Protein 2Z8U (pdb70)

InterPro domains:
  IPR000814 TATA-box binding protein [MF_00408] (4-183)
  IPR000814 TATA-box binding protein [PF00352] (7-88)
  IPR000814 TATA-box binding protein [PF00352] (98-179)
  IPR000814 TATA-box binding protein [PR00686] (10-25)
  IPR000814 TATA-box binding protein [PR00686] (34-53)
  IPR000814 TATA-box binding protein [PR00686] (53-71)
  IPR000814 TATA-box binding protein [PR00686] (101-117)
  IPR000814 TATA-box binding protein [PR00686] (124-139)
  IPR000814 TATA-box binding protein [PR00686] (143-159)
  IPR000814 TATA-box binding protein [PTHR10126] (9-181)
  IPR012295 TBP domain superfamily [G3DSA:3.30.310.10] (10-172)
  IPR012295 TBP domain superfamily [G3DSA:3.30.310.10] (15-101)
  IPR030491 TATA-box binding protein, conserved site [PS00351] (128-177)
  IPR033711 TATA-box binding protein, archaea [cd04518] (7-180)

Secondary structure (DSSP, 8-state):
---EEEEEEEEEE--SS--HHHHHHHSS----EEEEETTTTEEEEE-TTSEEEEEEESSHHHHHHHHHHHHHHHHHTT----SSPPPEEEEEEEEEE-SS---HHHHHHHSTTEEE-TTTSSSEEEEEETTEEEEEE-TTSEEEEES-S-HHHHHHHHHHHHHHHHHH-/---EEEEEEEEEE--SS--HHHHHHHSTTEE--TTT-SSEEEEETTTTEEEEE-TTSEEEEE--SSHHHHHHHHHHHHHHHHHHT----SSPPPEEEEEEEEEE-SS---HHHHHHHSTTEEE-TTT-SSEEEEEETTEEEEEE-TTSEEEEES-S-HHHHHHHHHHHHHHHHT-/--EEEEEEEEEE--SS--HHHHHHHSTTEE--TTT-SSEEEEETTTTEEEEE-TTSEEEEES-SSHHHHHHHHHHHHHHHHHHT----SSPPPEEEEEEEEEE-SS---HHHHHHHSTTEE--TTT-SSEEEEEETTEEEEEE-TTSEEEEES-SSHHHHHHHHHHHHHHHH-/---EEEEEEEEEE--SS--HHHHHHHSTTEEE-TTT-SSEEEEETTTTEEEEE-TTSEEEEE--SSHHHHHHHHHHHHHHHHHTT----SS---EEEEEEEEEE-SS---HHHHHHHSTTEE--TTTSSSEEEEEETTEEEEEE-TTSEEEEEEES-HHHHHHHHHHHHHHHHH-

Organism: Methanocaldococcus jannaschii (strain ATCC 43067 / DSM 2661 / JAL-1 / JCM 10045 / NBRC 100440) (NCBI:txid243232)

Nearest PDB structures (foldseek):
  2z8u-assembly1_B  TM=9.965E-01  e=2.199E-30  Methanocaldococcus jannaschii
  2z8u-assembly2_A  TM=9.814E-01  e=1.350E-28  Methanocaldococcus jannaschii
  1mp9-assembly1_B  TM=9.220E-01  e=1.179E-19  Sulfolobus acidocaldarius
  1ais-assembly1_A  TM=9.472E-01  e=4.482E-19  Pyrococcus woesei
  1vok-assembly5_A  TM=8.561E-01  e=5.253E-16  Arabidopsis thaliana

CATH classification: 3.30.310.10 (+1 more: 3.30.310.10)

Solvent-accessible surface area: 33660 Å² total; per-residue (Å²): 97,157,28,134,32,21,8,3,21,1,8,10,93,1,8,113,128,10,76,27,160,83,0,46,154,47,4,151,97,34,131,62,6,3,3,113,31,97,122,16,176,6,12,0,2,0,62,164,64,0,70,1,10,1,22,44,1,144,38,72,113,48,0,52,80,0,1,82,96,2,5,145,84,0,95,112,56,70,28,139,28,80,106,113,16,106,15,112,33,55,10,4,0,0,17,10,81,10,66,80,134,12,63,17,83,24,2,13,8,37,12,114,37,4,9,45,40,85,158,27,10,65,8,0,10,22,35,17,63,19,6,57,1,3,0,0,0,26,34,67,0,58,0,0,0,3,34,1,94,38,100,90,19,0,110,40,0,6,124,56,0,21,43,29,7,133,113,23,106,97,151,21,136,35,30,5,1,22,0,12,15,105,1,4,115,119,4,59,0,109,80,0,36,137,61,8,145,99,33,77,48,74,68,168,141,44,91,2,0,3,0,91,40,88,133,35,178,5,11,1,1,0,46,104,54,0,76,1,11,1,26,37,0,150,39,74,112,46,0,46,102,0,2,69,114,3,4,129,71,0,105,99,51,68,15,125,22,69,95,125,9,153,5,127,37,57,11,8,2,0,13,5,88,14,73,90,146,13,80,12,92,35,4,17,12,72,19,113,55,6,8,41,23,86,125,36,5,57,6,0,6,19,37,17,67,79,8,94,1,1,0,2,0,26,38,83,2,64,0,3,0,7,6,0,111,23,65,111,31,0,120,95,0,12,132,90,0,32,48,24,21,155,149,65,181,27,135,45,27,6,2,21,0,18,12,100,2,5,97,148,6,79,3,109,62,0,31,146,46,9,147,120,27,57,53,82,76,172,134,31,64,3,0,0,2,103,45,82,133,42,163,3,16,2,0,0,44,144,65,0,76,1,16,1,18,41,0,139,41,80,110,46,0,56,104,1,0,57,128,4,5,130,77,0,99,100,51,63,16,133,17,81,95,103,10,158,8,126,26,44,9,10,0,0,16,8,88,33,70,104,149,16,76,12,76,37,15,11,6,60,17,132,62,8,12,45,29,74,144,28,5,65,5,0,4,23,52,19,93,90,7,104,1,2,0,0,0,20,38,72,0,61,0,0,0,3,12,1,109,31,88,123,36,0,129,94,0,22,112,76,0,64,42,46,59,161,139,110,130,29,135,40,21,7,2,22,0,23,10,8,0,4,58,95,8,68,4,123,86,0,30,154,46,8,121,110,29,86,54,88,74,164,152,61,75,3,0,4,0,94,26,94,109,16,171,4,14,0,0,0,54,162,40,0,90,1,24,1,19,38,0,129,34,83,115,40,0,59,92,0,0,71,80,0,6,130,57,0,103,101,53,69,26,121,15,39,90,118,14,66,11,56,31,36,12,19,0,0,15,7,79,20,68,105,140,17,77,12,92,20,3,15,6,33,13,117,41,3,7,42,27,80,139,38,6,60,9,0,4,20,51,14,102,83,8,99,0,0,0,1,0,26,40,68,0,57,0,1,0,2,14,1,121,26,71,116,32,0,123,96,0,8,132,87,0,62,62,37,19,172,110,61

Structure (mmCIF, N/CA/C/O backbone):
data_2Z8U
#
_entry.id   2Z8U
#
_cell.length_a   53.242
_cell.length_b   55.532
_cell.length_c   123.434
_cell.angle_alpha   90.00
_cell.angle_beta   91.05
_cell.angle_gamma   90.00
#
_symmetry.space_group_name_H-M   'P 1 21 1'
#
loop_
_entity.id
_entity.type
_entity.pdbx_description
1 polymer 'TATA-box-binding protein'
2 water water
#
loop_
_atom_site.group_PDB
_atom_site.id
_atom_site.type_symbol
_atom_site.label_atom_id
_atom_site.label_alt_id
_atom_site.label_comp_id
_atom_site.label_asym_id
_atom_site.label_entity_id
_atom_site.label_seq_id
_atom_site.pdbx_PDB_ins_code
_atom_site.Cartn_x
_atom_site.Cartn_y
_atom_site.Cartn_z
_atom_site.occupancy
_atom_site.B_iso_or_equiv
_atom_site.auth_seq_id
_atom_site.auth_comp_id
_atom_site.auth_asym_id
_atom_site.auth_atom_id
_atom_site.pdbx_PDB_model_num
ATOM 1 N N . PRO A 1 11 ? 0.958 26.355 35.233 1.00 40.98 3 PRO A N 1
ATOM 2 C CA . PRO A 1 11 ? 1.696 27.513 34.758 1.00 40.66 3 PRO A CA 1
ATOM 3 C C . PRO A 1 11 ? 2.783 27.128 33.759 1.00 40.37 3 PRO A C 1
ATOM 4 O O . PRO A 1 11 ? 3.331 26.028 33.834 1.00 40.82 3 PRO A O 1
ATOM 8 N N . GLU A 1 12 ? 3.093 28.024 32.827 1.00 39.73 4 GLU A N 1
ATOM 9 C CA . GLU A 1 12 ? 4.131 27.739 31.845 1.00 39.31 4 GLU A CA 1
ATOM 10 C C . GLU A 1 12 ? 5.525 28.037 32.377 1.00 38.48 4 GLU A C 1
ATOM 11 O O . GLU A 1 12 ? 5.730 28.999 33.125 1.00 37.97 4 GLU A O 1
ATOM 17 N N . ILE A 1 13 ? 6.469 27.200 31.960 1.00 37.70 5 ILE A N 1
ATOM 18 C CA . ILE A 1 13 ? 7.867 27.338 32.315 1.00 37.10 5 ILE A CA 1
ATOM 19 C C . ILE A 1 13 ? 8.605 28.086 31.202 1.00 36.22 5 ILE A C 1
ATOM 20 O O . ILE A 1 13 ? 8.415 27.794 30.027 1.00 36.15 5 ILE A O 1
ATOM 25 N N . LYS A 1 14 ? 9.435 29.052 31.579 1.00 34.91 6 LYS A N 1
ATOM 26 C CA . LYS A 1 14 ? 10.347 29.698 30.633 1.00 34.47 6 LYS A CA 1
ATOM 27 C C . LYS A 1 14 ? 11.791 29.276 30.955 1.00 33.37 6 LYS A C 1
ATOM 28 O O . LYS A 1 14 ? 12.223 29.342 32.114 1.00 32.65 6 LYS A O 1
ATOM 34 N N . ILE A 1 15 ? 12.519 28.816 29.940 1.00 32.62 7 ILE A N 1
ATOM 35 C CA . ILE A 1 15 ? 13.948 28.517 30.116 1.00 32.55 7 ILE A CA 1
ATOM 36 C C . ILE A 1 15 ? 14.698 29.825 29.915 1.00 32.05 7 ILE A C 1
ATOM 37 O O . ILE A 1 15 ? 14.509 30.487 28.902 1.00 31.20 7 ILE A O 1
ATOM 42 N N . VAL A 1 16 ? 15.477 30.231 30.916 1.00 31.97 8 VAL A N 1
ATOM 43 C CA . VAL A 1 16 ? 16.162 31.540 30.874 1.00 32.01 8 VAL A CA 1
ATOM 44 C C . VAL A 1 16 ? 17.640 31.394 30.499 1.00 31.60 8 VAL A C 1
ATOM 45 O O . VAL A 1 16 ? 18.207 32.249 29.812 1.00 30.76 8 VAL A O 1
ATOM 49 N N . ASN A 1 17 ? 18.253 30.292 30.918 1.00 30.92 9 ASN A N 1
ATOM 50 C CA . ASN A 1 17 ? 19.590 29.974 30.469 1.00 31.36 9 ASN A CA 1
ATOM 51 C C . ASN A 1 17 ? 19.835 28.482 30.523 1.00 31.27 9 ASN A C 1
ATOM 52 O O . ASN A 1 17 ? 19.112 27.742 31.200 1.00 30.77 9 ASN A O 1
ATOM 57 N N . VAL A 1 18 ? 20.803 28.037 29.740 1.00 31.54 10 VAL A N 1
ATOM 58 C CA . VAL A 1 18 ? 21.255 26.679 29.814 1.00 32.71 10 VAL A CA 1
ATOM 59 C C . VAL A 1 18 ? 22.770 26.723 29.998 1.00 33.47 10 VAL A C 1
ATOM 60 O O . VAL A 1 18 ? 23.444 27.708 29.611 1.00 35.14 10 VAL A O 1
ATOM 64 N N . VAL A 1 19 ? 23.292 25.683 30.615 1.00 32.68 11 VAL A N 1
ATOM 65 C CA . VAL A 1 19 ? 24.723 25.403 30.589 1.00 33.37 11 VAL A CA 1
ATOM 66 C C . VAL A 1 19 ? 24.878 24.092 29.824 1.00 33.15 11 VAL A C 1
ATOM 67 O O . VAL A 1 19 ? 24.186 23.114 30.116 1.00 32.38 11 VAL A O 1
ATOM 71 N N . VAL A 1 20 ? 25.783 24.077 28.842 1.00 33.89 12 VAL A N 1
ATOM 72 C CA . VAL A 1 20 ? 26.015 22.898 28.028 1.00 34.53 12 VAL A CA 1
ATOM 73 C C . VAL A 1 20 ? 27.506 22.494 28.016 1.00 34.71 12 VAL A C 1
ATOM 74 O O . VAL A 1 20 ? 28.395 23.347 28.077 1.00 34.15 12 VAL A O 1
ATOM 78 N N . SER A 1 21 ? 27.771 21.196 27.948 1.00 34.62 13 SER A N 1
ATOM 79 C CA . SER A 1 21 ? 29.129 20.704 27.757 1.00 35.19 13 SER A CA 1
ATOM 80 C C . SER A 1 21 ? 29.275 19.901 26.472 1.00 35.41 13 SER A C 1
ATOM 81 O O . SER A 1 21 ? 28.323 19.290 25.984 1.00 36.04 13 SER A O 1
ATOM 84 N N . THR A 1 22 ? 30.486 19.886 25.931 1.00 35.62 14 THR A N 1
ATOM 85 C CA . THR A 1 22 ? 30.770 19.067 24.767 1.00 35.24 14 THR A CA 1
ATOM 86 C C . THR A 1 22 ? 32.247 18.662 24.706 1.00 35.49 14 THR A C 1
ATOM 87 O O . THR A 1 22 ? 33.020 18.942 25.628 1.00 35.24 14 THR A O 1
ATOM 91 N N . LYS A 1 23 ? 32.609 17.977 23.630 1.00 35.33 15 LYS A N 1
ATOM 92 C CA . LYS A 1 23 ? 33.987 17.612 23.365 1.00 35.80 15 LYS A CA 1
ATOM 93 C C . LYS A 1 23 ? 34.302 17.829 21.903 1.00 35.67 15 LYS A C 1
ATOM 94 O O . LYS A 1 23 ? 33.659 17.256 21.018 1.00 35.74 15 LYS A O 1
ATOM 100 N N . ILE A 1 24 ? 35.305 18.656 21.652 1.00 35.84 16 ILE A N 1
ATOM 101 C CA . ILE A 1 24 ? 35.609 19.063 20.296 1.00 35.91 16 ILE A CA 1
ATOM 102 C C . ILE A 1 24 ? 36.831 18.325 19.747 1.00 36.36 16 ILE A C 1
ATOM 103 O O . ILE A 1 24 ? 37.182 18.484 18.580 1.00 36.31 16 ILE A O 1
ATOM 108 N N . GLY A 1 25 ? 37.446 17.498 20.591 1.00 36.66 17 GLY A N 1
ATOM 109 C CA . GLY A 1 25 ? 38.596 16.679 20.198 1.00 37.05 17 GLY A CA 1
ATOM 110 C C . GLY A 1 25 ? 39.282 16.066 21.403 1.00 37.34 17 GLY A C 1
ATOM 111 O O . GLY A 1 25 ? 38.626 15.729 22.398 1.00 37.40 17 GLY A O 1
ATOM 112 N N . ASP A 1 26 ? 40.599 15.890 21.305 1.00 37.79 18 ASP A N 1
ATOM 113 C CA . ASP A 1 26 ? 41.414 15.538 22.474 1.00 38.07 18 ASP A CA 1
ATOM 114 C C . ASP A 1 26 ? 42.832 16.085 22.393 1.00 38.17 18 ASP A C 1
ATOM 115 O O . ASP A 1 26 ? 43.372 16.300 21.301 1.00 38.05 18 ASP A O 1
ATOM 120 N N . ASN A 1 27 ? 43.407 16.324 23.571 1.00 38.45 19 ASN A N 1
ATOM 121 C CA . ASN A 1 27 ? 44.728 16.935 23.734 1.00 38.62 19 ASN A CA 1
ATOM 122 C C . ASN A 1 27 ? 44.917 18.239 22.948 1.00 38.75 19 ASN A C 1
ATOM 123 O O . ASN A 1 27 ? 45.836 18.355 22.125 1.00 38.87 19 ASN A O 1
ATOM 128 N N . ILE A 1 28 ? 44.037 19.212 23.210 1.00 38.75 20 ILE A N 1
ATOM 129 C CA . ILE A 1 28 ? 44.122 20.530 22.585 1.00 38.90 20 ILE A CA 1
ATOM 130 C C . ILE A 1 28 ? 45.296 21.318 23.172 1.00 39.07 20 ILE A C 1
ATOM 131 O O . ILE A 1 28 ? 45.526 21.283 24.381 1.00 39.15 20 ILE A O 1
ATOM 136 N N . ASP A 1 29 ? 46.048 22.003 22.311 1.00 39.23 21 ASP A N 1
ATOM 137 C CA . ASP A 1 29 ? 47.053 22.963 22.769 1.00 39.79 21 ASP A CA 1
ATOM 138 C C . ASP A 1 29 ? 46.376 24.336 22.897 1.00 40.17 21 ASP A C 1
ATOM 139 O O . ASP A 1 29 ? 46.148 25.035 21.889 1.00 40.18 21 ASP A O 1
ATOM 144 N N . LEU A 1 30 ? 46.042 24.699 24.152 1.00 40.59 22 LEU A N 1
ATOM 145 C CA . LEU A 1 30 ? 45.275 25.927 24.422 1.00 41.02 22 LEU A CA 1
ATOM 146 C C . LEU A 1 30 ? 46.028 27.218 24.103 1.00 41.46 22 LEU A C 1
ATOM 147 O O . LEU A 1 30 ? 45.450 28.218 23.694 1.00 41.35 22 LEU A O 1
ATOM 152 N N . GLU A 1 31 ? 47.358 27.194 24.302 1.00 42.16 23 GLU A N 1
ATOM 153 C CA . GLU A 1 31 ? 48.189 28.381 24.046 1.00 42.76 23 GLU A CA 1
ATOM 154 C C . GLU A 1 31 ? 48.149 28.825 22.574 1.00 43.08 23 GLU A C 1
ATOM 155 O O . GLU A 1 31 ? 48.161 30.024 22.288 1.00 43.17 23 GLU A O 1
ATOM 161 N N . GLU A 1 32 ? 48.032 27.862 21.650 1.00 43.31 24 GLU A N 1
ATOM 162 C CA . GLU A 1 32 ? 47.886 28.178 20.222 1.00 43.53 24 GLU A CA 1
ATOM 163 C C . GLU A 1 32 ? 46.437 28.442 19.771 1.00 43.72 24 GLU A C 1
ATOM 164 O O . GLU A 1 32 ? 46.225 28.918 18.649 1.00 43.72 24 GLU A O 1
ATOM 170 N N . VAL A 1 33 ? 45.472 28.125 20.644 1.00 43.91 25 VAL A N 1
ATOM 171 C CA . VAL A 1 33 ? 44.047 28.392 20.383 1.00 44.14 25 VAL A CA 1
ATOM 172 C C . VAL A 1 33 ? 43.758 29.885 20.544 1.00 44.25 25 VAL A C 1
ATOM 173 O O . VAL A 1 33 ? 43.057 30.463 19.836 1.00 44.21 25 VAL A O 1
ATOM 177 N N . ALA A 1 34 ? 44.459 30.512 21.557 1.00 44.50 26 ALA A N 1
ATOM 178 C CA . ALA A 1 34 ? 44.294 31.947 21.828 1.00 44.58 26 ALA A CA 1
ATOM 179 C C . ALA A 1 34 ? 44.761 32.813 20.655 1.00 44.71 26 ALA A C 1
ATOM 180 O O . ALA A 1 34 ? 44.432 34.001 20.573 1.00 44.68 26 ALA A O 1
ATOM 182 N N . MET A 1 35 ? 45.526 32.197 19.755 1.00 44.82 27 MET A N 1
ATOM 183 C CA . MET A 1 35 ? 46.027 32.847 18.549 1.00 45.05 27 MET A CA 1
ATOM 184 C C . MET A 1 35 ? 44.933 32.914 17.481 1.00 45.17 27 MET A C 1
ATOM 185 O O . MET A 1 35 ? 44.848 33.900 16.734 1.00 45.23 27 MET A O 1
ATOM 190 N N . ILE A 1 36 ? 44.095 31.867 17.426 1.00 45.30 28 ILE A N 1
ATOM 191 C CA . ILE A 1 36 ? 43.083 31.729 16.377 1.00 45.61 28 ILE A CA 1
ATOM 192 C C . ILE A 1 36 ? 41.775 32.448 16.721 1.00 45.99 28 ILE A C 1
ATOM 193 O O . ILE A 1 36 ? 41.199 33.133 15.872 1.00 46.17 28 ILE A O 1
ATOM 198 N N . LEU A 1 37 ? 41.311 32.282 17.959 1.00 46.32 29 LEU A N 1
ATOM 199 C CA . LEU A 1 37 ? 40.059 32.893 18.408 1.00 46.65 29 LEU A CA 1
ATOM 200 C C . LEU A 1 37 ? 40.292 34.266 19.034 1.00 47.08 29 LEU A C 1
ATOM 201 O O . LEU A 1 37 ? 41.010 34.386 20.033 1.00 47.28 29 LEU A O 1
ATOM 206 N N . GLU A 1 38 ? 39.692 35.297 18.432 1.00 47.45 30 GLU A N 1
ATOM 207 C CA . GLU A 1 38 ? 39.692 36.645 19.007 1.00 47.70 30 GLU A CA 1
ATOM 208 C C . GLU A 1 38 ? 38.868 36.602 20.296 1.00 47.82 30 GLU A C 1
ATOM 209 O O . GLU A 1 38 ? 37.747 36.087 20.304 1.00 47.60 30 GLU A O 1
ATOM 215 N N . ASN A 1 39 ? 39.436 37.146 21.374 1.00 48.04 31 ASN A N 1
ATOM 216 C CA . ASN A 1 39 ? 38.969 36.905 22.749 1.00 48.12 31 ASN A CA 1
ATOM 217 C C . ASN A 1 39 ? 39.419 35.528 23.226 1.00 48.03 31 ASN A C 1
ATOM 218 O O . ASN A 1 39 ? 39.019 34.507 22.646 1.00 48.08 31 ASN A O 1
ATOM 223 N N . ALA A 1 40 ? 40.260 35.509 24.271 1.00 48.04 32 ALA A N 1
ATOM 224 C CA . ALA A 1 40 ? 40.739 34.264 24.879 1.00 48.03 32 ALA A CA 1
ATOM 225 C C . ALA A 1 40 ? 41.611 34.512 26.113 1.00 48.14 32 ALA A C 1
ATOM 226 O O . ALA A 1 40 ? 42.842 34.553 26.016 1.00 47.89 32 ALA A O 1
ATOM 228 N N . GLU A 1 41 ? 40.968 34.674 27.270 1.00 48.21 33 GLU A N 1
ATOM 229 C CA . GLU A 1 41 ? 41.689 34.848 28.535 1.00 48.44 33 GLU A CA 1
ATOM 230 C C . GLU A 1 41 ? 42.002 33.493 29.173 1.00 48.52 33 GLU A C 1
ATOM 231 O O . GLU A 1 41 ? 42.422 32.563 28.429 1.00 48.57 33 GLU A O 1
ATOM 237 N N . GLY A 1 49 ? 40.897 26.778 31.773 1.00 39.14 41 GLY A N 1
ATOM 238 C CA . GLY A 1 49 ? 41.522 26.820 30.430 1.00 38.96 41 GLY A CA 1
ATOM 239 C C . GLY A 1 49 ? 41.379 28.180 29.710 1.00 38.80 41 GLY A C 1
ATOM 240 O O . GLY A 1 49 ? 41.795 29.368 30.296 1.00 39.13 41 GLY A O 1
ATOM 241 N N . LEU A 1 50 ? 40.892 27.991 28.371 1.00 38.65 42 LEU A N 1
ATOM 242 C CA . LEU A 1 50 ? 40.768 29.164 27.504 1.00 38.47 42 LEU A CA 1
ATOM 243 C C . LEU A 1 50 ? 39.335 29.700 27.427 1.00 38.33 42 LEU A C 1
ATOM 244 O O . LEU A 1 50 ? 38.424 29.016 26.943 1.00 38.27 42 LEU A O 1
ATOM 249 N N . VAL A 1 51 ? 39.160 30.935 27.897 1.00 38.31 43 VAL A N 1
ATOM 250 C CA . VAL A 1 51 ? 37.845 31.581 27.938 1.00 38.20 43 VAL A CA 1
ATOM 251 C C . VAL A 1 51 ? 37.611 32.369 26.648 1.00 38.43 43 VAL A C 1
ATOM 252 O O . VAL A 1 51 ? 38.395 33.254 26.302 1.00 38.45 43 VAL A O 1
ATOM 256 N N . CYS A 1 52 ? 36.540 32.041 25.934 1.00 38.84 44 CYS A N 1
ATOM 257 C CA . CYS A 1 52 ? 36.173 32.760 24.714 1.00 39.09 44 CYS A CA 1
ATOM 258 C C . CYS A 1 52 ? 34.756 33.320 24.801 1.00 39.15 44 CYS A C 1
ATOM 259 O O . CYS A 1 52 ? 33.854 32.632 25.255 1.00 38.84 44 CYS A O 1
ATOM 262 N N . ARG A 1 53 ? 34.563 34.557 24.344 1.00 39.41 45 ARG A N 1
ATOM 263 C CA . ARG A 1 53 ? 33.248 35.205 24.430 1.00 39.74 45 ARG A CA 1
ATOM 264 C C . ARG A 1 53 ? 32.731 35.628 23.063 1.00 39.77 45 ARG A C 1
ATOM 265 O O . ARG A 1 53 ? 33.374 36.418 22.367 1.00 39.69 45 ARG A O 1
ATOM 273 N N . LEU A 1 54 ? 31.573 35.099 22.679 1.00 39.74 46 LEU A N 1
ATOM 274 C CA . LEU A 1 54 ? 30.972 35.447 21.397 1.00 40.00 46 LEU A CA 1
ATOM 275 C C . LEU A 1 54 ? 29.926 36.524 21.580 1.00 40.20 46 LEU A C 1
ATOM 276 O O . LEU A 1 54 ? 29.284 36.611 22.630 1.00 40.34 46 LEU A O 1
ATOM 281 N N . SER A 1 55 ? 29.754 37.336 20.544 1.00 40.44 47 SER A N 1
ATOM 282 C CA . SER A 1 55 ? 28.762 38.395 20.552 1.00 40.78 47 SER A CA 1
ATOM 283 C C . SER A 1 55 ? 27.418 37.889 20.024 1.00 40.71 47 SER A C 1
ATOM 284 O O . SER A 1 55 ? 26.362 38.257 20.548 1.00 40.71 47 SER A O 1
ATOM 287 N N . VAL A 1 56 ? 27.466 37.052 18.986 1.00 40.74 48 VAL A N 1
ATOM 288 C CA . VAL A 1 56 ? 26.253 36.555 18.323 1.00 40.83 48 VAL A CA 1
ATOM 289 C C . VAL A 1 56 ? 26.326 35.041 18.122 1.00 40.91 48 VAL A C 1
ATOM 290 O O . VAL A 1 56 ? 26.989 34.565 17.195 1.00 41.02 48 VAL A O 1
ATOM 294 N N . PRO A 1 57 ? 25.666 34.270 19.004 1.00 40.77 49 PRO A N 1
ATOM 295 C CA . PRO A 1 57 ? 24.960 34.675 20.234 1.00 40.58 49 PRO A CA 1
ATOM 296 C C . PRO A 1 57 ? 25.888 35.127 21.379 1.00 40.28 49 PRO A C 1
ATOM 297 O O . PRO A 1 57 ? 27.097 34.876 21.327 1.00 40.48 49 PRO A O 1
ATOM 301 N N . LYS A 1 58 ? 25.324 35.794 22.390 1.00 39.48 50 LYS A N 1
ATOM 302 C CA . LYS A 1 58 ? 26.104 36.240 23.548 1.00 38.89 50 LYS A CA 1
ATOM 303 C C . LYS A 1 58 ? 26.337 35.118 24.563 1.00 38.43 50 LYS A C 1
ATOM 304 O O . LYS A 1 58 ? 25.549 34.926 25.499 1.00 38.07 50 LYS A O 1
ATOM 310 N N . VAL A 1 59 ? 27.431 34.383 24.364 1.00 37.34 51 VAL A N 1
ATOM 311 C CA . VAL A 1 59 ? 27.766 33.222 25.195 1.00 36.41 51 VAL A CA 1
ATOM 312 C C . VAL A 1 59 ? 29.258 33.194 25.520 1.00 35.73 51 VAL A C 1
ATOM 313 O O . VAL A 1 59 ? 30.070 33.821 24.817 1.00 35.29 51 VAL A O 1
ATOM 317 N N . ALA A 1 60 ? 29.612 32.466 26.579 1.00 34.59 52 ALA A N 1
ATOM 318 C CA . ALA A 1 60 ? 31.009 32.251 26.948 1.00 33.96 52 ALA A CA 1
ATOM 319 C C . ALA A 1 60 ? 31.363 30.764 26.949 1.00 33.98 52 ALA A C 1
ATOM 320 O O . ALA A 1 60 ? 30.538 29.908 27.294 1.00 33.65 52 ALA A O 1
ATOM 322 N N . LEU A 1 61 ? 32.591 30.469 26.534 1.00 33.47 53 LEU A N 1
ATOM 323 C CA . LEU A 1 61 ? 33.079 29.099 26.439 1.00 33.54 53 LEU A CA 1
ATOM 324 C C . LEU A 1 61 ? 34.403 28.915 27.176 1.00 33.45 53 LEU A C 1
ATOM 325 O O . LEU A 1 61 ? 35.323 29.736 27.040 1.00 33.57 53 LEU A O 1
ATOM 330 N N . LEU A 1 62 ? 34.483 27.841 27.962 1.00 33.03 54 LEU A N 1
ATOM 331 C CA . LEU A 1 62 ? 35.695 27.477 28.696 1.00 32.80 54 LEU A CA 1
ATOM 332 C C . LEU A 1 62 ? 36.236 26.152 28.160 1.00 33.08 54 LEU A C 1
ATOM 333 O O . LEU A 1 62 ? 35.641 25.090 28.380 1.00 32.85 54 LEU A O 1
ATOM 338 N N . ILE A 1 63 ? 37.361 26.231 27.447 1.00 32.99 55 ILE A N 1
ATOM 339 C CA . ILE A 1 63 ? 37.975 25.070 26.800 1.00 33.49 55 ILE A CA 1
ATOM 340 C C . ILE A 1 63 ? 39.199 24.591 27.578 1.00 34.13 55 ILE A C 1
ATOM 341 O O . ILE A 1 63 ? 40.105 25.380 27.857 1.00 34.34 55 ILE A O 1
ATOM 346 N N . PHE A 1 64 ? 39.216 23.298 27.920 1.00 34.80 56 PHE A N 1
ATOM 347 C CA . PHE A 1 64 ? 40.375 22.669 28.545 1.00 35.35 56 PHE A CA 1
ATOM 348 C C . PHE A 1 64 ? 41.250 21.985 27.496 1.00 35.71 56 PHE A C 1
ATOM 349 O O . PHE A 1 64 ? 40.795 21.708 26.380 1.00 35.92 56 PHE A O 1
ATOM 357 N N . ARG A 1 65 ? 42.504 21.709 27.861 1.00 36.16 57 ARG A N 1
ATOM 358 C CA . ARG A 1 65 ? 43.399 20.931 27.008 1.00 36.40 57 ARG A CA 1
ATOM 359 C C . ARG A 1 65 ? 42.799 19.553 26.727 1.00 36.50 57 ARG A C 1
ATOM 360 O O . ARG A 1 65 ? 43.008 18.984 25.648 1.00 36.83 57 ARG A O 1
ATOM 368 N N . SER A 1 66 ? 42.034 19.041 27.694 1.00 36.43 58 SER A N 1
ATOM 369 C CA . SER A 1 66 ? 41.393 17.728 27.590 1.00 36.21 58 SER A CA 1
ATOM 370 C C . SER A 1 66 ? 40.458 17.596 26.382 1.00 36.25 58 SER A C 1
ATOM 371 O O . SER A 1 66 ? 40.203 16.489 25.906 1.00 36.33 58 SER A O 1
ATOM 374 N N . GLY A 1 67 ? 39.960 18.721 25.881 1.00 36.03 59 GLY A N 1
ATOM 375 C CA . GLY A 1 67 ? 39.030 18.704 24.760 1.00 35.99 59 GLY A CA 1
ATOM 376 C C . GLY A 1 67 ? 37.635 19.105 25.198 1.00 35.82 59 GLY A C 1
ATOM 377 O O . GLY A 1 67 ? 36.770 19.395 24.364 1.00 35.59 59 GLY A O 1
ATOM 378 N N . LYS A 1 68 ? 37.426 19.104 26.516 1.00 35.99 60 LYS A N 1
ATOM 379 C CA . LYS A 1 68 ? 36.158 19.506 27.119 1.00 36.17 60 LYS A CA 1
ATOM 380 C C . LYS A 1 68 ? 35.906 20.986 26.878 1.00 36.02 60 LYS A C 1
ATOM 381 O O . LYS A 1 68 ? 36.826 21.814 26.929 1.00 35.54 60 LYS A O 1
ATOM 387 N N . VAL A 1 69 ? 34.641 21.294 26.596 1.00 36.11 61 VAL A N 1
ATOM 388 C CA . VAL A 1 69 ? 34.151 22.654 26.493 1.00 36.21 61 VAL A CA 1
ATOM 389 C C . VAL A 1 69 ? 32.969 22.802 27.444 1.00 36.28 61 VAL A C 1
ATOM 390 O O . VAL A 1 69 ? 32.107 21.915 27.524 1.00 36.07 61 VAL A O 1
ATOM 394 N N . ASN A 1 70 ? 32.956 23.902 28.188 1.00 36.23 62 ASN A N 1
ATOM 395 C CA . ASN A 1 70 ? 31.774 24.302 28.944 1.00 36.06 62 ASN A CA 1
ATOM 396 C C . ASN A 1 70 ? 31.297 25.637 28.411 1.00 35.98 62 ASN A C 1
ATOM 397 O O . ASN A 1 70 ? 32.105 26.489 28.015 1.00 34.79 62 ASN A O 1
ATOM 402 N N . CYS A 1 71 ? 29.980 25.805 28.378 1.00 36.05 63 CYS A N 1
ATOM 403 C CA . CYS A 1 71 ? 29.389 26.995 27.798 1.00 35.86 63 CYS A CA 1
ATOM 404 C C . CYS A 1 71 ? 28.261 27.518 28.675 1.00 35.12 63 CYS A C 1
ATOM 405 O O . CYS A 1 71 ? 27.354 26.764 29.032 1.00 35.21 63 CYS A O 1
ATOM 408 N N . THR A 1 72 ? 28.333 28.799 29.030 1.00 34.02 64 THR A N 1
ATOM 409 C CA . THR A 1 72 ? 27.288 29.469 29.800 1.00 33.42 64 THR A CA 1
ATOM 410 C C . THR A 1 72 ? 26.709 30.618 28.957 1.00 32.91 64 THR A C 1
ATOM 411 O O . THR A 1 72 ? 27.340 31.082 27.993 1.00 32.17 64 THR A O 1
ATOM 415 N N . GLY A 1 73 ? 25.515 31.077 29.317 1.00 31.83 65 GLY A N 1
ATOM 416 C CA . GLY A 1 73 ? 24.953 32.284 28.711 1.00 31.38 65 GLY A CA 1
ATOM 417 C C . GLY A 1 73 ? 23.904 32.074 27.632 1.00 31.44 65 GLY A C 1
ATOM 418 O O . GLY A 1 73 ? 23.123 32.990 27.339 1.00 31.42 65 GLY A O 1
ATOM 419 N N . ALA A 1 74 ? 23.861 30.878 27.046 1.00 31.49 66 ALA A N 1
ATOM 420 C CA . ALA A 1 74 ? 22.860 30.569 26.011 1.00 32.13 66 ALA A CA 1
ATOM 421 C C . ALA A 1 74 ? 21.429 30.443 26.559 1.00 32.44 66 ALA A C 1
ATOM 422 O O . ALA A 1 74 ? 21.207 29.892 27.652 1.00 32.80 66 ALA A O 1
ATOM 424 N N . LYS A 1 75 ? 20.472 30.918 25.767 1.00 33.32 67 LYS A N 1
ATOM 425 C CA . LYS A 1 75 ? 19.049 30.847 26.106 1.00 33.57 67 LYS A CA 1
ATOM 426 C C . LYS A 1 75 ? 18.527 29.437 25.902 1.00 33.47 67 LYS A C 1
ATOM 427 O O . LYS A 1 75 ? 17.521 29.046 26.508 1.00 34.48 67 LYS A O 1
ATOM 433 N N . SER A 1 76 ? 19.215 28.669 25.056 1.00 32.06 68 SER A N 1
ATOM 434 C CA . SER A 1 76 ? 18.753 27.336 24.673 1.00 31.05 68 SER A CA 1
ATOM 435 C C . SER A 1 76 ? 19.901 26.447 24.231 1.00 30.66 68 SER A C 1
ATOM 436 O O . SER A 1 76 ? 20.980 26.939 23.910 1.00 29.87 68 SER A O 1
ATOM 439 N N . LYS A 1 77 ? 19.659 25.135 24.217 1.00 30.04 69 LYS A N 1
ATOM 440 C CA . LYS A 1 77 ? 20.629 24.178 23.673 1.00 30.20 69 LYS A CA 1
ATOM 441 C C . LYS A 1 77 ? 21.019 24.560 22.228 1.00 29.04 69 LYS A C 1
ATOM 442 O O . LYS A 1 77 ? 22.187 24.466 21.847 1.00 28.85 69 LYS A O 1
ATOM 448 N N . GLU A 1 78 ? 20.048 25.003 21.436 1.00 27.59 70 GLU A N 1
ATOM 449 C CA . GLU A 1 78 ? 20.303 25.317 20.025 1.00 27.74 70 GLU A CA 1
ATOM 450 C C . GLU A 1 78 ? 21.152 26.571 19.849 1.00 27.30 70 GLU A C 1
ATOM 451 O O . GLU A 1 78 ? 21.986 26.632 18.937 1.00 26.75 70 GLU A O 1
ATOM 457 N N . GLU A 1 79 ? 20.950 27.565 20.719 1.00 27.04 71 GLU A N 1
ATOM 458 C CA . GLU A 1 79 ? 21.797 28.765 20.711 1.00 27.93 71 GLU A CA 1
ATOM 459 C C . GLU A 1 79 ? 23.255 28.416 21.067 1.00 28.51 71 GLU A C 1
ATOM 460 O O . GLU A 1 79 ? 24.191 28.899 20.420 1.00 28.44 71 GLU A O 1
ATOM 466 N N . ALA A 1 80 ? 23.432 27.579 22.092 1.00 29.53 72 ALA A N 1
ATOM 467 C CA . ALA A 1 80 ? 24.763 27.034 22.455 1.00 30.63 72 ALA A CA 1
ATOM 468 C C . ALA A 1 80 ? 25.413 26.263 21.315 1.00 31.23 72 ALA A C 1
ATOM 469 O O . ALA A 1 80 ? 26.608 26.406 21.057 1.00 31.75 72 ALA A O 1
ATOM 471 N N . GLU A 1 81 ? 24.623 25.416 20.668 1.00 31.60 73 GLU A N 1
ATOM 472 C CA . GLU A 1 81 ? 25.057 24.628 19.514 1.00 32.13 73 GLU A CA 1
ATOM 473 C C . GLU A 1 81 ? 25.621 25.512 18.398 1.00 31.68 73 GLU A C 1
ATOM 474 O O . GLU A 1 81 ? 26.633 25.180 17.777 1.00 30.82 73 GLU A O 1
ATOM 480 N N . ILE A 1 82 ? 24.955 26.636 18.149 1.00 31.42 74 ILE A N 1
ATOM 481 C CA . ILE A 1 82 ? 25.406 27.615 17.169 1.00 31.19 74 ILE A CA 1
ATOM 482 C C . ILE A 1 82 ? 26.789 28.167 17.526 1.00 31.86 74 ILE A C 1
ATOM 483 O O . ILE A 1 82 ? 27.688 28.211 16.671 1.00 31.30 74 ILE A O 1
ATOM 488 N N . ALA A 1 83 ? 26.963 28.554 18.789 1.00 32.51 75 ALA A N 1
ATOM 489 C CA . ALA A 1 83 ? 28.198 29.184 19.264 1.00 33.49 75 ALA A CA 1
ATOM 490 C C . ALA A 1 83 ? 29.381 28.219 19.236 1.00 34.10 75 ALA A C 1
ATOM 491 O O . ALA A 1 83 ? 30.503 28.593 18.848 1.00 34.11 75 ALA A O 1
ATOM 493 N N . ILE A 1 84 ? 29.118 26.981 19.645 1.00 35.02 76 ILE A N 1
ATOM 494 C CA . ILE A 1 84 ? 30.126 25.923 19.652 1.00 35.42 76 ILE A CA 1
ATOM 495 C C . ILE A 1 84 ? 30.537 25.571 18.216 1.00 35.75 76 ILE A C 1
ATOM 496 O O . ILE A 1 84 ? 31.732 25.484 17.906 1.00 35.38 76 ILE A O 1
ATOM 501 N N . LYS A 1 85 ? 29.546 25.393 17.345 1.00 36.26 77 LYS A N 1
ATOM 502 C CA . LYS A 1 85 ? 29.778 25.048 15.946 1.00 37.25 77 LYS A CA 1
ATOM 503 C C . LYS A 1 85 ? 30.601 26.112 15.224 1.00 37.59 77 LYS A C 1
ATOM 504 O O . LYS A 1 85 ? 31.454 25.794 14.395 1.00 37.46 77 LYS A O 1
ATOM 510 N N . LYS A 1 86 ? 30.336 27.371 15.558 1.00 37.95 78 LYS A N 1
ATOM 511 C CA . LYS A 1 86 ? 31.017 28.496 14.950 1.00 38.46 78 LYS A CA 1
ATOM 512 C C . LYS A 1 86 ? 32.479 28.569 15.377 1.00 38.25 78 LYS A C 1
ATOM 513 O O . LYS A 1 86 ? 33.342 28.857 14.551 1.00 38.07 78 LYS A O 1
ATOM 519 N N . ILE A 1 87 ? 32.769 28.282 16.646 1.00 38.16 79 ILE A N 1
ATOM 520 C CA . ILE A 1 87 ? 34.168 28.264 17.090 1.00 38.04 79 ILE A CA 1
ATOM 521 C C . ILE A 1 87 ? 34.920 26.994 16.648 1.00 37.88 79 ILE A C 1
ATOM 522 O O . ILE A 1 87 ? 36.138 27.042 16.414 1.00 37.30 79 ILE A O 1
ATOM 527 N N . ILE A 1 88 ? 34.192 25.882 16.509 1.00 37.38 80 ILE A N 1
ATOM 528 C CA . ILE A 1 88 ? 34.728 24.663 15.879 1.00 37.43 80 ILE A CA 1
ATOM 529 C C . ILE A 1 88 ? 35.174 24.917 14.433 1.00 37.43 80 ILE A C 1
ATOM 530 O O . ILE A 1 88 ? 36.269 24.496 14.023 1.00 37.07 80 ILE A O 1
ATOM 535 N N . LYS A 1 89 ? 34.329 25.604 13.668 1.00 37.53 81 LYS A N 1
ATOM 536 C CA . LYS A 1 89 ? 34.620 25.896 12.264 1.00 37.96 81 LYS A CA 1
ATOM 537 C C . LYS A 1 89 ? 35.846 26.804 12.099 1.00 37.86 81 LYS A C 1
ATOM 538 O O . LYS A 1 89 ? 36.499 26.793 11.052 1.00 37.80 81 LYS A O 1
ATOM 544 N N . GLU A 1 90 ? 36.152 27.580 13.136 1.00 37.79 82 GLU A N 1
ATOM 545 C CA . GLU A 1 90 ? 37.330 28.444 13.147 1.00 37.96 82 GLU A CA 1
ATOM 546 C C . GLU A 1 90 ? 38.581 27.640 13.470 1.00 37.71 82 GLU A C 1
ATOM 547 O O . GLU A 1 90 ? 39.599 27.749 12.779 1.00 37.51 82 GLU A O 1
ATOM 553 N N . LEU A 1 91 ? 38.491 26.824 14.518 1.00 37.45 83 LEU A N 1
ATOM 554 C CA . LEU A 1 91 ? 39.571 25.918 14.910 1.00 37.16 83 LEU A CA 1
ATOM 555 C C . LEU A 1 91 ? 39.954 24.948 13.793 1.00 36.98 83 LEU A C 1
ATOM 556 O O . LEU A 1 91 ? 41.165 24.701 13.560 1.00 36.42 83 LEU A O 1
ATOM 561 N N . LYS A 1 92 ? 38.917 24.410 13.111 1.00 36.80 84 LYS A N 1
ATOM 562 C CA . LYS A 1 92 ? 39.117 23.475 12.001 1.00 36.90 84 LYS A CA 1
ATOM 563 C C . LYS A 1 92 ? 40.017 24.041 10.912 1.00 36.79 84 LYS A C 1
ATOM 564 O O . LYS A 1 92 ? 40.934 23.362 10.433 1.00 36.53 84 LYS A O 1
ATOM 570 N N . ASP A 1 93 ? 39.744 25.283 10.520 1.00 36.85 85 ASP A N 1
ATOM 571 C CA . ASP A 1 93 ? 40.442 25.896 9.384 1.00 36.88 85 ASP A CA 1
ATOM 572 C C . ASP A 1 93 ? 41.895 26.250 9.708 1.00 36.84 85 ASP A C 1
ATOM 573 O O . ASP A 1 93 ? 42.744 26.270 8.814 1.00 36.60 85 ASP A O 1
ATOM 578 N N . ALA A 1 94 ? 42.180 26.492 10.989 1.00 36.70 86 ALA A N 1
ATOM 579 C CA . ALA A 1 94 ? 43.544 26.844 11.440 1.00 36.89 86 ALA A CA 1
ATOM 580 C C . ALA A 1 94 ? 44.563 25.597 11.626 1.00 36.87 86 ALA A C 1
ATOM 581 O O . ALA A 1 94 ? 45.594 25.696 12.435 1.00 36.84 86 ALA A O 1
ATOM 583 N N . GLY A 1 95 ? 43.819 24.334 11.277 1.00 36.93 87 GLY A N 1
ATOM 584 C CA . GLY A 1 95 ? 44.646 23.108 11.266 1.00 36.90 87 GLY A CA 1
ATOM 585 C C . GLY A 1 95 ? 44.498 22.233 12.503 1.00 37.05 87 GLY A C 1
ATOM 586 O O . GLY A 1 95 ? 45.162 21.198 12.627 1.00 36.92 87 GLY A O 1
ATOM 587 N N . ILE A 1 96 ? 43.632 22.648 13.426 1.00 37.32 88 ILE A N 1
ATOM 588 C CA . ILE A 1 96 ? 43.342 21.855 14.617 1.00 37.57 88 ILE A CA 1
ATOM 589 C C . ILE A 1 96 ? 42.349 20.753 14.254 1.00 37.86 88 ILE A C 1
ATOM 590 O O . ILE A 1 96 ? 41.356 21.027 13.497 1.00 37.76 88 ILE A O 1
ATOM 595 N N . ASP A 1 97 ? 42.645 19.511 14.783 1.00 38.29 89 ASP A N 1
ATOM 596 C CA . ASP A 1 97 ? 41.794 18.357 14.528 1.00 38.76 89 ASP A CA 1
ATOM 597 C C . ASP A 1 97 ? 40.544 18.415 15.417 1.00 39.00 89 ASP A C 1
ATOM 598 O O . ASP A 1 97 ? 40.642 18.237 16.643 1.00 38.98 89 ASP A O 1
ATOM 603 N N . VAL A 1 98 ? 39.378 18.672 14.801 1.00 39.37 90 VAL A N 1
ATOM 604 C CA . VAL A 1 98 ? 38.122 18.816 15.567 1.00 39.77 90 VAL A CA 1
ATOM 605 C C . VAL A 1 98 ? 36.980 17.874 15.143 1.00 40.25 90 VAL A C 1
ATOM 606 O O . VAL A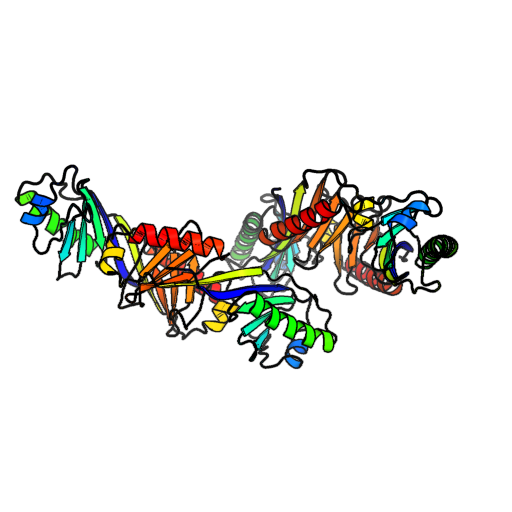 1 98 ? 36.955 17.378 14.012 1.00 40.13 90 VAL A O 1
ATOM 610 N N . ILE A 1 99 ? 36.036 17.646 16.078 1.00 40.91 91 ILE A N 1
ATOM 611 C CA . ILE A 1 99 ? 34.803 16.901 15.815 1.00 41.58 91 ILE A CA 1
ATOM 612 C C . ILE A 1 99 ? 33.749 17.896 15.321 1.00 42.06 91 ILE A C 1
ATOM 613 O O . ILE A 1 99 ? 33.502 18.914 15.971 1.00 42.15 91 ILE A O 1
ATOM 618 N N . GLU A 1 100 ? 33.133 17.601 14.175 1.00 42.69 92 GLU A N 1
ATOM 619 C CA . GLU A 1 100 ? 32.274 18.573 13.477 1.00 43.30 92 GLU A CA 1
ATOM 620 C C . GLU A 1 100 ? 30.861 18.722 14.044 1.00 43.60 92 GLU A C 1
ATOM 621 O O . GLU A 1 100 ? 30.420 19.841 14.311 1.00 44.07 92 GLU A O 1
ATOM 627 N N . ASN A 1 101 ? 30.152 17.613 14.231 1.00 43.67 93 ASN A N 1
ATOM 628 C CA . ASN A 1 101 ? 28.874 17.653 14.947 1.00 43.76 93 ASN A CA 1
ATOM 629 C C . ASN A 1 101 ? 28.982 16.941 16.305 1.00 43.37 93 ASN A C 1
ATOM 630 O O . ASN A 1 101 ? 28.568 15.789 16.442 1.00 43.03 93 ASN A O 1
ATOM 635 N N . PRO A 1 102 ? 29.564 17.625 17.313 1.00 43.02 94 PRO A N 1
ATOM 636 C CA . PRO A 1 102 ? 29.806 16.952 18.579 1.00 42.74 94 PRO A CA 1
ATOM 637 C C . PRO A 1 102 ? 28.532 16.898 19.391 1.00 42.14 94 PRO A C 1
ATOM 638 O O . PRO A 1 102 ? 27.694 17.797 19.293 1.00 41.96 94 PRO A O 1
ATOM 642 N N . GLU A 1 103 ? 28.391 15.839 20.175 1.00 41.69 95 GLU A N 1
ATOM 643 C CA . GLU A 1 103 ? 27.242 15.686 21.048 1.00 41.27 95 GLU A CA 1
ATOM 644 C C . GLU A 1 103 ? 27.285 16.768 22.126 1.00 40.55 95 GLU A C 1
ATOM 645 O O . GLU A 1 103 ? 28.235 16.851 22.906 1.00 40.22 95 GLU A O 1
ATOM 651 N N . ILE A 1 104 ? 26.272 17.621 22.146 1.00 39.77 96 ILE A N 1
ATOM 652 C CA . ILE A 1 104 ? 26.191 18.624 23.190 1.00 39.53 96 ILE A CA 1
ATOM 653 C C . ILE A 1 104 ? 25.198 18.174 24.273 1.00 39.00 96 ILE A C 1
ATOM 654 O O . ILE A 1 104 ? 24.133 17.618 23.977 1.00 38.76 96 ILE A O 1
ATOM 659 N N . LYS A 1 105 ? 25.584 18.377 25.527 1.00 38.03 97 LYS A N 1
ATOM 660 C CA . LYS A 1 105 ? 24.846 17.816 26.650 1.00 36.72 97 LYS A CA 1
ATOM 661 C C . LYS A 1 105 ? 24.443 18.933 27.592 1.00 35.95 97 LYS A C 1
ATOM 662 O O . LYS A 1 105 ? 25.271 19.782 27.948 1.00 35.12 97 LYS A O 1
ATOM 668 N N . ILE A 1 106 ? 23.168 18.962 27.978 1.00 34.42 98 ILE A N 1
ATOM 669 C CA . ILE A 1 106 ? 22.728 19.950 28.947 1.00 34.12 98 ILE A CA 1
ATOM 670 C C . ILE A 1 106 ? 23.253 19.565 30.342 1.00 33.35 98 ILE A C 1
ATOM 671 O O . ILE A 1 106 ? 23.012 18.453 30.816 1.00 33.08 98 ILE A O 1
ATOM 676 N N . GLN A 1 107 ? 23.962 20.491 30.981 1.00 32.49 99 GLN A N 1
ATOM 677 C CA . GLN A 1 107 ? 24.493 20.289 32.331 1.00 32.11 99 GLN A CA 1
ATOM 678 C C . GLN A 1 107 ? 23.676 21.010 33.394 1.00 31.85 99 GLN A C 1
ATOM 679 O O . GLN A 1 107 ? 23.690 20.644 34.564 1.00 31.31 99 GLN A O 1
ATOM 685 N N . ASN A 1 108 ? 22.981 22.068 32.984 1.00 31.68 100 ASN A N 1
ATOM 686 C CA . ASN A 1 108 ? 22.167 22.850 33.888 1.00 31.92 100 ASN A CA 1
ATOM 687 C C . ASN A 1 108 ? 21.248 23.809 33.139 1.00 32.04 100 ASN A C 1
ATOM 688 O O . ASN A 1 108 ? 21.476 24.123 31.957 1.00 30.34 100 ASN A O 1
ATOM 693 N N . MET A 1 109 ? 20.220 24.264 33.856 1.00 32.87 101 MET A N 1
ATOM 694 C CA . MET A 1 109 ? 19.320 25.323 33.396 1.00 34.27 101 MET A CA 1
ATOM 695 C C . MET A 1 109 ? 18.829 26.180 34.536 1.00 33.64 101 MET A C 1
ATOM 696 O O . MET A 1 109 ? 18.834 25.766 35.728 1.00 33.22 101 MET A O 1
ATOM 701 N N . VAL A 1 110 ? 18.379 27.373 34.168 1.00 31.13 102 VAL A N 1
ATOM 702 C CA . VAL A 1 110 ? 17.522 28.148 35.020 1.00 30.39 102 VAL A CA 1
ATOM 703 C C . VAL A 1 110 ? 16.184 28.204 34.276 1.00 29.51 102 VAL A C 1
ATOM 704 O O . VAL A 1 110 ? 16.154 28.564 33.090 1.00 28.84 102 VAL A O 1
ATOM 708 N N . ALA A 1 111 ? 15.116 27.785 34.959 1.00 27.61 103 ALA A N 1
ATOM 709 C CA . ALA A 1 111 ? 13.753 27.928 34.459 1.00 27.31 103 ALA A CA 1
ATOM 710 C C . ALA A 1 111 ? 12.990 28.841 35.418 1.00 27.10 103 ALA A C 1
ATOM 711 O O . ALA A 1 111 ? 13.266 28.847 36.614 1.00 26.32 103 ALA A O 1
ATOM 713 N N . THR A 1 112 ? 12.067 29.648 34.887 1.00 27.56 104 THR A N 1
ATOM 714 C CA . THR A 1 112 ? 11.247 30.517 35.725 1.00 28.51 104 THR A CA 1
ATOM 715 C C . THR A 1 112 ? 9.772 30.260 35.460 1.00 29.34 104 THR A C 1
ATOM 716 O O . THR A 1 112 ? 9.382 29.880 34.368 1.00 28.45 104 THR A O 1
ATOM 720 N N . ALA A 1 113 ? 8.966 30.457 36.490 1.00 30.66 105 ALA A N 1
ATOM 721 C CA . ALA A 1 113 ? 7.522 30.284 36.402 1.00 32.43 105 ALA A CA 1
ATOM 722 C C . ALA A 1 113 ? 6.869 31.258 37.358 1.00 34.09 105 ALA A C 1
ATOM 723 O O . ALA A 1 113 ? 7.543 31.938 38.143 1.00 33.40 105 ALA A O 1
ATOM 725 N N . ASP A 1 114 ? 5.548 31.343 37.265 1.00 36.82 106 ASP A N 1
ATOM 726 C CA . ASP A 1 114 ? 4.776 32.097 38.232 1.00 39.33 106 ASP A CA 1
ATOM 727 C C . ASP A 1 114 ? 3.735 31.160 38.820 1.00 40.46 106 ASP A C 1
ATOM 728 O O . ASP A 1 114 ? 2.955 30.545 38.084 1.00 40.84 106 ASP A O 1
ATOM 733 N N . LEU A 1 115 ? 3.753 31.028 40.144 1.00 42.06 107 LEU A N 1
ATOM 734 C CA . LEU A 1 115 ? 2.824 30.153 40.857 1.00 43.68 107 LEU A CA 1
ATOM 735 C C . LEU A 1 115 ? 1.379 30.557 40.556 1.00 44.55 107 LEU A C 1
ATOM 736 O O . LEU A 1 115 ? 0.496 29.709 40.479 1.00 45.41 107 LEU A O 1
ATOM 741 N N . GLY A 1 116 ? 1.160 31.857 40.384 1.00 45.34 108 GLY A N 1
ATOM 742 C CA . GLY A 1 116 ? -0.174 32.388 40.159 1.00 46.57 108 GLY A CA 1
ATOM 743 C C . GLY A 1 116 ? -0.760 32.899 41.458 1.00 46.88 108 GLY A C 1
ATOM 744 O O . GLY A 1 116 ? -1.873 33.419 41.477 1.00 47.01 108 GLY A O 1
ATOM 745 N N . ILE A 1 117 ? -0.007 32.725 42.547 1.00 47.21 109 ILE A N 1
ATOM 746 C CA . ILE A 1 117 ? -0.356 33.279 43.855 1.00 47.08 109 ILE A CA 1
ATOM 747 C C . ILE A 1 117 ? 0.887 33.832 44.526 1.00 46.64 109 ILE A C 1
ATOM 748 O O . ILE A 1 117 ? 2.003 33.336 44.311 1.00 46.76 109 ILE A O 1
ATOM 753 N N . GLU A 1 118 ? 0.687 34.856 45.343 1.00 45.27 110 GLU A N 1
ATOM 754 C CA . GLU A 1 118 ? 1.734 35.315 46.246 1.00 44.23 110 GLU A CA 1
ATOM 755 C C . GLU A 1 118 ? 1.722 34.482 47.537 1.00 43.19 110 GLU A C 1
ATOM 756 O O . GLU A 1 118 ? 0.765 34.548 48.328 1.00 42.81 110 GLU A O 1
ATOM 762 N N . PRO A 1 119 ? 2.778 33.679 47.743 1.00 41.56 111 PRO A N 1
ATOM 763 C CA . PRO A 1 119 ? 2.842 32.762 48.881 1.00 40.48 111 PRO A CA 1
ATOM 764 C C . PRO A 1 119 ? 3.276 33.415 50.210 1.00 38.69 111 PRO A C 1
ATOM 765 O O . PRO A 1 119 ? 3.890 34.490 50.224 1.00 38.23 111 PRO A O 1
ATOM 769 N N . ASN A 1 120 ? 2.935 32.760 51.317 1.00 36.95 112 ASN A N 1
ATOM 770 C CA . ASN A 1 120 ? 3.410 33.153 52.637 1.00 35.18 112 ASN A CA 1
ATOM 771 C C . ASN A 1 120 ? 4.649 32.328 52.918 1.00 34.62 112 ASN A C 1
ATOM 772 O O . ASN A 1 120 ? 4.575 31.129 53.205 1.00 32.85 112 ASN A O 1
ATOM 777 N N . LEU A 1 121 ? 5.801 32.979 52.802 1.00 34.31 113 LEU A N 1
ATOM 778 C CA . LEU A 1 121 ? 7.067 32.265 52.863 1.00 33.47 113 LEU A CA 1
ATOM 779 C C . LEU A 1 121 ? 7.338 31.733 54.275 1.00 33.55 113 LEU A C 1
ATOM 780 O O . LEU A 1 121 ? 7.909 30.664 54.427 1.00 33.91 113 LEU A O 1
ATOM 785 N N . ASP A 1 122 ? 6.881 32.448 55.303 1.00 33.70 114 ASP A N 1
ATOM 786 C CA . ASP A 1 122 ? 7.001 31.942 56.679 1.00 33.96 114 ASP A CA 1
ATOM 787 C C . ASP A 1 122 ? 6.183 30.670 56.878 1.00 33.24 114 ASP A C 1
ATOM 788 O O . ASP A 1 122 ? 6.654 29.721 57.510 1.00 32.72 114 ASP A O 1
ATOM 793 N N . ASP A 1 123 ? 4.967 30.664 56.332 1.00 32.52 115 ASP A N 1
ATOM 794 C CA . ASP A 1 123 ? 4.108 29.482 56.362 1.00 32.23 115 ASP A CA 1
ATOM 795 C C . ASP A 1 123 ? 4.771 28.278 55.688 1.00 32.23 115 ASP A C 1
ATOM 796 O O . ASP A 1 123 ? 4.815 27.195 56.275 1.00 32.16 115 ASP A O 1
ATOM 801 N N . ILE A 1 124 ? 5.281 28.464 54.465 1.00 31.70 116 ILE A N 1
ATOM 802 C CA . ILE A 1 124 ? 6.000 27.384 53.768 1.00 32.22 116 ILE A CA 1
ATOM 803 C C . ILE A 1 124 ? 7.218 26.879 54.551 1.00 31.84 116 ILE A C 1
ATOM 804 O O . ILE A 1 124 ? 7.422 25.670 54.681 1.00 31.35 116 ILE A O 1
ATOM 809 N N . ALA A 1 125 ? 8.022 27.802 55.068 1.00 31.51 117 ALA A N 1
ATOM 810 C CA . ALA A 1 125 ? 9.262 27.424 55.738 1.00 31.52 117 ALA A CA 1
ATOM 811 C C . ALA A 1 125 ? 9.008 26.561 56.981 1.00 31.93 117 ALA A C 1
ATOM 812 O O . ALA A 1 125 ? 9.837 25.723 57.343 1.00 31.21 117 ALA A O 1
ATOM 814 N N . LEU A 1 126 ? 7.870 26.785 57.641 1.00 31.55 118 LEU A N 1
ATOM 815 C CA . LEU A 1 126 ? 7.468 25.950 58.774 1.00 31.64 118 LEU A CA 1
ATOM 816 C C . LEU A 1 126 ? 6.792 24.637 58.367 1.00 32.81 118 LEU A C 1
ATOM 817 O O . LEU A 1 126 ? 6.985 23.591 59.019 1.00 31.99 118 LEU A O 1
ATOM 822 N N . MET A 1 127 ? 5.980 24.700 57.309 1.00 33.82 119 MET A N 1
ATOM 823 C CA . MET A 1 127 ? 5.033 23.619 57.010 1.00 35.89 119 MET A CA 1
ATOM 824 C C . MET A 1 127 ? 5.535 22.657 55.937 1.00 35.72 119 MET A C 1
ATOM 825 O O . MET A 1 127 ? 4.963 21.580 55.760 1.00 35.38 119 MET A O 1
ATOM 830 N N . VAL A 1 128 ? 6.601 23.052 55.239 1.00 36.07 120 VAL A N 1
ATOM 831 C CA . VAL A 1 128 ? 7.247 22.217 54.226 1.00 37.24 120 VAL A CA 1
ATOM 832 C C . VAL A 1 128 ? 8.700 21.896 54.579 1.00 38.17 120 VAL A C 1
ATOM 833 O O . VAL A 1 128 ? 9.516 22.793 54.850 1.00 37.73 120 VAL A O 1
ATOM 837 N N . GLU A 1 129 ? 9.020 20.606 54.553 1.00 39.35 121 GLU A N 1
ATOM 838 C CA . GLU A 1 129 ? 10.360 20.145 54.885 1.00 40.47 121 GLU A CA 1
ATOM 839 C C . GLU A 1 129 ? 11.349 20.374 53.732 1.00 40.37 121 GLU A C 1
ATOM 840 O O . GLU A 1 129 ? 10.959 20.442 52.566 1.00 41.13 121 GLU A O 1
ATOM 846 N N . GLY A 1 130 ? 12.627 20.556 54.063 1.00 39.76 122 GLY A N 1
ATOM 847 C CA . GLY A 1 130 ? 13.648 20.875 53.044 1.00 39.78 122 GLY A CA 1
ATOM 848 C C . GLY A 1 130 ? 13.553 22.273 52.469 1.00 38.73 122 GLY A C 1
ATOM 849 O O . GLY A 1 130 ? 13.973 22.529 51.321 1.00 39.46 122 GLY A O 1
ATOM 850 N N . THR A 1 131 ? 12.963 23.175 53.251 1.00 37.66 123 THR A N 1
ATOM 851 C CA . THR A 1 131 ? 12.938 24.590 52.904 1.00 36.52 123 THR A CA 1
ATOM 852 C C . THR A 1 131 ? 13.721 25.356 53.946 1.00 36.42 123 THR A C 1
ATOM 853 O O . THR A 1 131 ? 13.837 24.911 55.087 1.00 35.49 123 THR A O 1
ATOM 857 N N . GLU A 1 132 ? 14.284 26.486 53.530 1.00 35.92 124 GLU A N 1
ATOM 858 C CA . GLU A 1 132 ? 14.867 27.457 54.429 1.00 36.58 124 GLU A CA 1
ATOM 859 C C . GLU A 1 132 ? 14.460 28.849 53.973 1.00 37.25 124 GLU A C 1
ATOM 860 O O . GLU A 1 132 ? 14.188 29.095 52.788 1.00 36.20 124 GLU A O 1
ATOM 866 N N . TYR A 1 133 ? 14.415 29.758 54.937 1.00 38.26 125 TYR A N 1
ATOM 867 C CA . TYR A 1 133 ? 13.995 31.113 54.693 1.00 38.78 125 TYR A CA 1
ATOM 868 C C . TYR A 1 133 ? 14.678 31.969 55.752 1.00 39.61 125 TYR A C 1
ATOM 869 O O . TYR A 1 133 ? 14.697 31.620 56.936 1.00 39.57 125 TYR A O 1
ATOM 878 N N . GLU A 1 134 ? 15.292 33.055 55.307 1.00 39.98 126 GLU A N 1
ATOM 879 C CA . GLU A 1 134 ? 15.976 33.990 56.193 1.00 41.04 126 GLU A CA 1
ATOM 880 C C . GLU A 1 134 ? 16.093 35.306 55.452 1.00 40.47 126 GLU A C 1
ATOM 881 O O . GLU A 1 134 ? 17.129 35.567 54.854 1.00 40.22 126 GLU A O 1
ATOM 887 N N . PRO A 1 135 ? 15.024 36.130 55.465 1.00 40.75 127 PRO A N 1
ATOM 888 C CA . PRO A 1 135 ? 14.991 37.328 54.601 1.00 41.48 127 PRO A CA 1
ATOM 889 C C . PRO A 1 135 ? 16.159 38.292 54.812 1.00 42.00 127 PRO A C 1
ATOM 890 O O . PRO A 1 135 ? 16.533 39.019 53.885 1.00 42.65 127 PRO A O 1
ATOM 894 N N . GLU A 1 136 ? 16.736 38.299 56.008 1.00 42.56 128 GLU A N 1
ATOM 895 C CA . GLU A 1 136 ? 17.881 39.162 56.281 1.00 43.51 128 GLU A CA 1
ATOM 896 C C . GLU A 1 136 ? 19.172 38.713 55.592 1.00 43.61 128 GLU A C 1
ATOM 897 O O . GLU A 1 136 ? 20.103 39.511 55.441 1.00 43.57 128 GLU A O 1
ATOM 903 N N . GLN A 1 137 ? 19.226 37.453 55.161 1.00 43.84 129 GLN A N 1
ATOM 904 C CA . GLN A 1 137 ? 20.436 36.919 54.512 1.00 44.23 129 GLN A CA 1
ATOM 905 C C . GLN A 1 137 ? 20.318 36.792 52.993 1.00 44.15 129 GLN A C 1
ATOM 906 O O . GLN A 1 137 ? 21.303 36.986 52.273 1.00 44.23 129 GLN A O 1
ATOM 912 N N . PHE A 1 138 ? 19.122 36.444 52.524 1.00 43.62 130 PHE A N 1
ATOM 913 C CA . PHE A 1 138 ? 18.839 36.260 51.103 1.00 43.90 130 PHE A CA 1
ATOM 914 C C . PHE A 1 138 ? 17.357 36.534 50.894 1.00 43.17 130 PHE A C 1
ATOM 915 O O . PHE A 1 138 ? 16.554 36.269 51.780 1.00 43.19 130 PHE A O 1
ATOM 923 N N . PRO A 1 139 ? 16.979 37.111 49.742 1.00 42.86 131 PRO A N 1
ATOM 924 C CA . PRO A 1 139 ? 15.538 37.217 49.568 1.00 42.28 131 PRO A CA 1
ATOM 925 C C . PRO A 1 139 ? 15.016 35.895 49.027 1.00 41.66 131 PRO A C 1
ATOM 926 O O . PRO A 1 139 ? 15.743 35.171 48.340 1.00 42.00 131 PRO A O 1
ATOM 930 N N . GLY A 1 140 ? 13.794 35.543 49.364 1.00 40.03 132 GLY A N 1
ATOM 931 C CA . GLY A 1 140 ? 13.256 34.322 48.808 1.00 38.64 132 GLY A CA 1
ATOM 932 C C . GLY A 1 140 ? 13.470 33.107 49.686 1.00 37.02 132 GLY A C 1
ATOM 933 O O . GLY A 1 140 ? 14.341 33.074 50.557 1.00 36.63 132 GLY A O 1
ATOM 934 N N . LEU A 1 141 ? 12.650 32.102 49.438 1.00 35.09 133 LEU A N 1
ATOM 935 C CA . LEU A 1 141 ? 12.709 30.858 50.149 1.00 34.23 133 LEU A CA 1
ATOM 936 C C . LEU A 1 141 ? 13.449 29.849 49.278 1.00 33.97 133 LEU A C 1
ATOM 937 O O . LEU A 1 141 ? 13.207 29.783 48.070 1.00 33.88 133 LEU A O 1
ATOM 942 N N . VAL A 1 142 ? 14.313 29.047 49.896 1.00 34.14 134 VAL A N 1
ATOM 943 C CA . VAL A 1 142 ? 15.083 28.036 49.168 1.00 35.11 134 VAL A CA 1
ATOM 944 C C . VAL A 1 142 ? 14.415 26.692 49.406 1.00 35.81 134 VAL A C 1
ATOM 945 O O . VAL A 1 142 ? 14.173 26.312 50.551 1.00 35.07 134 VAL A O 1
ATOM 949 N N . TYR A 1 143 ? 14.108 26.000 48.315 1.00 36.72 135 TYR A N 1
ATOM 950 C CA . TYR A 1 143 ? 13.488 24.682 48.364 1.00 38.81 135 TYR A CA 1
ATOM 951 C C . TYR A 1 143 ? 14.272 23.658 47.526 1.00 39.47 135 TYR A C 1
ATOM 952 O O . TYR A 1 143 ? 14.373 23.771 46.299 1.00 40.21 135 TYR A O 1
ATOM 961 N N . ARG A 1 144 ? 14.797 22.655 48.204 1.00 38.94 136 ARG A N 1
ATOM 962 C CA . ARG A 1 144 ? 15.547 21.571 47.576 1.00 40.16 136 ARG A CA 1
ATOM 963 C C . ARG A 1 144 ? 14.618 20.396 47.284 1.00 39.62 136 ARG A C 1
ATOM 964 O O . ARG A 1 144 ? 13.882 19.949 48.176 1.00 39.96 136 ARG A O 1
ATOM 972 N N . LEU A 1 145 ? 14.618 19.929 46.038 1.00 38.02 137 LEU A N 1
ATOM 973 C CA . LEU A 1 145 ? 13.919 18.702 45.665 1.00 37.95 137 LEU A CA 1
ATOM 974 C C . LEU A 1 145 ? 14.920 17.601 45.362 1.00 37.83 137 LEU A C 1
ATOM 975 O O . LEU A 1 145 ? 16.024 17.873 44.877 1.00 37.34 137 LEU A O 1
ATOM 980 N N . ASP A 1 146 ? 14.540 16.364 45.648 1.00 37.19 138 ASP A N 1
ATOM 981 C CA . ASP A 1 146 ? 15.422 15.235 45.377 1.00 37.88 138 ASP A CA 1
ATOM 982 C C . ASP A 1 146 ? 15.180 14.568 44.027 1.00 36.17 138 ASP A C 1
ATOM 983 O O . ASP A 1 146 ? 16.109 14.008 43.469 1.00 35.78 138 ASP A O 1
ATOM 988 N N . ASP A 1 147 ? 13.948 14.643 43.511 1.00 35.32 139 ASP A N 1
ATOM 989 C CA . ASP A 1 147 ? 13.571 14.006 42.228 1.00 34.23 139 ASP A CA 1
ATOM 990 C C . ASP A 1 147 ? 12.489 14.833 41.551 1.00 34.83 139 ASP A C 1
ATOM 991 O O . ASP A 1 147 ? 11.346 14.769 41.981 1.00 34.52 139 ASP A O 1
ATOM 996 N N . PRO A 1 148 ? 12.841 15.624 40.500 1.00 34.52 140 PRO A N 1
ATOM 997 C CA . PRO A 1 148 ? 14.196 15.823 39.966 1.00 33.89 140 PRO A CA 1
ATOM 998 C C . PRO A 1 148 ? 15.055 16.609 40.949 1.00 34.38 140 PRO A C 1
ATOM 999 O O . PRO A 1 148 ? 14.527 17.357 41.779 1.00 33.55 140 PRO A O 1
ATOM 1003 N N . LYS A 1 149 ? 16.366 16.397 40.878 1.00 34.01 141 LYS A N 1
ATOM 1004 C CA . LYS A 1 149 ? 17.281 16.964 41.853 1.00 34.84 141 LYS A CA 1
ATOM 1005 C C . LYS A 1 149 ? 17.509 18.428 41.430 1.00 34.70 141 LYS A C 1
ATOM 1006 O O . LYS A 1 149 ? 18.323 18.726 40.542 1.00 34.34 141 LYS A O 1
ATOM 1012 N N . VAL A 1 150 ? 16.733 19.315 42.041 1.00 33.69 142 VAL A N 1
ATOM 1013 C CA . VAL A 1 150 ? 16.774 20.730 41.707 1.00 33.69 142 VAL A CA 1
ATOM 1014 C C . VAL A 1 150 ? 16.806 21.577 42.970 1.00 34.06 142 VAL A C 1
ATOM 1015 O O . VAL A 1 150 ? 16.547 21.076 44.085 1.00 33.01 142 VAL A O 1
ATOM 1019 N N . VAL A 1 151 ? 17.147 22.849 42.770 1.00 33.69 143 VAL A N 1
ATOM 1020 C CA . VAL A 1 151 ? 17.103 23.845 43.835 1.00 34.46 143 VAL A CA 1
ATOM 1021 C C . VAL A 1 151 ? 16.095 24.855 43.350 1.00 34.64 143 VAL A C 1
ATOM 1022 O O . VAL A 1 151 ? 16.181 25.334 42.219 1.00 33.67 143 VAL A O 1
ATOM 1026 N N . VAL A 1 152 ? 15.112 25.146 44.183 1.00 35.14 144 VAL A N 1
ATOM 1027 C CA . VAL A 1 152 ? 14.055 26.077 43.793 1.00 36.44 144 VAL A CA 1
ATOM 1028 C C . VAL A 1 152 ? 14.144 27.302 44.684 1.00 36.06 144 VAL A C 1
ATOM 1029 O O . VAL A 1 152 ? 14.306 27.166 45.896 1.00 36.54 144 VAL A O 1
ATOM 1033 N N . LEU A 1 153 ? 14.058 28.485 44.083 1.00 35.90 145 LEU A N 1
ATOM 1034 C CA . LEU A 1 153 ? 13.908 29.726 44.839 1.00 34.68 145 LEU A CA 1
ATOM 1035 C C . LEU A 1 153 ? 12.476 30.197 44.624 1.00 34.78 145 LEU A C 1
ATOM 1036 O O . LEU A 1 153 ? 12.037 30.336 43.484 1.00 34.25 145 LEU A O 1
ATOM 1041 N N . ILE A 1 154 ? 11.751 30.407 45.716 1.00 33.68 146 ILE A N 1
ATOM 1042 C CA . ILE A 1 154 ? 10.381 30.935 45.664 1.00 34.10 146 ILE A CA 1
ATOM 1043 C C . ILE A 1 154 ? 10.333 32.322 46.273 1.00 33.75 146 ILE A C 1
ATOM 1044 O O . ILE A 1 154 ? 10.736 32.525 47.427 1.00 32.66 146 ILE A O 1
ATOM 1049 N N . PHE A 1 155 ? 9.843 33.273 45.483 1.00 33.70 147 PHE A N 1
ATOM 1050 C CA . PHE A 1 155 ? 9.771 34.667 45.909 1.00 34.02 147 PHE A CA 1
ATOM 1051 C C . PHE A 1 155 ? 8.367 35.044 46.309 1.00 33.98 147 PHE A C 1
ATOM 1052 O O . PHE A 1 155 ? 7.395 34.408 45.877 1.00 34.57 147 PHE A O 1
ATOM 1060 N N . GLY A 1 156 ? 8.256 36.067 47.154 1.00 33.82 148 GLY A N 1
ATOM 1061 C CA . GLY A 1 156 ? 6.957 36.541 47.623 1.00 34.04 148 GLY A CA 1
ATOM 1062 C C . GLY A 1 156 ? 6.009 36.941 46.509 1.00 34.20 148 GLY A C 1
ATOM 1063 O O . GLY A 1 156 ? 4.791 36.900 46.689 1.00 34.50 148 GLY A O 1
ATOM 1064 N N . SER A 1 157 ? 6.562 37.332 45.355 1.00 34.49 149 SER A N 1
ATOM 1065 C CA . SER A 1 157 ? 5.766 37.745 44.196 1.00 34.05 149 SER A CA 1
ATOM 1066 C C . SER A 1 157 ? 5.035 36.563 43.574 1.00 34.41 149 SER A C 1
ATOM 1067 O O . SER A 1 157 ? 4.117 36.744 42.761 1.00 33.47 149 SER A O 1
ATOM 1070 N N . GLY A 1 158 ? 5.464 35.359 43.951 1.00 34.03 150 GLY A N 1
ATOM 1071 C CA . GLY A 1 158 ? 4.951 34.137 43.365 1.00 34.73 150 GLY A CA 1
ATOM 1072 C C . GLY A 1 158 ? 5.865 33.609 42.283 1.00 34.70 150 GLY A C 1
ATOM 1073 O O . GLY A 1 158 ? 5.707 32.483 41.838 1.00 34.90 150 GLY A O 1
ATOM 1074 N N . LYS A 1 159 ? 6.804 34.440 41.845 1.00 35.78 151 LYS A N 1
ATOM 1075 C CA . LYS A 1 159 ? 7.856 34.024 40.928 1.00 37.40 151 LYS A CA 1
ATOM 1076 C C . LYS A 1 159 ? 8.695 32.903 41.524 1.00 36.46 151 LYS A C 1
ATOM 1077 O O . LYS A 1 159 ? 9.064 32.940 42.698 1.00 35.90 151 LYS A O 1
ATOM 1083 N N . VAL A 1 160 ? 8.990 31.898 40.705 1.00 36.65 152 VAL A N 1
ATOM 1084 C CA . VAL A 1 160 ? 9.883 30.827 41.117 1.00 36.83 152 VAL A CA 1
ATOM 1085 C C . VAL A 1 160 ? 11.044 30.735 40.143 1.00 36.55 152 VAL A C 1
ATOM 1086 O O . VAL A 1 160 ? 10.901 31.061 38.953 1.00 36.23 152 VAL A O 1
ATOM 1090 N N . VAL A 1 161 ? 12.198 30.330 40.659 1.00 35.80 153 VAL A N 1
ATOM 1091 C CA . VAL A 1 161 ? 13.376 30.079 39.834 1.00 35.84 153 VAL A CA 1
ATOM 1092 C C . VAL A 1 161 ? 13.820 28.660 40.134 1.00 35.81 153 VAL A C 1
ATOM 1093 O O . VAL A 1 161 ? 14.033 28.297 41.298 1.00 35.77 153 VAL A O 1
ATOM 1097 N N . ILE A 1 162 ? 13.941 27.856 39.081 1.00 35.65 154 ILE A N 1
ATOM 1098 C CA . ILE A 1 162 ? 14.352 26.463 39.229 1.00 36.31 154 ILE A CA 1
ATOM 1099 C C . ILE A 1 162 ? 15.735 26.296 38.605 1.00 36.11 154 ILE A C 1
ATOM 1100 O O . ILE A 1 162 ? 15.958 26.674 37.458 1.00 35.80 154 ILE A O 1
ATOM 1105 N N . THR A 1 163 ? 16.678 25.771 39.390 1.00 37.05 155 THR A N 1
ATOM 1106 C CA . THR A 1 163 ? 18.043 25.580 38.950 1.00 36.37 155 THR A CA 1
ATOM 1107 C C . THR A 1 163 ? 18.468 24.124 39.202 1.00 36.25 155 THR A C 1
ATOM 1108 O O . THR A 1 163 ? 17.829 23.408 39.968 1.00 34.97 155 THR A O 1
ATOM 1112 N N . GLY A 1 164 ? 19.538 23.702 38.546 1.00 35.76 156 GLY A N 1
ATOM 1113 C CA . GLY A 1 164 ? 20.029 22.321 38.628 1.00 36.72 156 GLY A CA 1
ATOM 1114 C C . GLY A 1 164 ? 19.393 21.379 37.622 1.00 36.72 156 GLY A C 1
ATOM 1115 O O . GLY A 1 164 ? 19.655 20.185 37.653 1.00 38.28 156 GLY A O 1
ATOM 1116 N N . LEU A 1 165 ? 18.562 21.912 36.726 1.00 36.70 157 LEU A N 1
ATOM 1117 C CA . LEU A 1 165 ? 17.803 21.123 35.750 1.00 36.59 157 LEU A CA 1
ATOM 1118 C C . LEU A 1 165 ? 18.651 20.579 34.609 1.00 36.96 157 LEU A C 1
ATOM 1119 O O . LEU A 1 165 ? 19.608 21.214 34.189 1.00 36.12 157 LEU A O 1
ATOM 1124 N N . LYS A 1 166 ? 18.257 19.418 34.096 1.00 36.91 158 LYS A N 1
ATOM 1125 C CA . LYS A 1 166 ? 18.889 18.808 32.935 1.00 38.25 158 LYS A CA 1
ATOM 1126 C C . LYS A 1 166 ? 17.938 18.707 31.737 1.00 38.26 158 LYS A C 1
ATOM 1127 O O . LYS A 1 166 ? 18.366 18.347 30.637 1.00 38.61 158 LYS A O 1
ATOM 1133 N N . SER A 1 167 ? 16.658 19.022 31.937 1.00 37.93 159 SER A N 1
ATOM 1134 C CA . SER A 1 167 ? 15.677 18.991 30.843 1.00 38.01 159 SER A CA 1
ATOM 1135 C C . SER A 1 167 ? 14.457 19.870 31.126 1.00 38.26 159 SER A C 1
ATOM 1136 O O . SER A 1 167 ? 14.165 20.194 32.280 1.00 37.80 159 SER A O 1
ATOM 1139 N N . GLU A 1 168 ? 13.746 20.256 30.072 1.00 38.05 160 GLU A N 1
ATOM 1140 C CA . GLU A 1 168 ? 12.475 20.941 30.251 1.00 38.75 160 GLU A CA 1
ATOM 1141 C C . GLU A 1 168 ? 11.413 20.040 30.882 1.00 38.90 160 GLU A C 1
ATOM 1142 O O . GLU A 1 168 ? 10.602 20.512 31.674 1.00 39.24 160 GLU A O 1
ATOM 1148 N N . GLU A 1 169 ? 11.409 18.755 30.533 1.00 39.27 161 GLU A N 1
ATOM 1149 C CA . GLU A 1 169 ? 10.491 17.813 31.175 1.00 39.39 161 GLU A CA 1
ATOM 1150 C C . GLU A 1 169 ? 10.654 17.851 32.702 1.00 38.54 161 GLU A C 1
ATOM 1151 O O . GLU A 1 169 ? 9.670 17.948 33.439 1.00 38.10 161 GLU A O 1
ATOM 1157 N N . ASP A 1 170 ? 11.902 17.818 33.167 1.00 37.54 162 ASP A N 1
ATOM 1158 C CA . ASP A 1 170 ? 12.200 17.946 34.596 1.00 37.36 162 ASP A CA 1
ATOM 1159 C C . ASP A 1 170 ? 11.747 19.257 35.222 1.00 36.97 162 ASP A C 1
ATOM 1160 O O . ASP A 1 170 ? 11.325 19.270 36.365 1.00 37.46 162 ASP A O 1
ATOM 1165 N N . ALA A 1 171 ? 11.811 20.354 34.467 1.00 37.37 163 ALA A N 1
ATOM 1166 C CA . ALA A 1 171 ? 11.307 21.642 34.956 1.00 37.20 163 ALA A CA 1
ATOM 1167 C C . ALA A 1 171 ? 9.792 21.582 35.191 1.00 37.41 163 ALA A C 1
ATOM 1168 O O . ALA A 1 171 ? 9.287 22.109 36.192 1.00 36.53 163 ALA A O 1
ATOM 1170 N N . LYS A 1 172 ? 9.093 20.932 34.259 1.00 36.80 164 LYS A N 1
ATOM 1171 C CA . LYS A 1 172 ? 7.664 20.682 34.371 1.00 37.59 164 LYS A CA 1
ATOM 1172 C C . LYS A 1 172 ? 7.326 19.814 35.570 1.00 37.30 164 LYS A C 1
ATOM 1173 O O . LYS A 1 172 ? 6.400 20.135 36.316 1.00 36.96 164 LYS A O 1
ATOM 1179 N N . ARG A 1 173 ? 8.090 18.731 35.756 1.00 36.69 165 ARG A N 1
ATOM 1180 C CA . ARG A 1 173 ? 7.907 17.842 36.891 1.00 37.18 165 ARG A CA 1
ATOM 1181 C C . ARG A 1 173 ? 8.157 18.571 38.209 1.00 36.71 165 ARG A C 1
ATOM 1182 O O . ARG A 1 173 ? 7.377 18.425 39.156 1.00 35.61 165 ARG A O 1
ATOM 1190 N N . ALA A 1 174 ? 9.254 19.333 38.267 1.00 36.22 166 ALA A N 1
ATOM 1191 C CA . ALA A 1 174 ? 9.570 20.159 39.424 1.00 36.77 166 ALA A CA 1
ATOM 1192 C C . ALA A 1 174 ? 8.441 21.109 39.797 1.00 36.63 166 ALA A C 1
ATOM 1193 O O . ALA A 1 174 ? 8.047 21.154 40.952 1.00 36.48 166 ALA A O 1
ATOM 1195 N N . LEU A 1 175 ? 7.942 21.880 38.829 1.00 36.96 167 LEU A N 1
ATOM 1196 C CA . LEU A 1 175 ? 6.875 22.851 39.103 1.00 37.83 167 LEU A CA 1
ATOM 1197 C C . LEU A 1 175 ? 5.590 22.196 39.627 1.00 38.17 167 LEU A C 1
ATOM 1198 O O . LEU A 1 175 ? 4.967 22.705 40.569 1.00 38.09 167 LEU A O 1
ATOM 1203 N N . LYS A 1 176 ? 5.199 21.078 39.017 1.00 38.88 168 LYS A N 1
ATOM 1204 C CA . LYS A 1 176 ? 4.023 20.342 39.465 1.00 39.67 168 LYS A CA 1
ATOM 1205 C C . LYS A 1 176 ? 4.129 19.992 40.946 1.00 40.35 168 LYS A C 1
ATOM 1206 O O . LYS A 1 176 ? 3.176 20.194 41.709 1.00 40.00 168 LYS A O 1
ATOM 1212 N N . LYS A 1 177 ? 5.284 19.472 41.343 1.00 40.98 169 LYS A N 1
ATOM 1213 C CA . LYS A 1 177 ? 5.531 19.097 42.739 1.00 42.63 169 LYS A CA 1
ATOM 1214 C C . LYS A 1 177 ? 5.534 20.315 43.664 1.00 42.81 169 LYS A C 1
ATOM 1215 O O . LYS A 1 177 ? 4.966 20.269 44.750 1.00 43.22 169 LYS A O 1
ATOM 1221 N N . ILE A 1 178 ? 6.149 21.406 43.220 1.00 43.48 170 ILE A N 1
ATOM 1222 C CA . ILE A 1 178 ? 6.153 22.653 43.986 1.00 44.27 170 ILE A CA 1
ATOM 1223 C C . ILE A 1 178 ? 4.741 23.208 44.197 1.00 44.71 170 ILE A C 1
ATOM 1224 O O . ILE A 1 178 ? 4.334 23.477 45.329 1.00 45.10 170 ILE A O 1
ATOM 1229 N N . LEU A 1 179 ? 3.994 23.365 43.107 1.00 44.92 171 LEU A N 1
ATOM 1230 C CA . LEU A 1 179 ? 2.626 23.865 43.182 1.00 45.52 171 LEU A CA 1
ATOM 1231 C C . LEU A 1 179 ? 1.757 23.020 44.103 1.00 45.96 171 LEU A C 1
ATOM 1232 O O . LEU A 1 179 ? 0.978 23.558 44.896 1.00 45.95 171 LEU A O 1
ATOM 1237 N N . ASP A 1 180 ? 1.895 21.701 43.983 1.00 46.48 172 ASP A N 1
ATOM 1238 C CA . ASP A 1 180 ? 1.147 20.760 44.802 1.00 47.68 172 ASP A CA 1
ATOM 1239 C C . ASP A 1 180 ? 1.462 20.922 46.287 1.00 48.63 172 ASP A C 1
ATOM 1240 O O . ASP A 1 180 ? 0.549 20.906 47.113 1.00 48.42 172 ASP A O 1
ATOM 1245 N N . THR A 1 181 ? 2.740 21.103 46.619 1.00 49.57 173 THR A N 1
ATOM 1246 C CA . THR A 1 181 ? 3.145 21.293 48.020 1.00 50.76 173 THR A CA 1
ATOM 1247 C C . THR A 1 181 ? 2.644 22.631 48.564 1.00 51.29 173 THR A C 1
ATOM 1248 O O . THR A 1 181 ? 2.166 22.705 49.690 1.00 51.46 173 THR A O 1
ATOM 1252 N N . ILE A 1 182 ? 2.729 23.675 47.749 1.00 52.47 174 ILE A N 1
ATOM 1253 C CA . ILE A 1 182 ? 2.257 25.006 48.136 1.00 53.96 174 ILE A CA 1
ATOM 1254 C C . ILE A 1 182 ? 0.715 25.119 48.198 1.00 54.67 174 ILE A C 1
ATOM 1255 O O . ILE A 1 182 ? 0.181 25.911 48.982 1.00 54.84 174 ILE A O 1
ATOM 1260 N N . LYS A 1 183 ? 0.009 24.325 47.390 1.00 55.56 175 LYS A N 1
ATOM 1261 C CA . LYS A 1 183 ? -1.457 24.237 47.484 1.00 56.45 175 LYS A CA 1
ATOM 1262 C C . LYS A 1 183 ? -1.851 23.683 48.849 1.00 56.77 175 LYS A C 1
ATOM 1263 O O . LYS A 1 183 ? -2.846 24.104 49.438 1.00 56.71 175 LYS A O 1
ATOM 1269 N N . GLU A 1 184 ? -1.053 22.736 49.340 1.00 57.45 176 GLU A N 1
ATOM 1270 C CA . GLU A 1 184 ? -1.245 22.130 50.659 1.00 58.17 176 GLU A CA 1
ATOM 1271 C C . GLU A 1 184 ? -0.981 23.115 51.807 1.00 58.27 176 GLU A C 1
ATOM 1272 O O . GLU A 1 184 ? -1.489 22.937 52.914 1.00 58.24 176 GLU A O 1
ATOM 1278 N N . VAL A 1 185 ? -0.180 24.143 51.536 1.00 58.43 177 VAL A N 1
ATOM 1279 C CA . VAL A 1 185 ? 0.142 25.163 52.535 1.00 58.48 177 VAL A CA 1
ATOM 1280 C C . VAL A 1 185 ? -0.916 26.270 52.576 1.00 58.59 177 VAL A C 1
ATOM 1281 O O . VAL A 1 185 ? -1.321 26.699 53.656 1.00 58.57 177 VAL A O 1
ATOM 1285 N N . GLN A 1 186 ? -1.368 26.719 51.406 1.00 58.88 178 GLN A N 1
ATOM 1286 C CA . GLN A 1 186 ? -2.392 27.765 51.335 1.00 59.34 178 GLN A CA 1
ATOM 1287 C C . GLN A 1 186 ? -3.681 27.285 50.688 1.00 59.39 178 GLN A C 1
ATOM 1288 O O . GLN A 1 186 ? -4.693 27.106 51.369 1.00 59.68 178 GLN A O 1
ATOM 1294 N N . PRO B 1 11 ? 37.676 33.325 57.318 1.00 35.70 3 PRO B N 1
ATOM 1295 C CA . PRO B 1 11 ? 36.264 33.001 57.197 1.00 35.72 3 PRO B CA 1
ATOM 1296 C C . PRO B 1 11 ? 35.834 32.037 58.301 1.00 35.73 3 PRO B C 1
ATOM 1297 O O . PRO B 1 11 ? 36.478 31.005 58.522 1.00 35.87 3 PRO B O 1
ATOM 1301 N N . GLU B 1 12 ? 34.752 32.391 58.989 1.00 35.98 4 GLU B N 1
ATOM 1302 C CA . GLU B 1 12 ? 34.232 31.569 60.069 1.00 36.47 4 GLU B CA 1
ATOM 1303 C C . GLU B 1 12 ? 32.726 31.400 59.932 1.00 36.24 4 GLU B C 1
ATOM 1304 O O . GLU B 1 12 ? 32.052 32.311 59.464 1.00 36.42 4 GLU B O 1
ATOM 1310 N N . ILE B 1 13 ? 32.214 30.239 60.353 1.00 35.77 5 ILE B N 1
ATOM 1311 C CA . ILE B 1 13 ? 30.795 29.908 60.307 1.00 36.26 5 ILE B CA 1
ATOM 1312 C C . ILE B 1 13 ? 30.028 30.523 61.480 1.00 35.46 5 ILE B C 1
ATOM 1313 O O . ILE B 1 13 ? 30.442 30.397 62.635 1.00 35.70 5 ILE B O 1
ATOM 1318 N N . LYS B 1 14 ? 28.924 31.195 61.170 1.00 34.26 6 LYS B N 1
ATOM 1319 C CA . LYS B 1 14 ? 27.948 31.623 62.178 1.00 33.63 6 LYS B CA 1
ATOM 1320 C C . LYS B 1 14 ? 26.622 30.966 61.862 1.00 33.22 6 LYS B C 1
ATOM 1321 O O . LYS B 1 14 ? 26.146 31.070 60.731 1.00 31.09 6 LYS B O 1
ATOM 1327 N N . ILE B 1 15 ? 26.023 30.284 62.849 1.00 32.74 7 ILE B N 1
ATOM 1328 C CA . ILE B 1 15 ? 24.712 29.673 62.666 1.00 33.37 7 ILE B CA 1
ATOM 1329 C C . ILE B 1 15 ? 23.690 30.772 62.932 1.00 33.49 7 ILE B C 1
ATOM 1330 O O . ILE B 1 15 ? 23.769 31.491 63.947 1.00 32.63 7 ILE B O 1
ATOM 1335 N N . VAL B 1 16 ? 22.787 30.959 61.987 1.00 32.23 8 VAL B N 1
ATOM 1336 C CA . VAL B 1 16 ? 21.842 32.061 62.076 1.00 32.72 8 VAL B CA 1
ATOM 1337 C C . VAL B 1 16 ? 20.481 31.529 62.471 1.00 32.50 8 VAL B C 1
ATOM 1338 O O . VAL B 1 16 ? 19.763 32.156 63.247 1.00 33.34 8 VAL B O 1
ATOM 1342 N N . ASN B 1 17 ? 20.135 30.354 61.974 1.00 32.55 9 ASN B N 1
ATOM 1343 C CA . ASN B 1 17 ? 18.923 29.711 62.414 1.00 32.90 9 ASN B CA 1
ATOM 1344 C C . ASN B 1 17 ? 19.008 28.197 62.367 1.00 32.53 9 ASN B C 1
ATOM 1345 O O . ASN B 1 17 ? 19.876 27.634 61.720 1.00 30.89 9 ASN B O 1
ATOM 1350 N N . VAL B 1 18 ? 18.104 27.533 63.075 1.00 32.61 10 VAL B N 1
ATOM 1351 C CA . VAL B 1 18 ? 18.012 26.078 62.974 1.00 33.35 10 VAL B CA 1
ATOM 1352 C C . VAL B 1 18 ? 16.551 25.692 62.771 1.00 34.73 10 VAL B C 1
ATOM 1353 O O . VAL B 1 18 ? 15.664 26.469 63.132 1.00 36.22 10 VAL B O 1
ATOM 1357 N N . VAL B 1 19 ? 16.309 24.545 62.132 1.00 35.15 11 VAL B N 1
ATOM 1358 C CA . VAL B 1 19 ? 14.979 23.932 62.092 1.00 35.64 11 VAL B CA 1
ATOM 1359 C C . VAL B 1 19 ? 15.145 22.621 62.864 1.00 35.26 11 VAL B C 1
ATOM 1360 O O . VAL B 1 19 ? 16.080 21.880 62.605 1.00 35.65 11 VAL B O 1
ATOM 1364 N N . VAL B 1 20 ? 14.287 22.365 63.840 1.00 34.73 12 VAL B N 1
ATOM 1365 C CA . VAL B 1 20 ? 14.376 21.135 64.623 1.00 34.40 12 VAL B CA 1
ATOM 1366 C C . VAL B 1 20 ? 13.054 20.362 64.584 1.00 34.25 12 VAL B C 1
ATOM 1367 O O . VAL B 1 20 ? 11.984 20.954 64.328 1.00 33.49 12 VAL B O 1
ATOM 1371 N N . SER B 1 21 ? 13.140 19.055 64.816 1.00 33.64 13 SER B N 1
ATOM 1372 C CA . SER B 1 21 ? 11.943 18.234 65.010 1.00 34.15 13 SER B CA 1
ATOM 1373 C C . SER B 1 21 ? 12.037 17.456 66.301 1.00 33.88 13 SER B C 1
ATOM 1374 O O . SER B 1 21 ? 13.136 17.213 66.821 1.00 32.83 13 SER B O 1
ATOM 1377 N N . THR B 1 22 ? 10.874 17.049 66.815 1.00 32.70 14 THR B N 1
ATOM 1378 C CA . THR B 1 22 ? 10.831 16.127 67.913 1.00 33.80 14 THR B CA 1
ATOM 1379 C C . THR B 1 22 ? 9.449 15.466 67.946 1.00 33.90 14 THR B C 1
ATOM 1380 O O . THR B 1 22 ? 8.617 15.711 67.061 1.00 34.41 14 THR B O 1
ATOM 1384 N N . LYS B 1 23 ? 9.237 14.605 68.934 1.00 33.46 15 LYS B N 1
ATOM 1385 C CA . LYS B 1 23 ? 7.944 14.017 69.187 1.00 34.90 15 LYS B CA 1
ATOM 1386 C C . LYS B 1 23 ? 7.602 14.272 70.654 1.00 34.48 15 LYS B C 1
ATOM 1387 O O . LYS B 1 23 ? 8.383 13.937 71.538 1.00 34.36 15 LYS B O 1
ATOM 1393 N N . ILE B 1 24 ? 6.453 14.881 70.914 1.00 35.54 16 ILE B N 1
ATOM 1394 C CA . ILE B 1 24 ? 6.101 15.270 72.283 1.00 36.37 16 ILE B CA 1
ATOM 1395 C C . ILE B 1 24 ? 5.016 14.378 72.943 1.00 36.99 16 ILE B C 1
ATOM 1396 O O . ILE B 1 24 ? 4.653 14.583 74.097 1.00 37.02 16 ILE B O 1
ATOM 1401 N N . GLY B 1 25 ? 4.507 13.401 72.203 1.00 36.97 17 GLY B N 1
ATOM 1402 C CA . GLY B 1 25 ? 3.420 12.546 72.686 1.00 38.33 17 GLY B CA 1
ATOM 1403 C C . GLY B 1 25 ? 2.946 11.656 71.562 1.00 39.21 17 GLY B C 1
ATOM 1404 O O . GLY B 1 25 ? 3.628 11.551 70.558 1.00 38.38 17 GLY B O 1
ATOM 1405 N N . ASP B 1 26 ? 1.764 11.043 71.711 1.00 41.01 18 ASP B N 1
ATOM 1406 C CA . ASP B 1 26 ? 1.331 9.917 70.849 1.00 42.71 18 ASP B CA 1
ATOM 1407 C C . ASP B 1 26 ? 0.035 10.091 70.040 1.00 42.88 18 ASP B C 1
ATOM 1408 O O . ASP B 1 26 ? -0.143 9.432 68.998 1.00 44.83 18 ASP B O 1
ATOM 1413 N N . ASN B 1 27 ? -0.893 10.887 70.553 1.00 41.56 19 ASN B N 1
ATOM 1414 C CA . ASN B 1 27 ? -2.235 10.995 69.985 1.00 41.32 19 ASN B CA 1
ATOM 1415 C C . ASN B 1 27 ? -2.825 12.246 70.617 1.00 40.26 19 ASN B C 1
ATOM 1416 O O . ASN B 1 27 ? -3.776 12.187 71.401 1.00 39.51 19 ASN B O 1
ATOM 1421 N N . ILE B 1 28 ? -2.229 13.371 70.239 1.00 38.47 20 ILE B N 1
ATOM 1422 C CA . ILE B 1 28 ? -2.420 14.664 70.885 1.00 37.94 20 ILE B CA 1
ATOM 1423 C C . ILE B 1 28 ? -3.732 15.283 70.419 1.00 36.52 20 ILE B C 1
ATOM 1424 O O . ILE B 1 28 ? -4.013 15.344 69.220 1.00 36.37 20 ILE B O 1
ATOM 1429 N N . ASP B 1 29 ? -4.539 15.728 71.376 1.00 36.14 21 ASP B N 1
ATOM 1430 C CA . ASP B 1 29 ? -5.825 16.342 71.065 1.00 35.55 21 ASP B CA 1
ATOM 1431 C C . ASP B 1 29 ? -5.550 17.791 70.704 1.00 33.80 21 ASP B C 1
ATOM 1432 O O . ASP B 1 29 ? -5.432 18.629 71.580 1.00 33.64 21 ASP B O 1
ATOM 1437 N N . LEU B 1 30 ? -5.465 18.090 69.411 1.00 33.25 22 LEU B N 1
ATOM 1438 C CA . LEU B 1 30 ? -5.128 19.467 68.966 1.00 32.71 22 LEU B CA 1
ATOM 1439 C C . LEU B 1 30 ? -6.199 20.532 69.267 1.00 32.60 22 LEU B C 1
ATOM 1440 O O . LEU B 1 30 ? -5.867 21.712 69.429 1.00 31.67 22 LEU B O 1
ATOM 1445 N N . GLU B 1 31 ? -7.469 20.130 69.330 1.00 32.29 23 GLU B N 1
ATOM 1446 C CA . GLU B 1 31 ? -8.519 21.062 69.762 1.00 33.65 23 GLU B CA 1
ATOM 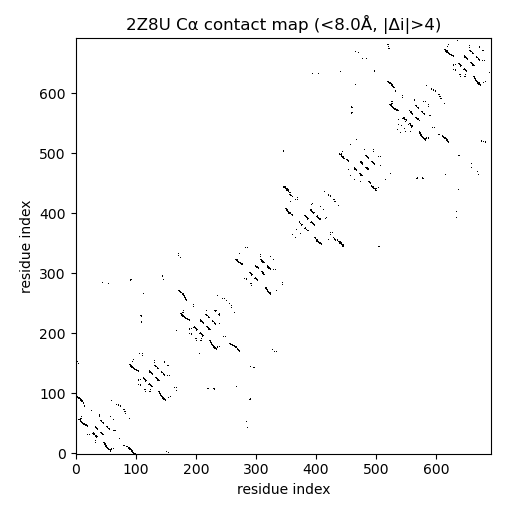1447 C C . GLU B 1 31 ? -8.246 21.620 71.186 1.00 32.70 23 GLU B C 1
ATOM 1448 O O . GLU B 1 31 ? -8.389 22.819 71.426 1.00 32.93 23 GLU B O 1
ATOM 1454 N N . GLU B 1 32 ? -7.855 20.753 72.116 1.00 32.11 24 GLU B N 1
ATOM 1455 C CA . GLU B 1 32 ? -7.507 21.181 73.466 1.00 32.78 24 GLU B CA 1
ATOM 1456 C C . GLU B 1 32 ? -6.196 21.969 73.509 1.00 32.47 24 GLU B C 1
ATOM 1457 O O . GLU B 1 32 ? -6.071 22.897 74.289 1.00 33.77 24 GLU B O 1
ATOM 1463 N N . VAL B 1 33 ? -5.225 21.609 72.668 1.00 32.50 25 VAL B N 1
ATOM 1464 C CA . VAL B 1 33 ? -3.975 22.406 72.542 1.00 32.49 25 VAL B CA 1
ATOM 1465 C C . VAL B 1 33 ? -4.337 23.830 72.102 1.00 32.76 25 VAL B C 1
ATOM 1466 O O . VAL B 1 33 ? -3.868 24.823 72.680 1.00 33.00 25 VAL B O 1
ATOM 1470 N N . ALA B 1 34 ? -5.221 23.949 71.116 1.00 33.10 26 ALA B N 1
ATOM 1471 C CA . ALA B 1 34 ? -5.647 25.276 70.668 1.00 33.04 26 ALA B CA 1
ATOM 1472 C C . ALA B 1 34 ? -6.388 26.072 71.746 1.00 33.59 26 ALA B C 1
ATOM 1473 O O . ALA B 1 34 ? -6.333 27.310 71.762 1.00 33.71 26 ALA B O 1
ATOM 1475 N N . MET B 1 35 ? -7.068 25.375 72.657 1.00 32.75 27 MET B N 1
ATOM 1476 C CA . MET B 1 35 ? -7.722 26.046 73.786 1.00 33.53 27 MET B CA 1
ATOM 1477 C C . MET B 1 35 ? -6.745 26.699 74.761 1.00 34.24 27 MET B C 1
ATOM 1478 O O . MET B 1 35 ? -7.110 27.617 75.482 1.00 33.94 27 MET B O 1
ATOM 1483 N N . ILE B 1 36 ? -5.514 26.231 74.801 1.00 35.47 28 ILE B N 1
ATOM 1484 C CA . ILE B 1 36 ? -4.619 26.788 75.812 1.00 37.44 28 ILE B CA 1
ATOM 1485 C C . ILE B 1 36 ? -3.428 27.554 75.271 1.00 38.48 28 ILE B C 1
ATOM 1486 O O . ILE B 1 36 ? -2.967 28.494 75.920 1.00 38.98 28 ILE B O 1
ATOM 1491 N N . LEU B 1 37 ? -2.919 27.178 74.107 1.00 39.42 29 LEU B N 1
ATOM 1492 C CA . LEU B 1 37 ? -1.839 27.965 73.515 1.00 41.01 29 LEU B CA 1
ATOM 1493 C C . LEU B 1 37 ? -2.357 29.278 72.955 1.00 42.55 29 LEU B C 1
ATOM 1494 O O . LEU B 1 37 ? -3.270 29.292 72.135 1.00 42.64 29 LEU B O 1
ATOM 1499 N N . GLU B 1 38 ? -1.758 30.375 73.401 1.00 44.64 30 GLU B N 1
ATOM 1500 C CA . GLU B 1 38 ? -2.007 31.672 72.784 1.00 47.05 30 GLU B CA 1
ATOM 1501 C C . GLU B 1 38 ? -1.290 31.709 71.433 1.00 47.37 30 GLU B C 1
ATOM 1502 O O . GLU B 1 38 ? -0.231 31.100 71.279 1.00 48.54 30 GLU B O 1
ATOM 1508 N N . ASN B 1 39 ? -1.880 32.393 70.455 1.00 48.14 31 ASN B N 1
ATOM 1509 C CA . ASN B 1 39 ? -1.278 32.537 69.126 1.00 48.36 31 ASN B CA 1
ATOM 1510 C C . ASN B 1 39 ? -1.370 31.263 68.287 1.00 47.91 31 ASN B C 1
ATOM 1511 O O . ASN B 1 39 ? -0.532 31.050 67.393 1.00 49.06 31 ASN B O 1
ATOM 1516 N N . ALA B 1 40 ? -2.354 30.410 68.585 1.00 46.87 32 ALA B N 1
ATOM 1517 C CA . ALA B 1 40 ? -2.479 29.103 67.922 1.00 45.64 32 ALA B CA 1
ATOM 1518 C C . ALA B 1 40 ? -3.434 29.202 66.756 1.00 45.03 32 ALA B C 1
ATOM 1519 O O . ALA B 1 40 ? -4.538 29.755 66.887 1.00 44.59 32 ALA B O 1
ATOM 1521 N N . GLU B 1 41 ? -3.000 28.692 65.614 1.00 43.77 33 GLU B N 1
ATOM 1522 C CA . GLU B 1 41 ? -3.837 28.596 64.420 1.00 43.64 33 GLU B CA 1
ATOM 1523 C C . GLU B 1 41 ? -4.125 27.119 64.163 1.00 42.50 33 GLU B C 1
ATOM 1524 O O . GLU B 1 41 ? -3.187 26.325 63.953 1.00 42.12 33 GLU B O 1
ATOM 1530 N N . TYR B 1 42 ? -5.402 26.744 64.204 1.00 41.35 34 TYR B N 1
ATOM 1531 C CA . TYR B 1 42 ? -5.806 25.356 63.963 1.00 40.99 34 TYR B CA 1
ATOM 1532 C C . TYR B 1 42 ? -7.102 25.266 63.161 1.00 41.25 34 TYR B C 1
ATOM 1533 O O . TYR B 1 42 ? -8.165 25.632 63.654 1.00 40.52 34 TYR B O 1
ATOM 1542 N N . GLU B 1 43 ? -6.995 24.786 61.925 1.00 42.17 35 GLU B N 1
ATOM 1543 C CA . GLU B 1 43 ? -8.145 24.641 61.021 1.00 43.68 35 GLU B CA 1
ATOM 1544 C C . GLU B 1 43 ? -8.107 23.230 60.457 1.00 43.77 35 GLU B C 1
ATOM 1545 O O . GLU B 1 43 ? -7.570 23.011 59.363 1.00 43.68 35 GLU B O 1
ATOM 1551 N N . PRO B 1 44 ? -8.636 22.257 61.219 1.00 44.27 36 PRO B N 1
ATOM 1552 C CA . PRO B 1 44 ? -8.475 20.837 60.886 1.00 44.98 36 PRO B CA 1
ATOM 1553 C C . PRO B 1 44 ? -9.107 20.411 59.551 1.00 46.04 36 PRO B C 1
ATOM 1554 O O . PRO B 1 44 ? -8.666 19.430 58.950 1.00 46.14 36 PRO B O 1
ATOM 1558 N N . GLU B 1 45 ? -10.117 21.151 59.096 1.00 46.59 37 GLU B N 1
ATOM 1559 C CA . GLU B 1 45 ? -10.744 20.898 57.803 1.00 47.59 37 GLU B CA 1
ATOM 1560 C C . GLU B 1 45 ? -9.864 21.342 56.633 1.00 47.83 37 GLU B C 1
ATOM 1561 O O . GLU B 1 45 ? -10.018 20.857 55.515 1.00 47.83 37 GLU B O 1
ATOM 1567 N N . GLN B 1 46 ? -8.938 22.258 56.906 1.00 48.14 38 GLN B N 1
ATOM 1568 C CA . GLN B 1 46 ? -8.063 22.819 55.886 1.00 48.50 38 GLN B CA 1
ATOM 1569 C C . GLN B 1 46 ? -6.709 22.135 55.897 1.00 48.47 38 GLN B C 1
ATOM 1570 O O . GLN B 1 46 ? -6.143 21.841 54.840 1.00 48.39 38 GLN B O 1
ATOM 1576 N N . PHE B 1 47 ? -6.202 21.890 57.107 1.00 48.39 39 PHE B N 1
ATOM 1577 C CA . PHE B 1 47 ? -4.843 21.412 57.332 1.00 48.25 39 PHE B CA 1
ATOM 1578 C C . PHE B 1 47 ? -4.784 20.663 58.686 1.00 47.61 39 PHE B C 1
ATOM 1579 O O . PHE B 1 47 ? -5.368 21.121 59.670 1.00 47.29 39 PHE B O 1
ATOM 1587 N N . PRO B 1 48 ? -4.099 19.500 58.734 1.00 46.83 40 PRO B N 1
ATOM 1588 C CA . PRO B 1 48 ? -4.213 18.665 59.928 1.00 45.63 40 PRO B CA 1
ATOM 1589 C C . PRO B 1 48 ? -3.392 19.144 61.138 1.00 43.86 40 PRO B C 1
ATOM 1590 O O . PRO B 1 48 ? -3.683 18.725 62.252 1.00 43.36 40 PRO B O 1
ATOM 1594 N N . GLY B 1 49 ? -2.393 19.997 60.920 1.00 42.28 41 GLY B N 1
ATOM 1595 C CA . GLY B 1 49 ? -1.465 20.418 61.992 1.00 40.70 41 GLY B CA 1
ATOM 1596 C C . GLY B 1 49 ? -1.860 21.719 62.675 1.00 39.70 41 GLY B C 1
ATOM 1597 O O . GLY B 1 49 ? -2.634 22.523 62.125 1.00 39.74 41 GLY B O 1
ATOM 1598 N N . LEU B 1 50 ? -1.345 21.927 63.885 1.00 38.05 42 LEU B N 1
ATOM 1599 C CA . LEU B 1 50 ? -1.604 23.160 64.627 1.00 37.55 42 LEU B CA 1
ATOM 1600 C C . LEU B 1 50 ? -0.361 24.023 64.616 1.00 36.88 42 LEU B C 1
ATOM 1601 O O . LEU B 1 50 ? 0.742 23.522 64.865 1.00 36.49 42 LEU B O 1
ATOM 1606 N N . VAL B 1 51 ? -0.541 25.323 64.388 1.00 36.50 43 VAL B N 1
ATOM 1607 C CA . VAL B 1 51 ? 0.580 26.276 64.345 1.00 37.74 43 VAL B CA 1
ATOM 1608 C C . VAL B 1 51 ? 0.556 27.200 65.552 1.00 38.64 43 VAL B C 1
ATOM 1609 O O . VAL B 1 51 ? -0.472 27.791 65.850 1.00 37.71 43 VAL B O 1
ATOM 1613 N N . CYS B 1 52 ? 1.684 27.289 66.258 1.00 40.89 44 CYS B N 1
ATOM 1614 C CA . CYS B 1 52 ? 1.844 28.210 67.376 1.00 41.56 44 CYS B CA 1
ATOM 1615 C C . CYS B 1 52 ? 3.046 29.119 67.115 1.00 42.08 44 CYS B C 1
ATOM 1616 O O . CYS B 1 52 ? 4.164 28.643 66.927 1.00 40.61 44 CYS B O 1
ATOM 1619 N N . ARG B 1 53 ? 2.804 30.424 67.102 1.00 43.15 45 ARG B N 1
ATOM 1620 C CA . ARG B 1 53 ? 3.854 31.400 66.818 1.00 45.33 45 ARG B CA 1
ATOM 1621 C C . ARG B 1 53 ? 4.202 32.188 68.063 1.00 46.30 45 ARG B C 1
ATOM 1622 O O . ARG B 1 53 ? 3.408 33.005 68.533 1.00 46.43 45 ARG B O 1
ATOM 1630 N N . LEU B 1 54 ? 5.385 31.911 68.606 1.00 47.79 46 LEU B N 1
ATOM 1631 C CA . LEU B 1 54 ? 5.878 32.583 69.805 1.00 48.65 46 LEU B CA 1
ATOM 1632 C C . LEU B 1 54 ? 6.553 33.898 69.469 1.00 49.35 46 LEU B C 1
ATOM 1633 O O . LEU B 1 54 ? 7.223 34.026 68.438 1.00 49.40 46 LEU B O 1
ATOM 1638 N N . SER B 1 55 ? 6.359 34.875 70.351 1.00 50.37 47 SER B N 1
ATOM 1639 C CA . SER B 1 55 ? 6.917 36.210 70.173 1.00 51.34 47 SER B CA 1
ATOM 1640 C C . SER B 1 55 ? 8.302 36.361 70.806 1.00 51.71 47 SER B C 1
ATOM 1641 O O . SER B 1 55 ? 9.191 37.004 70.230 1.00 52.10 47 SER B O 1
ATOM 1644 N N . VAL B 1 56 ? 8.470 35.804 72.003 1.00 51.97 48 VAL B N 1
ATOM 1645 C CA . VAL B 1 56 ? 9.761 35.823 72.695 1.00 52.22 48 VAL B CA 1
ATOM 1646 C C . VAL B 1 56 ? 10.073 34.385 73.097 1.00 51.91 48 VAL B C 1
ATOM 1647 O O . VAL B 1 56 ? 9.390 33.828 73.956 1.00 52.38 48 VAL B O 1
ATOM 1651 N N . PRO B 1 57 ? 11.050 33.746 72.422 1.00 51.61 49 PRO B N 1
ATOM 1652 C CA . PRO B 1 57 ? 11.778 34.281 71.263 1.00 50.75 49 PRO B CA 1
ATOM 1653 C C . PRO B 1 57 ? 10.916 34.114 69.997 1.00 49.43 49 PRO B C 1
ATOM 1654 O O . PRO B 1 57 ? 9.877 33.462 70.061 1.00 49.45 49 PRO B O 1
ATOM 1658 N N . LYS B 1 58 ? 11.323 34.728 68.884 1.00 47.85 50 LYS B N 1
ATOM 1659 C CA . LYS B 1 58 ? 10.569 34.641 67.630 1.00 46.36 50 LYS B CA 1
ATOM 1660 C C . LYS B 1 58 ? 10.719 33.233 67.039 1.00 45.03 50 LYS B C 1
ATOM 1661 O O . LYS B 1 58 ? 11.554 33.001 66.163 1.00 45.01 50 LYS B O 1
ATOM 1667 N N . VAL B 1 59 ? 9.933 32.291 67.544 1.00 42.92 51 VAL B N 1
ATOM 1668 C CA . VAL B 1 59 ? 9.966 30.919 67.030 1.00 41.50 51 VAL B CA 1
ATOM 1669 C C . VAL B 1 59 ? 8.538 30.439 66.757 1.00 40.28 51 VAL B C 1
ATOM 1670 O O . VAL B 1 59 ? 7.588 30.912 67.385 1.00 40.09 51 VAL B O 1
ATOM 1674 N N . ALA B 1 60 ? 8.401 29.494 65.830 1.00 38.96 52 ALA B N 1
ATOM 1675 C CA . ALA B 1 60 ? 7.108 28.945 65.480 1.00 37.54 52 ALA B CA 1
ATOM 1676 C C . ALA B 1 60 ? 7.158 27.425 65.583 1.00 37.66 52 ALA B C 1
ATOM 1677 O O . ALA B 1 60 ? 8.182 26.800 65.272 1.00 35.29 52 ALA B O 1
ATOM 1679 N N . LEU B 1 61 ? 6.050 26.845 66.012 1.00 36.27 53 LEU B N 1
ATOM 1680 C CA . LEU B 1 61 ? 5.960 25.394 66.144 1.00 36.63 53 LEU B CA 1
ATOM 1681 C C . LEU B 1 61 ? 4.776 24.895 65.334 1.00 35.96 53 LEU B C 1
ATOM 1682 O O . LEU B 1 61 ? 3.730 25.548 65.285 1.00 35.43 53 LEU B O 1
ATOM 1687 N N . LEU B 1 62 ? 4.955 23.737 64.7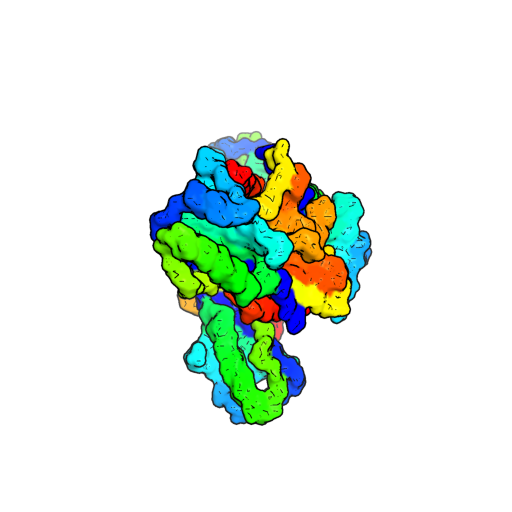06 1.00 35.60 54 LEU B N 1
ATOM 1688 C CA . LEU B 1 62 ? 3.900 23.033 64.019 1.00 35.92 54 LEU B CA 1
ATOM 1689 C C . LEU B 1 62 ? 3.722 21.727 64.766 1.00 35.77 54 LEU B C 1
ATOM 1690 O O . LEU B 1 62 ? 4.687 20.970 64.942 1.00 34.96 54 LEU B O 1
ATOM 1695 N N . ILE B 1 63 ? 2.508 21.511 65.277 1.00 35.86 55 ILE B N 1
ATOM 1696 C CA . ILE B 1 63 ? 2.233 20.340 66.098 1.00 36.23 55 ILE B CA 1
ATOM 1697 C C . ILE B 1 63 ? 1.197 19.429 65.433 1.00 36.92 55 ILE B C 1
ATOM 1698 O O . ILE B 1 63 ? 0.115 19.891 65.071 1.00 35.67 55 ILE B O 1
ATOM 1703 N N . PHE B 1 64 ? 1.514 18.137 65.333 1.00 36.52 56 PHE B N 1
ATOM 1704 C CA . PHE B 1 64 ? 0.591 17.166 64.740 1.00 38.04 56 PHE B CA 1
ATOM 1705 C C . PHE B 1 64 ? -0.055 16.262 65.802 1.00 37.35 56 PHE B C 1
ATOM 1706 O O . PHE B 1 64 ? 0.485 16.102 66.895 1.00 36.16 56 PHE B O 1
ATOM 1714 N N . ARG B 1 65 ? -1.208 15.671 65.467 1.00 37.68 57 ARG B N 1
ATOM 1715 C CA . ARG B 1 65 ? -1.874 14.673 66.315 1.00 39.11 57 ARG B CA 1
ATOM 1716 C C . ARG B 1 65 ? -0.945 13.478 66.656 1.00 37.94 57 ARG B C 1
ATOM 1717 O O . ARG B 1 65 ? -1.020 12.933 67.739 1.00 38.34 57 ARG B O 1
ATOM 1725 N N . SER B 1 66 ? -0.077 13.092 65.728 1.00 37.95 58 SER B N 1
ATOM 1726 C CA . SER B 1 66 ? 0.953 12.050 65.966 1.00 38.12 58 SER B CA 1
ATOM 1727 C C . SER B 1 66 ? 1.921 12.384 67.110 1.00 37.83 58 SER B C 1
ATOM 1728 O O . SER B 1 66 ? 2.623 11.512 67.613 1.00 38.52 58 SER B O 1
ATOM 1731 N N . GLY B 1 67 ? 1.984 13.649 67.490 1.00 37.24 59 GLY B N 1
ATOM 1732 C CA . GLY B 1 67 ? 2.957 14.097 68.481 1.00 36.99 59 GLY B CA 1
ATOM 1733 C C . GLY B 1 67 ? 4.189 14.717 67.845 1.00 36.16 59 GLY B C 1
ATOM 1734 O O . GLY B 1 67 ? 5.001 15.320 68.555 1.00 35.18 59 GLY B O 1
ATOM 1735 N N . LYS B 1 68 ? 4.329 14.570 66.523 1.00 35.90 60 LYS B N 1
ATOM 1736 C CA . LYS B 1 68 ? 5.418 15.225 65.775 1.00 36.41 60 LYS B CA 1
ATOM 1737 C C . LYS B 1 68 ? 5.328 16.740 65.887 1.00 36.03 60 LYS B C 1
ATOM 1738 O O . LYS B 1 68 ? 4.246 17.319 65.750 1.00 34.75 60 LYS B O 1
ATOM 1744 N N . VAL B 1 69 ? 6.479 17.368 66.113 1.00 35.77 61 VAL B N 1
ATOM 1745 C CA . VAL B 1 69 ? 6.609 18.803 66.209 1.00 35.80 61 VAL B CA 1
ATOM 1746 C C . VAL B 1 69 ? 7.764 19.232 65.281 1.00 36.97 61 VAL B C 1
ATOM 1747 O O . VAL B 1 69 ? 8.843 18.597 65.252 1.00 37.71 61 VAL B O 1
ATOM 1751 N N . ASN B 1 70 ? 7.526 20.291 64.506 1.00 37.29 62 ASN B N 1
ATOM 1752 C CA . ASN B 1 70 ? 8.575 20.956 63.725 1.00 38.35 62 ASN B CA 1
ATOM 1753 C C . ASN B 1 70 ? 8.649 22.390 64.234 1.00 37.84 62 ASN B C 1
ATOM 1754 O O . ASN B 1 70 ? 7.619 22.998 64.555 1.00 37.15 62 ASN B O 1
ATOM 1759 N N . CYS B 1 71 ? 9.860 22.919 64.351 1.00 38.06 63 CYS B N 1
ATOM 1760 C CA . CYS B 1 71 ? 10.057 24.222 64.972 1.00 37.54 63 CYS B CA 1
ATOM 1761 C C . CYS B 1 71 ? 11.099 25.010 64.193 1.00 37.03 63 CYS B C 1
ATOM 1762 O O . CYS B 1 71 ? 12.189 24.512 63.921 1.00 35.70 63 CYS B O 1
ATOM 1765 N N . THR B 1 72 ? 10.727 26.242 63.844 1.00 36.16 64 THR B N 1
ATOM 1766 C CA . THR B 1 72 ? 11.539 27.135 63.032 1.00 36.03 64 THR B CA 1
ATOM 1767 C C . THR B 1 72 ? 11.761 28.434 63.802 1.00 35.49 64 THR B C 1
ATOM 1768 O O . THR B 1 72 ? 11.008 28.751 64.721 1.00 34.34 64 THR B O 1
ATOM 1772 N N . GLY B 1 73 ? 12.808 29.174 63.437 1.00 35.56 65 GLY B N 1
ATOM 1773 C CA . GLY B 1 73 ? 13.013 30.514 63.954 1.00 34.90 65 GLY B CA 1
ATOM 1774 C C . GLY B 1 73 ? 14.096 30.634 65.001 1.00 35.18 65 GLY B C 1
ATOM 1775 O O . GLY B 1 73 ? 14.656 31.724 65.191 1.00 34.52 65 GLY B O 1
ATOM 1776 N N . ALA B 1 74 ? 14.384 29.535 65.701 1.00 35.01 66 ALA B N 1
ATOM 1777 C CA . ALA B 1 74 ? 15.390 29.550 66.764 1.00 35.31 66 ALA B CA 1
ATOM 1778 C C . ALA B 1 74 ? 16.799 29.781 66.202 1.00 35.47 66 ALA B C 1
ATOM 1779 O O . ALA B 1 74 ? 17.096 29.382 65.077 1.00 34.80 66 ALA B O 1
ATOM 1781 N N . LYS B 1 75 ? 17.641 30.421 66.999 1.00 35.01 67 LYS B N 1
ATOM 1782 C CA . LYS B 1 75 ? 19.014 30.730 66.625 1.00 36.15 67 LYS B CA 1
ATOM 1783 C C . LYS B 1 75 ? 19.898 29.490 66.797 1.00 35.23 67 LYS B C 1
ATOM 1784 O O . LYS B 1 75 ? 20.947 29.381 66.163 1.00 33.78 67 LYS B O 1
ATOM 1790 N N . SER B 1 76 ? 19.457 28.569 67.654 1.00 34.09 68 SER B N 1
ATOM 1791 C CA . SER B 1 76 ? 20.222 27.366 68.024 1.00 34.18 68 SER B CA 1
ATOM 1792 C C . SER B 1 76 ? 19.264 26.242 68.423 1.00 34.92 68 SER B C 1
ATOM 1793 O O . SER B 1 76 ? 18.100 26.501 68.777 1.00 33.92 68 SER B O 1
ATOM 1796 N N . LYS B 1 77 ? 19.769 25.009 68.392 1.00 34.89 69 LYS B N 1
ATOM 1797 C CA . LYS B 1 77 ? 19.046 23.847 68.917 1.00 36.49 69 LYS B CA 1
ATOM 1798 C C . LYS B 1 77 ? 18.590 24.061 70.346 1.00 35.07 69 LYS B C 1
ATOM 1799 O O . LYS B 1 77 ? 17.472 23.704 70.692 1.00 34.75 69 LYS B O 1
ATOM 1805 N N . GLU B 1 78 ? 19.460 24.643 71.184 1.00 34.50 70 GLU B N 1
ATOM 1806 C CA . GLU B 1 78 ? 19.125 24.846 72.589 1.00 33.92 70 GLU B CA 1
ATOM 1807 C C . GLU B 1 78 ? 18.008 25.839 72.762 1.00 33.49 70 GLU B C 1
ATOM 1808 O O . GLU B 1 78 ? 17.127 25.618 73.598 1.00 32.33 70 GLU B O 1
ATOM 1814 N N . GLU B 1 79 ? 18.050 26.939 72.000 1.00 32.54 71 GLU B N 1
ATOM 1815 C CA . GLU B 1 79 ? 16.972 27.916 72.062 1.00 32.75 71 GLU B CA 1
ATOM 1816 C C . GLU B 1 79 ? 15.617 27.286 71.695 1.00 32.66 71 GLU B C 1
ATOM 1817 O O . GLU B 1 79 ? 14.585 27.553 72.345 1.00 32.37 71 GLU B O 1
ATOM 1823 N N . ALA B 1 80 ? 15.639 26.477 70.635 1.00 32.82 72 ALA B N 1
ATOM 1824 C CA . ALA B 1 80 ? 14.467 25.733 70.197 1.00 33.23 72 ALA B CA 1
ATOM 1825 C C . ALA B 1 80 ? 13.975 24.797 71.302 1.00 33.50 72 ALA B C 1
ATOM 1826 O O . ALA B 1 80 ? 12.793 24.762 71.577 1.00 32.81 72 ALA B O 1
ATOM 1828 N N . GLU B 1 81 ? 14.879 24.040 71.924 1.00 34.28 73 GLU B N 1
ATOM 1829 C CA . GLU B 1 81 ? 14.476 23.106 72.996 1.00 34.72 73 GLU B CA 1
ATOM 1830 C C . GLU B 1 81 ? 13.814 23.826 74.184 1.00 34.23 73 GLU B C 1
ATOM 1831 O O . GLU B 1 81 ? 12.834 23.330 74.772 1.00 33.45 73 GLU B O 1
ATOM 1837 N N . ILE B 1 82 ? 14.357 24.990 74.540 1.00 34.39 74 ILE B N 1
ATOM 1838 C CA . ILE B 1 82 ? 13.775 25.812 75.602 1.00 34.79 74 ILE B CA 1
ATOM 1839 C C . ILE B 1 82 ? 12.333 26.203 75.264 1.00 34.83 74 ILE B C 1
ATOM 1840 O O . ILE B 1 82 ? 11.441 26.038 76.098 1.00 33.91 74 ILE B O 1
ATOM 1845 N N . ALA B 1 83 ? 12.120 26.697 74.038 1.00 34.47 75 ALA B N 1
ATOM 1846 C CA . ALA B 1 83 ? 10.787 27.042 73.561 1.00 34.91 75 ALA B CA 1
ATOM 1847 C C . ALA B 1 83 ? 9.852 25.856 73.586 1.00 34.62 75 ALA B C 1
ATOM 1848 O O . ALA B 1 83 ? 8.719 25.983 74.043 1.00 34.86 75 ALA B O 1
ATOM 1850 N N . ILE B 1 84 ? 10.330 24.718 73.102 1.00 34.64 76 ILE B N 1
ATOM 1851 C CA . ILE B 1 84 ? 9.508 23.492 73.066 1.00 34.55 76 ILE B CA 1
ATOM 1852 C C . ILE B 1 84 ? 9.141 23.062 74.491 1.00 34.38 76 ILE B C 1
ATOM 1853 O O . ILE B 1 84 ? 7.984 22.775 74.773 1.00 33.58 76 ILE B O 1
ATOM 1858 N N . LYS B 1 85 ? 10.107 23.060 75.409 1.00 34.18 77 LYS B N 1
ATOM 1859 C CA . LYS B 1 85 ? 9.786 22.659 76.778 1.00 35.02 77 LYS B CA 1
ATOM 1860 C C . LYS B 1 85 ? 8.760 23.586 77.492 1.00 35.00 77 LYS B C 1
ATOM 1861 O O . LYS B 1 85 ? 8.016 23.150 78.356 1.00 33.57 77 LYS B O 1
ATOM 1867 N N . LYS B 1 86 ? 8.737 24.860 77.111 1.00 34.87 78 LYS B N 1
ATOM 1868 C CA . LYS B 1 86 ? 7.774 25.822 77.659 1.00 34.87 78 LYS B CA 1
ATOM 1869 C C . LYS B 1 86 ? 6.365 25.468 77.226 1.00 34.02 78 LYS B C 1
ATOM 1870 O O . LYS B 1 86 ? 5.407 25.485 78.033 1.00 32.79 78 LYS B O 1
ATOM 1876 N N . ILE B 1 87 ? 6.242 25.139 75.938 1.00 33.74 79 ILE B N 1
ATOM 1877 C CA . ILE B 1 87 ? 4.966 24.655 75.373 1.00 33.86 79 ILE B CA 1
ATOM 1878 C C . ILE B 1 87 ? 4.534 23.341 76.031 1.00 33.68 79 ILE B C 1
ATOM 1879 O O . ILE B 1 87 ? 3.356 23.196 76.395 1.00 32.18 79 ILE B O 1
ATOM 1884 N N . ILE B 1 88 ? 5.473 22.388 76.160 1.00 32.35 80 ILE B N 1
ATOM 1885 C CA . ILE B 1 88 ? 5.225 21.103 76.847 1.00 32.28 80 ILE B CA 1
ATOM 1886 C C . ILE B 1 88 ? 4.662 21.310 78.271 1.00 32.19 80 ILE B C 1
ATOM 1887 O O . ILE B 1 88 ? 3.670 20.689 78.667 1.00 31.13 80 ILE B O 1
ATOM 1892 N N . LYS B 1 89 ? 5.300 22.196 79.028 1.00 32.47 81 LYS B N 1
ATOM 1893 C CA . LYS B 1 89 ? 4.818 22.520 80.379 1.00 32.92 81 LYS B CA 1
ATOM 1894 C C . LYS B 1 89 ? 3.368 22.999 80.359 1.00 32.90 81 LYS B C 1
ATOM 1895 O O . LYS B 1 89 ? 2.575 22.584 81.191 1.00 33.76 81 LYS B O 1
ATOM 1901 N N . GLU B 1 90 ? 3.014 23.885 79.431 1.00 33.72 82 GLU B N 1
ATOM 1902 C CA . GLU B 1 90 ? 1.617 24.340 79.357 1.00 34.18 82 GLU B CA 1
ATOM 1903 C C . GLU B 1 90 ? 0.666 23.196 79.099 1.00 33.45 82 GLU B C 1
ATOM 1904 O O . GLU B 1 90 ? -0.362 23.070 79.764 1.00 33.22 82 GLU B O 1
ATOM 1910 N N . LEU B 1 91 ? 1.005 22.354 78.124 1.00 33.36 83 LEU B N 1
ATOM 1911 C CA . LEU B 1 91 ? 0.160 21.190 77.808 1.00 33.37 83 LEU B CA 1
ATOM 1912 C C . LEU B 1 91 ? 0.090 20.215 78.982 1.00 33.40 83 LEU B C 1
ATOM 1913 O O . LEU B 1 91 ? -1.002 19.741 79.332 1.00 33.87 83 LEU B O 1
ATOM 1918 N N . LYS B 1 92 ? 1.230 19.943 79.624 1.00 33.03 84 LYS B N 1
ATOM 1919 C CA . LYS B 1 92 ? 1.236 19.111 80.830 1.00 33.73 84 LYS B CA 1
ATOM 1920 C C . LYS B 1 92 ? 0.346 19.717 81.926 1.00 33.12 84 LYS B C 1
ATOM 1921 O O . LYS B 1 92 ? -0.448 19.014 82.540 1.00 32.92 84 LYS B O 1
ATOM 1927 N N . ASP B 1 93 ? 0.496 21.022 82.159 1.00 33.03 85 ASP B N 1
ATOM 1928 C CA . ASP B 1 93 ? -0.295 21.734 83.163 1.00 33.37 85 ASP B CA 1
ATOM 1929 C C . ASP B 1 93 ? -1.784 21.633 82.836 1.00 33.35 85 ASP B C 1
ATOM 1930 O O . ASP B 1 93 ? -2.621 21.486 83.736 1.00 32.90 85 ASP B O 1
ATOM 1935 N N . ALA B 1 94 ? -2.101 21.701 81.540 1.00 32.70 86 ALA B N 1
ATOM 1936 C CA . ALA B 1 94 ? -3.470 21.561 81.053 1.00 34.05 86 ALA B CA 1
ATOM 1937 C C . ALA B 1 94 ? -4.050 20.155 81.190 1.00 34.58 86 ALA B C 1
ATOM 1938 O O . ALA B 1 94 ? -5.248 19.975 81.032 1.00 35.48 86 ALA B O 1
ATOM 1940 N N . GLY B 1 95 ? -3.216 19.181 81.533 1.00 34.93 87 GLY B N 1
ATOM 1941 C CA . GLY B 1 95 ? -3.677 17.809 81.682 1.00 36.14 87 GLY B CA 1
ATOM 1942 C C . GLY B 1 95 ? -3.557 17.028 80.379 1.00 37.53 87 GLY B C 1
ATOM 1943 O O . GLY B 1 95 ? -4.130 15.948 80.244 1.00 36.75 87 GLY B O 1
ATOM 1944 N N . ILE B 1 96 ? -2.825 17.581 79.416 1.00 37.69 88 ILE B N 1
ATOM 1945 C CA . ILE B 1 96 ? -2.601 16.896 78.141 1.00 39.69 88 ILE B CA 1
ATOM 1946 C C . ILE B 1 96 ? -1.376 16.024 78.265 1.00 40.20 88 ILE B C 1
ATOM 1947 O O . ILE B 1 96 ? -0.314 16.470 78.721 1.00 40.29 88 ILE B O 1
ATOM 1952 N N . ASP B 1 97 ? -1.527 14.768 77.877 1.00 40.55 89 ASP B N 1
ATOM 1953 C CA . ASP B 1 97 ? -0.475 13.804 78.040 1.00 41.09 89 ASP B CA 1
ATOM 1954 C C . ASP B 1 97 ? 0.693 14.074 77.079 1.00 40.84 89 ASP B C 1
ATOM 1955 O O . ASP B 1 97 ? 0.528 13.941 75.869 1.00 41.36 89 ASP B O 1
ATOM 1960 N N . VAL B 1 98 ? 1.851 14.435 77.638 1.00 40.54 90 VAL B N 1
ATOM 1961 C CA . VAL B 1 98 ? 3.061 14.771 76.849 1.00 40.51 90 VAL B CA 1
ATOM 1962 C C . VAL B 1 98 ? 4.326 14.147 77.419 1.00 40.27 90 VAL B C 1
ATOM 1963 O O . VAL B 1 98 ? 4.387 13.799 78.595 1.00 40.60 90 VAL B O 1
ATOM 1967 N N . ILE B 1 99 ? 5.332 13.964 76.560 1.00 40.04 91 ILE B N 1
ATOM 1968 C CA . ILE B 1 99 ? 6.647 13.494 76.956 1.00 40.32 91 ILE B CA 1
ATOM 1969 C C . ILE B 1 99 ? 7.366 14.747 77.458 1.00 40.19 91 ILE B C 1
ATOM 1970 O O . ILE B 1 99 ? 7.418 15.737 76.743 1.00 39.62 91 ILE B O 1
ATOM 1975 N N . GLU B 1 100 ? 7.917 14.706 78.668 1.00 40.09 92 GLU B N 1
ATOM 1976 C CA . GLU B 1 100 ? 8.575 15.890 79.245 1.00 40.37 92 GLU B CA 1
ATOM 1977 C C . GLU B 1 100 ? 10.037 16.052 78.871 1.00 40.29 92 GLU B C 1
ATOM 1978 O O . GLU B 1 100 ? 10.596 17.155 79.004 1.00 40.41 92 GLU B O 1
ATOM 1984 N N . ASN B 1 101 ? 10.654 14.952 78.434 1.00 38.26 93 ASN B N 1
ATOM 1985 C CA . ASN B 1 101 ? 12.064 14.944 78.072 1.00 38.16 93 ASN B CA 1
ATOM 1986 C C . ASN B 1 101 ? 12.370 14.564 76.617 1.00 36.69 93 ASN B C 1
ATOM 1987 O O . ASN B 1 101 ? 13.190 13.647 76.398 1.00 35.78 93 ASN B O 1
ATOM 1992 N N . PRO B 1 102 ? 11.793 15.296 75.632 1.00 36.25 94 PRO B N 1
ATOM 1993 C CA . PRO B 1 102 ? 11.968 14.839 74.251 1.00 35.91 94 PRO B CA 1
ATOM 1994 C C . PRO B 1 102 ? 13.352 15.178 73.718 1.00 35.14 94 PRO B C 1
ATOM 1995 O O . PRO B 1 102 ? 13.954 16.173 74.139 1.00 35.63 94 PRO B O 1
ATOM 1999 N N . GLU B 1 103 ? 13.881 14.346 72.820 1.00 34.80 95 GLU B N 1
ATOM 2000 C CA . GLU B 1 103 ? 15.145 14.659 72.173 1.00 33.44 95 GLU B CA 1
ATOM 2001 C C . GLU B 1 103 ? 14.909 15.558 70.956 1.00 33.64 95 GLU B C 1
ATOM 2002 O O . GLU B 1 103 ? 14.081 15.255 70.089 1.00 34.09 95 GLU B O 1
ATOM 2008 N N . ILE B 1 104 ? 15.584 16.704 70.925 1.00 33.50 96 ILE B N 1
ATOM 2009 C CA . ILE B 1 104 ? 15.421 17.658 69.846 1.00 34.25 96 ILE B CA 1
ATOM 2010 C C . ILE B 1 104 ? 16.438 17.345 68.727 1.00 34.84 96 ILE B C 1
ATOM 2011 O O . ILE B 1 104 ? 17.638 17.309 68.999 1.00 34.75 96 ILE B O 1
ATOM 2016 N N . LYS B 1 105 ? 15.955 17.111 67.502 1.00 33.40 97 LYS B N 1
ATOM 2017 C CA . LYS B 1 105 ? 16.813 16.753 66.345 1.00 33.50 97 LYS B CA 1
ATOM 2018 C C . LYS B 1 105 ? 16.947 17.919 65.363 1.00 32.53 97 LYS B C 1
ATOM 2019 O O . LYS B 1 105 ? 15.934 18.516 64.961 1.00 32.43 97 LYS B O 1
ATOM 2025 N N . ILE B 1 106 ? 18.174 18.239 64.947 1.00 28.32 98 ILE B N 1
ATOM 2026 C CA . ILE B 1 106 ? 18.349 19.275 63.937 1.00 27.15 98 ILE B CA 1
ATOM 2027 C C . ILE B 1 106 ? 17.941 18.732 62.572 1.00 25.73 98 ILE B C 1
ATOM 2028 O O . ILE B 1 106 ? 18.431 17.699 62.154 1.00 25.33 98 ILE B O 1
ATOM 2033 N N . GLN B 1 107 ? 17.027 19.429 61.902 1.00 24.62 99 GLN B N 1
ATOM 2034 C CA . GLN B 1 107 ? 16.625 19.070 60.552 1.00 25.37 99 GLN B CA 1
ATOM 2035 C C . GLN B 1 107 ? 17.286 19.937 59.495 1.00 24.64 99 GLN B C 1
ATOM 2036 O O . GLN B 1 107 ? 17.526 19.481 58.386 1.00 25.48 99 GLN B O 1
ATOM 2042 N N . ASN B 1 108 ? 17.489 21.202 59.816 1.00 25.44 100 ASN B N 1
ATOM 2043 C CA . ASN B 1 108 ? 18.106 22.157 58.884 1.00 26.92 100 ASN B CA 1
ATOM 2044 C C . ASN B 1 108 ? 18.803 23.267 59.673 1.00 27.65 100 ASN B C 1
ATOM 2045 O O . ASN B 1 108 ? 18.505 23.488 60.841 1.00 26.27 100 ASN B O 1
ATOM 2050 N N . MET B 1 109 ? 19.737 23.962 59.026 1.00 29.29 101 MET B N 1
ATOM 2051 C CA . MET B 1 109 ? 20.375 25.153 59.608 1.00 31.72 101 MET B CA 1
ATOM 2052 C C . MET B 1 109 ? 20.751 26.101 58.496 1.00 31.35 101 MET B C 1
ATOM 2053 O O . MET B 1 109 ? 21.054 25.668 57.384 1.00 32.55 101 MET B O 1
ATOM 2058 N N . VAL B 1 110 ? 20.741 27.393 58.801 1.00 30.10 102 VAL B N 1
ATOM 2059 C CA . VAL B 1 110 ? 21.298 28.406 57.913 1.00 28.50 102 VAL B CA 1
ATOM 2060 C C . VAL B 1 110 ? 22.591 28.844 58.603 1.00 27.30 102 VAL B C 1
ATOM 2061 O O . VAL B 1 110 ? 22.571 29.196 59.787 1.00 26.23 102 VAL B O 1
ATOM 2065 N N . ALA B 1 111 ? 23.707 28.758 57.872 1.00 25.33 103 ALA B N 1
ATOM 2066 C CA . ALA B 1 111 ? 24.991 29.256 58.340 1.00 23.91 103 ALA B CA 1
ATOM 2067 C C . ALA B 1 111 ? 25.425 30.336 57.356 1.00 24.28 103 ALA B C 1
ATOM 2068 O O . ALA B 1 111 ? 25.131 30.262 56.143 1.00 21.16 103 ALA B O 1
ATOM 2070 N N . THR B 1 112 ? 26.127 31.336 57.885 1.00 23.92 104 THR B N 1
ATOM 2071 C CA . THR B 1 112 ? 26.705 32.385 57.057 1.00 24.75 104 THR B CA 1
ATOM 2072 C C . THR B 1 112 ? 28.205 32.516 57.336 1.00 24.60 104 THR B C 1
ATOM 2073 O O . THR B 1 112 ? 28.711 32.156 58.428 1.00 23.57 104 THR B O 1
ATOM 2077 N N . ALA B 1 113 ? 28.910 33.006 56.316 1.00 23.74 105 ALA B N 1
ATOM 2078 C CA . ALA B 1 113 ? 30.324 33.287 56.428 1.00 24.25 105 ALA B CA 1
ATOM 2079 C C . ALA B 1 113 ? 30.676 34.387 55.425 1.00 24.36 105 ALA B C 1
ATOM 2080 O O . ALA B 1 113 ? 29.872 34.771 54.590 1.00 24.58 105 ALA B O 1
ATOM 2082 N N . ASP B 1 114 ? 31.874 34.930 55.543 1.00 25.78 106 ASP B N 1
ATOM 2083 C CA . ASP B 1 114 ? 32.290 35.957 54.611 1.00 25.65 106 ASP B CA 1
ATOM 2084 C C . ASP B 1 114 ? 33.578 35.495 53.978 1.00 25.85 106 ASP B C 1
ATOM 2085 O O . ASP B 1 114 ? 34.498 35.057 54.677 1.00 25.87 106 ASP B O 1
ATOM 2090 N N . LEU B 1 115 ? 33.612 35.526 52.646 1.00 25.30 107 LEU B N 1
ATOM 2091 C CA . LEU B 1 115 ? 34.774 35.015 51.908 1.00 26.35 107 LEU B CA 1
ATOM 2092 C C . LEU B 1 115 ? 36.042 35.843 52.163 1.00 25.65 107 LEU B C 1
ATOM 2093 O O . LEU B 1 115 ? 37.142 35.314 52.073 1.00 25.68 107 LEU B O 1
ATOM 2098 N N . GLY B 1 116 ? 35.877 37.129 52.467 1.00 25.79 108 GLY B N 1
ATOM 2099 C CA . GLY B 1 116 ? 37.042 38.044 52.618 1.00 25.83 108 GLY B CA 1
ATOM 2100 C C . GLY B 1 116 ? 37.421 38.702 51.299 1.00 26.31 108 GLY B C 1
ATOM 2101 O O . GLY B 1 116 ? 38.275 39.629 51.252 1.00 24.35 108 GLY B O 1
ATOM 2102 N N . ILE B 1 117 ? 36.766 38.248 50.227 1.00 26.29 109 ILE B N 1
ATOM 2103 C CA . ILE B 1 117 ? 36.914 38.850 48.897 1.00 27.33 109 ILE B CA 1
ATOM 2104 C C . ILE B 1 117 ? 35.553 39.071 48.265 1.00 27.54 109 ILE B C 1
ATOM 2105 O O . ILE B 1 117 ? 34.564 38.424 48.648 1.00 27.37 109 ILE B O 1
ATOM 2110 N N . GLU B 1 118 ? 35.494 40.003 47.328 1.00 27.47 110 GLU B N 1
ATOM 2111 C CA . GLU B 1 118 ? 34.303 40.226 46.522 1.00 28.07 110 GLU B CA 1
ATOM 2112 C C . GLU B 1 118 ? 34.427 39.393 45.242 1.00 29.17 110 GLU B C 1
ATOM 2113 O O . GLU B 1 118 ? 35.164 39.771 44.326 1.00 29.25 110 GLU B O 1
ATOM 2119 N N . PRO B 1 119 ? 33.748 38.224 45.205 1.00 29.31 111 PRO B N 1
ATOM 2120 C CA . PRO B 1 119 ? 33.940 37.246 44.126 1.00 30.29 111 PRO B CA 1
ATOM 2121 C C . PRO B 1 119 ? 33.424 37.704 42.767 1.00 30.74 111 PRO B C 1
ATOM 2122 O O . PRO B 1 119 ? 32.454 38.475 42.686 1.00 30.84 111 PRO B O 1
ATOM 2126 N N . ASN B 1 120 ? 34.098 37.264 41.712 1.00 32.89 112 ASN B N 1
ATOM 2127 C CA . ASN B 1 120 ? 33.606 37.464 40.351 1.00 33.87 112 ASN B CA 1
ATOM 2128 C C . ASN B 1 120 ? 32.670 36.300 40.069 1.00 34.61 112 ASN B C 1
ATOM 2129 O O . ASN B 1 120 ? 33.104 35.209 39.689 1.00 35.05 112 ASN B O 1
ATOM 2134 N N . LEU B 1 121 ? 31.382 36.531 40.298 1.00 35.25 113 LEU B N 1
ATOM 2135 C CA . LEU B 1 121 ? 30.369 35.494 40.117 1.00 35.43 113 LEU B CA 1
ATOM 2136 C C . LEU B 1 121 ? 30.276 34.936 38.674 1.00 36.03 113 LEU B C 1
ATOM 2137 O O . LEU B 1 121 ? 30.030 33.749 38.492 1.00 35.75 113 LEU B O 1
ATOM 2142 N N . ASP B 1 122 ? 30.458 35.789 37.669 1.00 36.40 114 ASP B N 1
ATOM 2143 C CA . ASP B 1 122 ? 30.472 35.334 36.268 1.00 37.87 114 ASP B CA 1
ATOM 2144 C C . ASP B 1 122 ? 31.608 34.338 36.014 1.00 37.70 114 ASP B C 1
ATOM 2145 O O . ASP B 1 122 ? 31.407 33.321 35.358 1.00 37.64 114 ASP B O 1
ATOM 2150 N N . ASP B 1 123 ? 32.790 34.630 36.562 1.00 37.36 115 ASP B N 1
ATOM 2151 C CA . ASP B 1 123 ? 33.920 33.690 36.537 1.00 37.71 115 ASP B CA 1
ATOM 2152 C C . ASP B 1 123 ? 33.575 32.345 37.153 1.00 37.05 115 ASP B C 1
ATOM 2153 O O . ASP B 1 123 ? 33.848 31.304 36.561 1.00 37.10 115 ASP B O 1
ATOM 2158 N N . ILE B 1 124 ? 32.965 32.376 38.336 1.00 36.76 116 ILE B N 1
ATOM 2159 C CA . ILE B 1 124 ? 32.617 31.169 39.066 1.00 36.44 116 ILE B CA 1
ATOM 2160 C C . ILE B 1 124 ? 31.564 30.374 38.268 1.00 36.41 116 ILE B C 1
ATOM 2161 O O . ILE B 1 124 ? 31.669 29.155 38.139 1.00 36.40 116 ILE B O 1
ATOM 2166 N N . ALA B 1 125 ? 30.572 31.071 37.720 1.00 36.02 117 ALA B N 1
ATOM 2167 C CA . ALA B 1 125 ? 29.478 30.420 36.988 1.00 36.57 117 ALA B CA 1
ATOM 2168 C C . ALA B 1 125 ? 29.986 29.626 35.777 1.00 36.47 117 ALA B C 1
ATOM 2169 O O . ALA B 1 125 ? 29.371 28.634 35.353 1.00 36.08 117 ALA B O 1
ATOM 2171 N N . LEU B 1 126 ? 31.092 30.091 35.216 1.00 36.61 118 LEU B N 1
ATOM 2172 C CA . LEU B 1 126 ? 31.702 29.436 34.056 1.00 37.91 118 LEU B CA 1
ATOM 2173 C C . LEU B 1 126 ? 32.648 28.305 34.479 1.00 38.94 118 LEU B C 1
ATOM 2174 O O . LEU B 1 126 ? 32.636 27.233 33.876 1.00 39.36 118 LEU B O 1
ATOM 2179 N N . MET B 1 127 ? 33.436 28.546 35.529 1.00 40.31 119 MET B N 1
ATOM 2180 C CA . MET B 1 127 ? 34.579 27.692 35.894 1.00 42.07 119 MET B CA 1
ATOM 2181 C C . MET B 1 127 ? 34.270 26.580 36.897 1.00 42.11 119 MET B C 1
ATOM 2182 O O . MET B 1 127 ? 35.026 25.605 37.001 1.00 42.63 119 MET B O 1
ATOM 2187 N N . VAL B 1 128 ? 33.177 26.728 37.633 1.00 42.20 120 VAL B N 1
ATOM 2188 C CA . VAL B 1 128 ? 32.817 25.778 38.682 1.00 42.51 120 VAL B CA 1
ATOM 2189 C C . VAL B 1 128 ? 31.523 25.058 38.293 1.00 42.68 120 VAL B C 1
ATOM 2190 O O . VAL B 1 128 ? 30.511 25.689 37.989 1.00 41.45 120 VAL B O 1
ATOM 2194 N N . GLU B 1 129 ? 31.567 23.730 38.298 1.00 43.25 121 GLU B N 1
ATOM 2195 C CA . GLU B 1 129 ? 30.430 22.948 37.839 1.00 44.16 121 GLU B CA 1
ATOM 2196 C C . GLU B 1 129 ? 29.360 22.888 38.922 1.00 44.10 121 GLU B C 1
ATOM 2197 O O . GLU B 1 129 ? 29.657 23.045 40.123 1.00 44.24 121 GLU B O 1
ATOM 2203 N N . GLY B 1 130 ? 28.111 22.709 38.490 1.00 43.52 122 GLY B N 1
ATOM 2204 C CA . GLY B 1 130 ? 26.968 22.710 39.400 1.00 42.97 122 GLY B CA 1
ATOM 2205 C C . GLY B 1 130 ? 26.672 24.071 40.013 1.00 42.37 122 GLY B C 1
ATOM 2206 O O . GLY B 1 130 ? 26.128 24.156 41.133 1.00 43.28 122 GLY B O 1
ATOM 2207 N N . THR B 1 131 ? 27.051 25.138 39.303 1.00 41.15 123 THR B N 1
ATOM 2208 C CA . THR B 1 131 ? 26.740 26.509 39.741 1.00 39.83 123 THR B CA 1
ATOM 2209 C C . THR B 1 131 ? 25.739 27.124 38.773 1.00 39.22 123 THR B C 1
ATOM 2210 O O . THR B 1 131 ? 25.711 26.758 37.598 1.00 38.38 123 THR B O 1
ATOM 2214 N N . GLU B 1 132 ? 24.891 28.016 39.275 1.00 38.35 124 GLU B N 1
ATOM 2215 C CA . GLU B 1 132 ? 24.061 28.865 38.410 1.00 38.38 124 GLU B CA 1
ATOM 2216 C C . GLU B 1 132 ? 24.067 30.285 38.909 1.00 38.47 124 GLU B C 1
ATOM 2217 O O . GLU B 1 132 ? 24.204 30.537 40.113 1.00 38.17 124 GLU B O 1
ATOM 2223 N N . TYR B 1 133 ? 23.893 31.202 37.966 1.00 38.77 125 TYR B N 1
ATOM 2224 C CA . TYR B 1 133 ? 23.958 32.622 38.239 1.00 38.93 125 TYR B CA 1
ATOM 2225 C C . TYR B 1 133 ? 23.148 33.308 37.172 1.00 39.70 125 TYR B C 1
ATOM 2226 O O . TYR B 1 133 ? 23.432 33.154 35.965 1.00 40.26 125 TYR B O 1
ATOM 2235 N N . GLU B 1 134 ? 22.118 34.025 37.607 1.00 39.80 126 GLU B N 1
ATOM 2236 C CA . GLU B 1 134 ? 21.255 34.791 36.719 1.00 41.21 126 GLU B CA 1
ATOM 2237 C C . GLU B 1 134 ? 20.820 36.031 37.459 1.00 41.24 126 GLU B C 1
ATOM 2238 O O . GLU B 1 134 ? 19.721 36.037 38.020 1.00 40.61 126 GLU B O 1
ATOM 2244 N N . PRO B 1 135 ? 21.685 37.076 37.493 1.00 41.73 127 PRO B N 1
ATOM 2245 C CA . PRO B 1 135 ? 21.407 38.248 38.338 1.00 42.83 127 PRO B CA 1
ATOM 2246 C C . PRO B 1 135 ? 20.067 38.947 38.074 1.00 43.75 127 PRO B C 1
ATOM 2247 O O . PRO B 1 135 ? 19.523 39.568 38.978 1.00 44.62 127 PRO B O 1
ATOM 2251 N N . GLU B 1 136 ? 19.529 38.824 36.865 1.00 44.61 128 GLU B N 1
ATOM 2252 C CA . GLU B 1 136 ? 18.213 39.392 36.549 1.00 45.50 128 GLU B CA 1
ATOM 2253 C C . GLU B 1 136 ? 17.061 38.615 37.196 1.00 45.54 128 GLU B C 1
ATOM 2254 O O . GLU B 1 136 ? 15.943 39.129 37.296 1.00 45.71 128 GLU B O 1
ATOM 2260 N N . GLN B 1 137 ? 17.331 37.382 37.626 1.00 45.50 129 GLN B N 1
ATOM 2261 C CA . GLN B 1 137 ? 16.288 36.523 38.183 1.00 45.30 129 GLN B CA 1
ATOM 2262 C C . GLN B 1 137 ? 16.424 36.349 39.696 1.00 44.92 129 GLN B C 1
ATOM 2263 O O . GLN B 1 137 ? 15.444 36.111 40.393 1.00 45.86 129 GLN B O 1
ATOM 2269 N N . PHE B 1 138 ? 17.640 36.460 40.200 1.00 44.34 130 PHE B N 1
ATOM 2270 C CA . PHE B 1 138 ? 17.896 36.320 41.626 1.00 43.95 130 PHE B CA 1
ATOM 2271 C C . PHE B 1 138 ? 19.294 36.811 41.951 1.00 43.50 130 PHE B C 1
ATOM 2272 O O . PHE B 1 138 ? 20.211 36.673 41.138 1.00 43.28 130 PHE B O 1
ATOM 2280 N N . PRO B 1 139 ? 19.478 37.361 43.161 1.00 43.42 131 PRO B N 1
ATOM 2281 C CA . PRO B 1 139 ? 20.800 37.821 43.523 1.00 43.17 131 PRO B CA 1
ATOM 2282 C C . PRO B 1 139 ? 21.641 36.617 43.981 1.00 42.76 131 PRO B C 1
ATOM 2283 O O . PRO B 1 139 ? 21.102 35.701 44.607 1.00 43.22 131 PRO B O 1
ATOM 2287 N N . GLY B 1 140 ? 22.939 36.616 43.689 1.00 41.95 132 GLY B N 1
ATOM 2288 C CA . GLY B 1 140 ? 23.806 35.548 44.201 1.00 40.45 132 GLY B CA 1
ATOM 2289 C C . GLY B 1 140 ? 23.951 34.398 43.225 1.00 39.66 132 GLY B C 1
ATOM 2290 O O . GLY B 1 140 ? 23.121 34.218 42.321 1.00 39.63 132 GLY B O 1
ATOM 2291 N N . LEU B 1 141 ? 25.034 33.652 43.398 1.00 37.65 133 LEU B N 1
ATOM 2292 C CA . LEU B 1 141 ? 25.293 32.443 42.664 1.00 36.88 133 LEU B CA 1
ATOM 2293 C C . LEU B 1 141 ? 24.880 31.214 43.507 1.00 37.10 133 LEU B C 1
ATOM 2294 O O . LEU B 1 141 ? 25.164 31.154 44.719 1.00 36.28 133 LEU B O 1
ATOM 2299 N N . VAL B 1 142 ? 24.216 30.253 42.862 1.00 37.41 134 VAL B N 1
ATOM 2300 C CA . VAL B 1 142 ? 23.753 29.034 43.525 1.00 37.68 134 VAL B CA 1
ATOM 2301 C C . VAL B 1 142 ? 24.720 27.890 43.239 1.00 38.40 134 VAL B C 1
ATOM 2302 O O . VAL B 1 142 ? 25.101 27.626 42.101 1.00 36.98 134 VAL B O 1
ATOM 2306 N N . TYR B 1 143 ? 25.117 27.218 44.308 1.00 39.12 135 TYR B N 1
ATOM 2307 C CA . TYR B 1 143 ? 26.123 26.193 44.237 1.00 40.42 135 TYR B CA 1
ATOM 2308 C C . TYR B 1 143 ? 25.655 25.025 45.106 1.00 41.00 135 TYR B C 1
ATOM 2309 O O . TYR B 1 143 ? 25.498 25.167 46.310 1.00 40.95 135 TYR B O 1
ATOM 2318 N N . ARG B 1 144 ? 25.419 23.875 44.502 1.00 41.02 136 ARG B N 1
ATOM 2319 C CA . ARG B 1 144 ? 25.004 22.716 45.284 1.00 42.46 136 ARG B CA 1
ATOM 2320 C C . ARG B 1 144 ? 26.193 21.806 45.608 1.00 43.10 136 ARG B C 1
ATOM 2321 O O . ARG B 1 144 ? 26.985 21.476 44.719 1.00 44.29 136 ARG B O 1
ATOM 2329 N N . LEU B 1 145 ? 26.334 21.412 46.874 1.00 43.26 137 LEU B N 1
ATOM 2330 C CA . LEU B 1 145 ? 27.362 20.434 47.261 1.00 44.10 137 LEU B CA 1
ATOM 2331 C C . LEU B 1 145 ? 26.740 19.071 47.566 1.00 44.62 137 LEU B C 1
ATOM 2332 O O . LEU B 1 145 ? 25.608 18.995 48.043 1.00 45.51 137 LEU B O 1
ATOM 2337 N N . ASP B 1 146 ? 27.480 18.000 47.299 1.00 44.54 138 ASP B N 1
ATOM 2338 C CA . ASP B 1 146 ? 26.983 16.654 47.580 1.00 44.92 138 ASP B CA 1
ATOM 2339 C C . ASP B 1 146 ? 27.582 16.048 48.848 1.00 44.30 138 ASP B C 1
ATOM 2340 O O . ASP B 1 146 ? 27.081 15.039 49.347 1.00 44.92 138 ASP B O 1
ATOM 2345 N N . ASP B 1 147 ? 28.651 16.653 49.357 1.00 43.57 139 ASP B N 1
ATOM 2346 C CA . ASP B 1 147 ? 29.206 16.277 50.651 1.00 43.09 139 ASP B CA 1
ATOM 2347 C C . ASP B 1 147 ? 29.896 17.461 51.350 1.00 42.06 139 ASP B C 1
ATOM 2348 O O . ASP B 1 147 ? 30.968 17.891 50.925 1.00 42.90 139 ASP B O 1
ATOM 2353 N N . PRO B 1 148 ? 29.269 18.012 52.408 1.00 40.47 140 PRO B N 1
ATOM 2354 C CA . PRO B 1 148 ? 27.949 17.609 52.880 1.00 39.13 140 PRO B CA 1
ATOM 2355 C C . PRO B 1 148 ? 26.881 18.014 51.873 1.00 37.90 140 PRO B C 1
ATOM 2356 O O . PRO B 1 148 ? 27.140 18.839 50.983 1.00 37.61 140 PRO B O 1
ATOM 2360 N N . LYS B 1 149 ? 25.705 17.416 51.994 1.00 36.48 141 LYS B N 1
ATOM 2361 C CA . LYS B 1 149 ? 24.599 17.704 51.082 1.00 35.57 141 LYS B CA 1
ATOM 2362 C C . LYS B 1 149 ? 23.993 19.041 51.472 1.00 34.43 141 LYS B C 1
ATOM 2363 O O . LYS B 1 149 ? 23.129 19.109 52.348 1.00 33.67 141 LYS B O 1
ATOM 2369 N N . VAL B 1 150 ? 24.483 20.110 50.843 1.00 33.58 142 VAL B N 1
ATOM 2370 C CA . VAL B 1 150 ? 24.059 21.471 51.178 1.00 32.08 142 VAL B CA 1
ATOM 2371 C C . VAL B 1 150 ? 23.817 22.307 49.926 1.00 32.52 142 VAL B C 1
ATOM 2372 O O . VAL B 1 150 ? 24.265 21.955 48.841 1.00 31.98 142 VAL B O 1
ATOM 2376 N N . VAL B 1 151 ? 23.101 23.412 50.094 1.00 32.67 143 VAL B N 1
ATOM 2377 C CA . VAL B 1 151 ? 22.926 24.395 49.042 1.00 33.78 143 VAL B CA 1
ATOM 2378 C C . VAL B 1 151 ? 23.620 25.632 49.502 1.00 34.89 143 VAL B C 1
ATOM 2379 O O . VAL B 1 151 ? 23.411 26.087 50.633 1.00 35.19 143 VAL B O 1
ATOM 2383 N N . VAL B 1 152 ? 24.482 26.166 48.643 1.00 35.00 144 VAL B N 1
ATOM 2384 C CA . VAL B 1 152 ? 25.275 27.355 48.991 1.00 35.57 144 VAL B CA 1
ATOM 2385 C C . VAL B 1 152 ? 24.861 28.521 48.091 1.00 35.82 144 VAL B C 1
ATOM 2386 O O . VAL B 1 152 ? 24.631 28.329 46.904 1.00 35.59 144 VAL B O 1
ATOM 2390 N N . LEU B 1 153 ? 24.710 29.696 48.679 1.00 35.47 145 LEU B N 1
ATOM 2391 C CA . LEU B 1 153 ? 24.520 30.918 47.910 1.00 36.19 145 LEU B CA 1
ATOM 2392 C C . LEU B 1 153 ? 25.697 31.838 48.183 1.00 35.21 145 LEU B C 1
ATOM 2393 O O . LEU B 1 153 ? 26.047 32.095 49.344 1.00 36.43 145 LEU B O 1
ATOM 2398 N N . ILE B 1 154 ? 26.316 32.314 47.118 1.00 33.85 146 ILE B N 1
ATOM 2399 C CA . ILE B 1 154 ? 27.465 33.200 47.229 1.00 33.57 146 ILE B CA 1
ATOM 2400 C C . ILE B 1 154 ? 27.102 34.541 46.623 1.00 33.70 146 ILE B C 1
ATOM 2401 O O . ILE B 1 154 ? 26.667 34.597 45.466 1.00 33.26 146 ILE B O 1
ATOM 2406 N N . PHE B 1 155 ? 27.320 35.613 47.382 1.00 33.93 147 PHE B N 1
ATOM 2407 C CA . PHE B 1 155 ? 26.972 36.964 46.944 1.00 33.84 147 PHE B CA 1
ATOM 2408 C C . PHE B 1 155 ? 28.203 37.765 46.531 1.00 33.92 147 PHE B C 1
ATOM 2409 O O . PHE B 1 155 ? 29.319 37.459 46.977 1.00 32.63 147 PHE B O 1
ATOM 2417 N N . GLY B 1 156 ? 27.998 38.754 45.649 1.00 34.00 148 GLY B N 1
ATOM 2418 C CA . GLY B 1 156 ? 29.097 39.617 45.154 1.00 34.69 148 GLY B CA 1
ATOM 2419 C C . GLY B 1 156 ? 29.811 40.353 46.281 1.00 34.73 148 GLY B C 1
ATOM 2420 O O . GLY B 1 156 ? 30.959 40.780 46.136 1.00 34.75 148 GLY B O 1
ATOM 2421 N N . SER B 1 157 ? 29.130 40.490 47.415 1.00 35.40 149 SER B N 1
ATOM 2422 C CA . SER B 1 157 ? 29.706 41.145 48.592 1.00 35.33 149 SER B CA 1
ATOM 2423 C C . SER B 1 157 ? 30.799 40.287 49.251 1.00 34.81 149 SER B C 1
ATOM 2424 O O . SER B 1 157 ? 31.627 40.804 50.005 1.00 35.12 149 SER B O 1
ATOM 2427 N N . GLY B 1 158 ? 30.779 38.981 48.988 1.00 33.81 150 GLY B N 1
ATOM 2428 C CA . GLY B 1 158 ? 31.630 38.036 49.724 1.00 33.75 150 GLY B CA 1
ATOM 2429 C C . GLY B 1 158 ? 30.847 37.215 50.750 1.00 34.10 150 GLY B C 1
ATOM 2430 O O . GLY B 1 158 ? 31.348 36.218 51.243 1.00 33.57 150 GLY B O 1
ATOM 2431 N N . LYS B 1 159 ? 29.616 37.622 51.056 1.00 34.74 151 LYS B N 1
ATOM 2432 C CA . LYS B 1 159 ? 28.741 36.824 51.947 1.00 35.19 151 LYS B CA 1
ATOM 2433 C C . LYS B 1 159 ? 28.405 35.482 51.311 1.00 35.13 151 LYS B C 1
ATOM 2434 O O . LYS B 1 159 ? 28.143 35.395 50.105 1.00 34.14 151 LYS B O 1
ATOM 2440 N N . VAL B 1 160 ? 28.422 34.441 52.143 1.00 35.36 152 VAL B N 1
ATOM 2441 C CA . VAL B 1 160 ? 28.104 33.072 51.723 1.00 35.86 152 VAL B CA 1
ATOM 2442 C C . VAL B 1 160 ? 27.029 32.591 52.688 1.00 35.74 152 VAL B C 1
ATOM 2443 O O . VAL B 1 160 ? 27.139 32.811 53.907 1.00 35.49 152 VAL B O 1
ATOM 2447 N N . VAL B 1 161 ? 26.001 31.945 52.159 1.00 34.75 153 VAL B N 1
ATOM 2448 C CA . VAL B 1 161 ? 24.957 31.375 53.008 1.00 34.90 153 VAL B CA 1
ATOM 2449 C C . VAL B 1 161 ? 24.951 29.897 52.682 1.00 34.90 153 VAL B C 1
ATOM 2450 O O . VAL B 1 161 ? 24.875 29.513 51.508 1.00 35.47 153 VAL B O 1
ATOM 2454 N N . ILE B 1 162 ? 25.015 29.058 53.711 1.00 34.52 154 ILE B N 1
ATOM 2455 C CA . ILE B 1 162 ? 24.945 27.617 53.505 1.00 34.75 154 ILE B CA 1
ATOM 2456 C C . ILE B 1 162 ? 23.644 27.091 54.120 1.00 34.19 154 ILE B C 1
ATOM 2457 O O . ILE B 1 162 ? 23.355 27.395 55.282 1.00 33.80 154 ILE B O 1
ATOM 2462 N N . THR B 1 163 ? 22.852 26.342 53.340 1.00 33.96 155 THR B N 1
ATOM 2463 C CA . THR B 1 163 ? 21.577 25.789 53.834 1.00 33.95 155 THR B CA 1
ATOM 2464 C C . THR B 1 163 ? 21.534 24.278 53.659 1.00 33.56 155 THR B C 1
ATOM 2465 O O . THR B 1 163 ? 22.363 23.705 52.951 1.00 32.47 155 THR B O 1
ATOM 2469 N N . GLY B 1 164 ? 20.579 23.615 54.305 1.00 32.19 156 GLY B N 1
ATOM 2470 C CA . GLY B 1 164 ? 20.473 22.167 54.192 1.00 33.18 156 GLY B CA 1
ATOM 2471 C C . GLY B 1 164 ? 21.347 21.422 55.181 1.00 32.91 156 GLY B C 1
ATOM 2472 O O . GLY B 1 164 ? 21.428 20.190 55.155 1.00 33.32 156 GLY B O 1
ATOM 2473 N N . LEU B 1 165 ? 21.973 22.173 56.079 1.00 33.10 157 LEU B N 1
ATOM 2474 C CA . LEU B 1 165 ? 22.890 21.633 57.086 1.00 33.66 157 LEU B CA 1
ATOM 2475 C C . LEU B 1 165 ? 22.243 20.822 58.196 1.00 33.80 157 LEU B C 1
ATOM 2476 O O . LEU B 1 165 ? 21.199 21.201 58.705 1.00 34.71 157 LEU B O 1
ATOM 2481 N N . LYS B 1 166 ? 22.907 19.737 58.595 1.00 33.52 158 LYS B N 1
ATOM 2482 C CA . LYS B 1 166 ? 22.472 18.909 59.725 1.00 33.71 158 LYS B CA 1
ATOM 2483 C C . LYS B 1 166 ? 23.323 19.129 60.970 1.00 33.54 158 LYS B C 1
ATOM 2484 O O . LYS B 1 166 ? 22.971 18.663 62.063 1.00 32.62 158 LYS B O 1
ATOM 2490 N N . SER B 1 167 ? 24.441 19.835 60.811 1.00 32.95 159 SER B N 1
ATOM 2491 C CA . SER B 1 167 ? 25.333 20.071 61.941 1.00 33.63 159 SER B CA 1
ATOM 2492 C C . SER B 1 167 ? 26.295 21.210 61.712 1.00 34.25 159 SER B C 1
ATOM 2493 O O . SER B 1 167 ? 26.660 21.551 60.572 1.00 33.85 159 SER B O 1
ATOM 2496 N N . GLU B 1 168 ? 26.700 21.795 62.830 1.00 35.56 160 GLU B N 1
ATOM 2497 C CA . GLU B 1 168 ? 27.714 22.832 62.852 1.00 36.83 160 GLU B CA 1
ATOM 2498 C C . GLU B 1 168 ? 29.052 22.323 62.268 1.00 36.56 160 GLU B C 1
ATOM 2499 O O . GLU B 1 168 ? 29.719 23.036 61.529 1.00 36.80 160 GLU B O 1
ATOM 2505 N N . GLU B 1 169 ? 29.425 21.083 62.586 1.00 36.56 161 GLU B N 1
ATOM 2506 C CA . GLU B 1 169 ? 30.621 20.451 61.993 1.00 36.37 161 GLU B CA 1
ATOM 2507 C C . GLU B 1 169 ? 30.542 20.336 60.470 1.00 35.18 161 GLU B C 1
ATOM 2508 O O . GLU B 1 169 ? 31.525 20.602 59.765 1.00 34.09 161 GLU B O 1
ATOM 2514 N N . ASP B 1 170 ? 29.379 19.936 59.965 1.00 34.19 162 ASP B N 1
ATOM 2515 C CA . ASP B 1 170 ? 29.152 19.947 58.513 1.00 34.72 162 ASP B CA 1
ATOM 2516 C C . ASP B 1 170 ? 29.246 21.347 57.904 1.00 34.27 162 ASP B C 1
ATOM 2517 O O . ASP B 1 170 ? 29.617 21.476 56.752 1.00 34.54 162 ASP B O 1
ATOM 2522 N N . ALA B 1 171 ? 28.862 22.382 58.650 1.00 34.49 163 ALA B N 1
ATOM 2523 C CA . ALA B 1 171 ? 28.937 23.767 58.134 1.00 33.63 163 ALA B CA 1
ATOM 2524 C C . ALA B 1 171 ? 30.378 24.170 57.872 1.00 33.65 163 ALA B C 1
ATOM 2525 O O . ALA B 1 171 ? 30.694 24.825 56.858 1.00 32.40 163 ALA B O 1
ATOM 2527 N N . LYS B 1 172 ? 31.239 23.780 58.810 1.00 33.89 164 LYS B N 1
ATOM 2528 C CA . LYS B 1 172 ? 32.685 23.997 58.715 1.00 34.30 164 LYS B CA 1
ATOM 2529 C C . LYS B 1 172 ? 33.282 23.270 57.513 1.00 34.73 164 LYS B C 1
ATOM 2530 O O . LYS B 1 172 ? 34.076 23.846 56.770 1.00 34.51 164 LYS B O 1
ATOM 2536 N N . ARG B 1 173 ? 32.901 22.007 57.334 1.00 35.07 165 ARG B N 1
ATOM 2537 C CA . ARG B 1 173 ? 33.351 21.184 56.200 1.00 35.99 165 ARG B CA 1
ATOM 2538 C C . ARG B 1 173 ? 32.921 21.771 54.852 1.00 35.75 165 ARG B C 1
ATOM 2539 O O . ARG B 1 173 ? 33.667 21.711 53.867 1.00 35.51 165 ARG B O 1
ATOM 2547 N N . ALA B 1 174 ? 31.699 22.309 54.817 1.00 35.70 166 ALA B N 1
ATOM 2548 C CA . ALA B 1 174 ? 31.179 23.025 53.662 1.00 34.92 166 ALA B CA 1
ATOM 2549 C C . ALA B 1 174 ? 31.993 24.288 53.360 1.00 34.94 166 ALA B C 1
ATOM 2550 O O . ALA B 1 174 ? 32.377 24.526 52.205 1.00 34.11 166 ALA B O 1
ATOM 2552 N N . LEU B 1 175 ? 32.252 25.096 54.392 1.00 34.76 167 LEU B N 1
ATOM 2553 C CA . LEU B 1 175 ? 33.074 26.307 54.230 1.00 34.83 167 LEU B CA 1
ATOM 2554 C C . LEU B 1 175 ? 34.462 26.029 53.634 1.00 34.86 167 LEU B C 1
ATOM 2555 O O . LEU B 1 175 ? 34.861 26.713 52.693 1.00 34.96 167 LEU B O 1
ATOM 2560 N N . LYS B 1 176 ? 35.172 25.022 54.149 1.00 35.10 168 LYS B N 1
ATOM 2561 C CA . LYS B 1 176 ? 36.490 24.646 53.598 1.00 35.90 168 LYS B CA 1
ATOM 2562 C C . LYS B 1 176 ? 36.402 24.369 52.090 1.00 36.51 168 LYS B C 1
ATOM 2563 O O . LYS B 1 176 ? 37.233 24.846 51.315 1.00 36.53 168 LYS B O 1
ATOM 2569 N N . LYS B 1 177 ? 35.377 23.623 51.682 1.00 37.02 169 LYS B N 1
ATOM 2570 C CA . LYS B 1 177 ? 35.173 23.291 50.269 1.00 38.04 169 LYS B CA 1
ATOM 2571 C C . LYS B 1 177 ? 34.842 24.495 49.396 1.00 37.92 169 LYS B C 1
ATOM 2572 O O . LYS B 1 177 ? 35.395 24.634 48.312 1.00 37.86 169 LYS B O 1
ATOM 2578 N N . ILE B 1 178 ? 33.963 25.371 49.878 1.00 37.78 170 ILE B N 1
ATOM 2579 C CA . ILE B 1 178 ? 33.651 26.621 49.167 1.00 37.74 170 ILE B CA 1
ATOM 2580 C C . ILE B 1 178 ? 34.929 27.471 48.988 1.00 38.01 170 ILE B C 1
ATOM 2581 O O . ILE B 1 178 ? 35.276 27.863 47.875 1.00 38.14 170 ILE B O 1
ATOM 2586 N N . LEU B 1 179 ? 35.630 27.718 50.086 1.00 38.26 171 LEU B N 1
ATOM 2587 C CA . LEU B 1 179 ? 36.900 28.451 50.050 1.00 39.09 171 LEU B CA 1
ATOM 2588 C C . LEU B 1 179 ? 37.913 27.857 49.074 1.00 39.14 171 LEU B C 1
ATOM 2589 O O . LEU B 1 179 ? 38.552 28.594 48.314 1.00 39.76 171 LEU B O 1
ATOM 2594 N N . ASP B 1 180 ? 38.056 26.533 49.096 1.00 39.69 172 ASP B N 1
ATOM 2595 C CA . ASP B 1 180 ? 38.981 25.832 48.198 1.00 40.42 172 ASP B CA 1
ATOM 2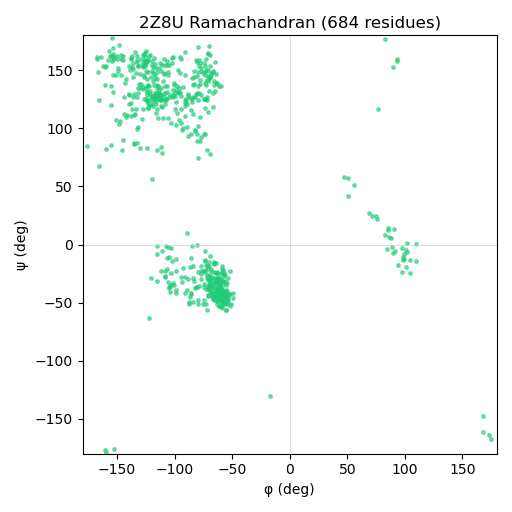596 C C . ASP B 1 180 ? 38.604 26.014 46.728 1.00 40.71 172 ASP B C 1
ATOM 2597 O O . ASP B 1 180 ? 39.466 26.114 45.847 1.00 40.01 172 ASP B O 1
ATOM 2602 N N . THR B 1 181 ? 37.305 26.062 46.473 1.00 41.57 173 THR B N 1
ATOM 2603 C CA . THR B 1 181 ? 36.786 26.202 45.120 1.00 42.59 173 THR B CA 1
ATOM 2604 C C . THR B 1 181 ? 37.029 27.622 44.609 1.00 43.35 173 THR B C 1
ATOM 2605 O O . THR B 1 181 ? 37.596 27.803 43.536 1.00 43.39 173 THR B O 1
ATOM 2609 N N . ILE B 1 182 ? 36.633 28.623 45.395 1.00 44.69 174 ILE B N 1
ATOM 2610 C CA . ILE B 1 182 ? 36.883 30.025 45.039 1.00 46.07 174 ILE B CA 1
ATOM 2611 C C . ILE B 1 182 ? 38.377 30.298 44.773 1.00 46.88 174 ILE B C 1
ATOM 2612 O O . ILE B 1 182 ? 38.716 30.977 43.798 1.00 46.66 174 ILE B O 1
ATOM 2617 N N . LYS B 1 183 ? 39.245 29.740 45.624 1.00 47.67 175 LYS B N 1
ATOM 2618 C CA . LYS B 1 183 ? 40.704 29.836 45.482 1.00 48.82 175 LYS B CA 1
ATOM 2619 C C . LYS B 1 183 ? 41.181 29.491 44.082 1.00 49.48 175 LYS B C 1
ATOM 2620 O O . LYS B 1 183 ? 42.063 30.151 43.545 1.00 49.73 175 LYS B O 1
ATOM 2626 N N . GLU B 1 184 ? 40.597 28.452 43.497 1.00 50.37 176 GLU B N 1
ATOM 2627 C CA . GLU B 1 184 ? 41.005 27.993 42.173 1.00 51.43 176 GLU B CA 1
ATOM 2628 C C . GLU B 1 184 ? 40.535 28.923 41.047 1.00 51.62 176 GLU B C 1
ATOM 2629 O O . GLU B 1 184 ? 40.895 28.729 39.887 1.00 51.68 176 GLU B O 1
ATOM 2635 N N . VAL B 1 185 ? 39.744 29.932 41.410 1.00 51.90 177 VAL B N 1
ATOM 2636 C CA . VAL B 1 185 ? 39.226 30.927 40.474 1.00 52.28 177 VAL B CA 1
ATOM 2637 C C . VAL B 1 185 ? 39.826 32.292 40.800 1.00 52.62 177 VAL B C 1
ATOM 2638 O O . VAL B 1 185 ? 39.931 33.157 39.929 1.00 53.02 177 VAL B O 1
ATOM 2642 N N . GLU C 1 12 ? 22.398 1.476 2.196 1.00 42.07 4 GLU P N 1
ATOM 2643 C CA . GLU C 1 12 ? 22.037 0.157 2.789 1.00 42.02 4 GLU P CA 1
ATOM 2644 C C . GLU C 1 12 ? 20.521 -0.013 2.947 1.00 41.53 4 GLU P C 1
ATOM 2645 O O . GLU C 1 12 ? 20.053 -1.049 3.423 1.00 41.37 4 GLU P O 1
ATOM 2651 N N . ILE C 1 13 ? 19.765 1.004 2.535 1.00 41.48 5 ILE P N 1
ATOM 2652 C CA . ILE C 1 13 ? 18.297 1.000 2.623 1.00 41.08 5 ILE P CA 1
ATOM 2653 C C . ILE C 1 13 ? 17.616 0.448 1.370 1.00 40.46 5 ILE P C 1
ATOM 2654 O O . ILE C 1 13 ? 17.851 0.920 0.257 1.00 40.66 5 ILE P O 1
ATOM 2659 N N . LYS C 1 14 ? 16.776 -0.561 1.577 1.00 39.56 6 LYS P N 1
ATOM 2660 C CA . LYS C 1 14 ? 16.017 -1.189 0.514 1.00 39.13 6 LYS P CA 1
ATOM 2661 C C . LYS C 1 14 ? 14.518 -0.993 0.740 1.00 38.86 6 LYS P C 1
ATOM 2662 O O . LYS C 1 14 ? 14.007 -1.249 1.832 1.00 38.32 6 LYS P O 1
ATOM 2668 N N . ILE C 1 15 ? 13.824 -0.541 -0.299 1.00 37.98 7 ILE P N 1
ATOM 2669 C CA . ILE C 1 15 ? 12.384 -0.339 -0.239 1.00 37.67 7 ILE P CA 1
ATOM 2670 C C . ILE C 1 15 ? 11.707 -1.627 -0.683 1.00 37.21 7 ILE P C 1
ATOM 2671 O O . ILE C 1 15 ? 11.999 -2.152 -1.758 1.00 36.76 7 ILE P O 1
ATOM 2676 N N . VAL C 1 16 ? 10.824 -2.145 0.162 1.00 36.39 8 VAL P N 1
ATOM 2677 C CA . VAL C 1 16 ? 10.175 -3.436 -0.084 1.00 36.64 8 VAL P CA 1
ATOM 2678 C C . VAL C 1 16 ? 8.731 -3.282 -0.577 1.00 36.14 8 VAL P C 1
ATOM 2679 O O . VAL C 1 16 ? 8.241 -4.072 -1.387 1.00 36.68 8 VAL P O 1
ATOM 2683 N N . ASN C 1 17 ? 8.038 -2.269 -0.080 1.00 35.99 9 ASN P N 1
ATOM 2684 C CA . ASN C 1 17 ? 6.747 -1.921 -0.625 1.00 35.27 9 ASN P CA 1
ATOM 2685 C C . ASN C 1 17 ? 6.467 -0.435 -0.484 1.00 35.07 9 ASN P C 1
ATOM 2686 O O . ASN C 1 17 ? 7.098 0.254 0.319 1.00 35.41 9 ASN P O 1
ATOM 2691 N N . VAL C 1 18 ? 5.545 0.056 -1.298 1.00 34.49 10 VAL P N 1
ATOM 2692 C CA . VAL C 1 18 ? 5.041 1.412 -1.169 1.00 34.73 10 VAL P CA 1
ATOM 2693 C C . VAL C 1 18 ? 3.506 1.384 -1.062 1.00 35.23 10 VAL P C 1
ATOM 2694 O O . VAL C 1 18 ? 2.837 0.401 -1.447 1.00 35.59 10 VAL P O 1
ATOM 2698 N N . VAL C 1 19 ? 2.957 2.452 -0.504 1.00 35.04 11 VAL P N 1
ATOM 2699 C CA . VAL C 1 19 ? 1.524 2.690 -0.576 1.00 35.47 11 VAL P CA 1
ATOM 2700 C C . VAL C 1 19 ? 1.398 4.030 -1.277 1.00 35.42 11 VAL P C 1
ATOM 2701 O O . VAL C 1 19 ? 2.040 5.004 -0.877 1.00 36.03 11 VAL P O 1
ATOM 2705 N N . VAL C 1 20 ? 0.594 4.071 -2.331 1.00 34.82 12 VAL P N 1
ATOM 2706 C CA . VAL C 1 20 ? 0.417 5.295 -3.097 1.00 34.84 12 VAL P CA 1
ATOM 2707 C C . VAL C 1 20 ? -1.050 5.720 -3.222 1.00 35.03 12 VAL P C 1
ATOM 2708 O O . VAL C 1 20 ? -1.975 4.898 -3.057 1.00 34.88 12 VAL P O 1
ATOM 2712 N N . SER C 1 21 ? -1.265 7.011 -3.469 1.00 35.13 13 SER P N 1
ATOM 2713 C CA . SER C 1 21 ? -2.611 7.507 -3.733 1.00 35.31 13 SER P CA 1
ATOM 2714 C C . SER C 1 21 ? -2.600 8.317 -5.006 1.00 35.60 13 SER P C 1
ATOM 2715 O O . SER C 1 21 ? -1.552 8.810 -5.425 1.00 35.21 13 SER P O 1
ATOM 2718 N N . THR C 1 22 ? -3.770 8.403 -5.632 1.00 35.85 14 THR P N 1
ATOM 2719 C CA . THR C 1 22 ? -3.962 9.207 -6.832 1.00 36.29 14 THR P CA 1
ATOM 2720 C C . THR C 1 22 ? -5.426 9.628 -6.970 1.00 36.53 14 THR P C 1
ATOM 2721 O O . THR C 1 22 ? -6.267 9.269 -6.138 1.00 36.32 14 THR P O 1
ATOM 2725 N N . LYS C 1 23 ? -5.710 10.406 -8.012 1.00 37.15 15 LYS P N 1
ATOM 2726 C CA . LYS C 1 23 ? -7.043 10.887 -8.312 1.00 37.41 15 LYS P CA 1
ATOM 2727 C C . LYS C 1 23 ? -7.226 10.640 -9.799 1.00 37.26 15 LYS P C 1
ATOM 2728 O O . LYS C 1 23 ? -6.485 11.192 -10.606 1.00 37.59 15 LYS P O 1
ATOM 2734 N N . ILE C 1 24 ? -8.178 9.782 -10.161 1.00 37.30 16 ILE P N 1
ATOM 2735 C CA . ILE C 1 24 ? -8.320 9.350 -11.568 1.00 37.74 16 ILE P CA 1
ATOM 2736 C C . ILE C 1 24 ? -9.538 9.935 -12.288 1.00 37.78 16 ILE P C 1
ATOM 2737 O O . ILE C 1 24 ? -9.747 9.677 -13.475 1.00 37.10 16 ILE P O 1
ATOM 2742 N N . GLY C 1 25 ? -10.334 10.722 -11.571 1.00 38.29 17 GLY P N 1
ATOM 2743 C CA . GLY C 1 25 ? -11.543 11.304 -12.138 1.00 39.23 17 GLY P CA 1
ATOM 2744 C C . GLY C 1 25 ? -12.425 11.903 -11.065 1.00 40.00 17 GLY P C 1
ATOM 2745 O O . GLY C 1 25 ? -11.961 12.157 -9.953 1.00 39.59 17 GLY P O 1
ATOM 2746 N N . ASP C 1 26 ? -13.700 12.107 -11.395 1.00 40.64 18 ASP P N 1
ATOM 2747 C CA . ASP C 1 26 ? -14.648 12.773 -10.497 1.00 42.28 18 ASP P CA 1
ATOM 2748 C C . ASP C 1 26 ? -15.866 11.921 -10.154 1.00 42.51 18 ASP P C 1
ATOM 2749 O O . ASP C 1 26 ? -16.109 11.593 -8.997 1.00 43.63 18 ASP P O 1
ATOM 2754 N N . ASN C 1 27 ? -16.655 11.585 -11.152 1.00 42.77 19 ASN P N 1
ATOM 2755 C CA . ASN C 1 27 ? -17.872 10.856 -10.864 1.00 43.13 19 ASN P CA 1
ATOM 2756 C C . ASN C 1 27 ? -17.777 9.458 -11.408 1.00 42.31 19 ASN P C 1
ATOM 2757 O O . ASN C 1 27 ? -18.210 9.175 -12.520 1.00 42.37 19 ASN P O 1
ATOM 2762 N N . ILE C 1 28 ? -17.156 8.597 -10.607 1.00 40.94 20 ILE P N 1
ATOM 2763 C CA . ILE C 1 28 ? -16.926 7.220 -11.004 1.00 39.81 20 ILE P CA 1
ATOM 2764 C C . ILE C 1 28 ? -18.101 6.337 -10.597 1.00 38.46 20 ILE P C 1
ATOM 2765 O O . ILE C 1 28 ? -18.451 6.236 -9.416 1.00 38.01 20 ILE P O 1
ATOM 2770 N N . ASP C 1 29 ? -18.699 5.709 -11.605 1.00 37.51 21 ASP P N 1
ATOM 2771 C CA . ASP C 1 29 ? -19.738 4.714 -11.428 1.00 36.24 21 ASP P CA 1
ATOM 2772 C C . ASP C 1 29 ? -19.045 3.411 -11.071 1.00 35.91 21 ASP P C 1
ATOM 2773 O O . ASP C 1 29 ? -18.494 2.732 -11.945 1.00 34.91 21 ASP P O 1
ATOM 2778 N N . LEU C 1 30 ? -19.063 3.065 -9.785 1.00 35.33 22 LEU P N 1
ATOM 2779 C CA . LEU C 1 30 ? -18.337 1.881 -9.326 1.00 35.54 22 LEU P CA 1
ATOM 2780 C C . LEU C 1 30 ? -18.965 0.576 -9.815 1.00 35.48 22 LEU P C 1
ATOM 2781 O O . LEU C 1 30 ? -18.254 -0.396 -10.028 1.00 35.44 22 LEU P O 1
ATOM 2786 N N . GLU C 1 31 ? -20.284 0.581 -10.013 1.00 36.03 23 GLU P N 1
ATOM 2787 C CA . GLU C 1 31 ? -21.007 -0.571 -10.550 1.00 36.60 23 GLU P CA 1
ATOM 2788 C C . GLU C 1 31 ? -20.505 -0.935 -11.953 1.00 36.13 23 GLU P C 1
ATOM 2789 O O . GLU C 1 31 ? -20.258 -2.115 -12.254 1.00 35.93 23 GLU P O 1
ATOM 2795 N N . GLU C 1 32 ? -20.340 0.080 -12.794 1.00 35.53 24 GLU P N 1
ATOM 2796 C CA . GLU C 1 32 ? -19.750 -0.094 -14.125 1.00 35.22 24 GLU P CA 1
ATOM 2797 C C . GLU C 1 32 ? -18.262 -0.520 -14.089 1.00 35.06 24 GLU P C 1
ATOM 2798 O O . GLU C 1 32 ? -17.849 -1.425 -14.804 1.00 34.59 24 GLU P O 1
ATOM 2804 N N . VAL C 1 33 ? -17.476 0.132 -13.243 1.00 35.24 25 VAL P N 1
ATOM 2805 C CA . VAL C 1 33 ? -16.077 -0.261 -13.008 1.00 35.09 25 VAL P CA 1
ATOM 2806 C C . VAL C 1 33 ? -15.980 -1.755 -12.658 1.00 35.24 25 VAL P C 1
ATOM 2807 O O . VAL C 1 33 ? -15.085 -2.474 -13.158 1.00 34.73 25 VAL P O 1
ATOM 2811 N N . ALA C 1 34 ? -16.912 -2.207 -11.811 1.00 34.61 26 ALA P N 1
ATOM 2812 C CA . ALA C 1 34 ? -16.992 -3.607 -11.406 1.00 35.14 26 ALA P CA 1
ATOM 2813 C C . ALA C 1 34 ? -17.264 -4.514 -12.602 1.00 35.29 26 ALA P C 1
ATOM 2814 O O . ALA C 1 34 ? -16.707 -5.609 -12.672 1.00 35.66 26 ALA P O 1
ATOM 2816 N N . MET C 1 35 ? -18.102 -4.057 -13.539 1.00 34.73 27 MET P N 1
ATOM 2817 C CA . MET C 1 35 ? -18.342 -4.796 -14.795 1.00 35.42 27 MET P CA 1
ATOM 2818 C C . MET C 1 35 ? -17.101 -4.868 -15.686 1.00 35.06 27 MET P C 1
ATOM 2819 O O . MET C 1 35 ? -16.844 -5.906 -16.311 1.00 34.15 27 MET P O 1
ATOM 2824 N N . ILE C 1 36 ? -16.325 -3.778 -15.705 1.00 34.20 28 ILE P N 1
ATOM 2825 C CA . ILE C 1 36 ? -15.141 -3.651 -16.568 1.00 34.31 28 ILE P CA 1
ATOM 2826 C C . ILE C 1 36 ? -13.948 -4.470 -16.052 1.00 34.78 28 ILE P C 1
ATOM 2827 O O . ILE C 1 36 ? -13.359 -5.255 -16.803 1.00 33.97 28 ILE P O 1
ATOM 2832 N N . LEU C 1 37 ? -13.608 -4.295 -14.774 1.00 35.15 29 LEU P N 1
ATOM 2833 C CA . LEU C 1 37 ? -12.415 -4.922 -14.208 1.00 36.11 29 LEU P CA 1
ATOM 2834 C C . LEU C 1 37 ? -12.628 -6.360 -13.746 1.00 36.73 29 LEU P C 1
ATOM 2835 O O . LEU C 1 37 ? -13.637 -6.676 -13.123 1.00 37.08 29 LEU P O 1
ATOM 2840 N N . GLU C 1 38 ? -11.653 -7.217 -14.058 1.00 36.93 30 GLU P N 1
ATOM 2841 C CA . GLU C 1 38 ? -11.607 -8.583 -13.550 1.00 36.84 30 GLU P CA 1
ATOM 2842 C C . GLU C 1 38 ? -11.259 -8.561 -12.060 1.00 36.77 30 GLU P C 1
ATOM 2843 O O . GLU C 1 38 ? -10.440 -7.766 -11.624 1.00 36.12 30 GLU P O 1
ATOM 2849 N N . ASN C 1 39 ? -11.889 -9.446 -11.291 1.00 37.16 31 ASN P N 1
ATOM 2850 C CA . ASN C 1 39 ? -11.573 -9.614 -9.873 1.00 37.91 31 ASN P CA 1
ATOM 2851 C C . ASN C 1 39 ? -11.697 -8.317 -9.081 1.00 38.76 31 ASN P C 1
ATOM 2852 O O . ASN C 1 39 ? -10.766 -7.913 -8.360 1.00 39.10 31 ASN P O 1
ATOM 2857 N N . ALA C 1 40 ? -12.848 -7.669 -9.243 1.00 39.66 32 ALA P N 1
ATOM 2858 C CA . ALA C 1 40 ? -13.161 -6.428 -8.544 1.00 41.29 32 ALA P CA 1
ATOM 2859 C C . ALA C 1 40 ? -14.247 -6.660 -7.490 1.00 42.33 32 ALA P C 1
ATOM 2860 O O . ALA C 1 40 ? -15.312 -7.178 -7.790 1.00 42.27 32 ALA P O 1
ATOM 2862 N N . GLU C 1 41 ? -13.932 -6.287 -6.252 1.00 43.85 33 GLU P N 1
ATOM 2863 C CA . GLU C 1 41 ? -14.780 -6.500 -5.092 1.00 45.30 33 GLU P CA 1
ATOM 2864 C C . GLU C 1 41 ? -15.601 -5.239 -4.801 1.00 45.90 33 GLU P C 1
ATOM 2865 O O . GLU C 1 41 ? -15.060 -4.224 -4.337 1.00 45.83 33 GLU P O 1
ATOM 2871 N N . TYR C 1 42 ? -16.900 -5.303 -5.086 1.00 46.50 34 TYR P N 1
ATOM 2872 C CA . TYR C 1 42 ? -17.790 -4.156 -4.867 1.00 47.26 34 TYR P CA 1
ATOM 2873 C C . TYR C 1 42 ? -19.111 -4.509 -4.177 1.00 47.67 34 TYR P C 1
ATOM 2874 O O . TYR C 1 42 ? -19.982 -5.180 -4.750 1.00 47.42 34 TYR P O 1
ATOM 2883 N N . GLU C 1 43 ? -19.247 -4.026 -2.945 1.00 48.19 35 GLU P 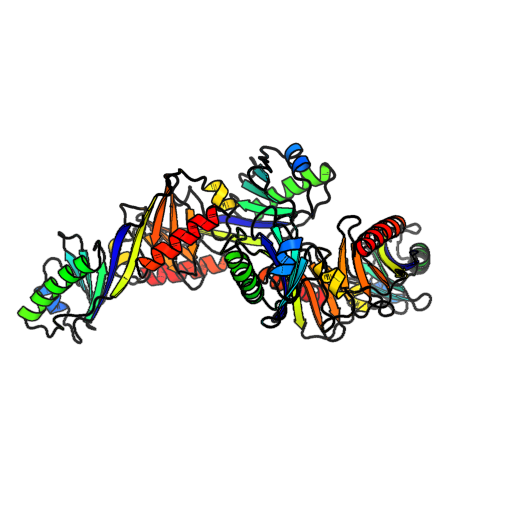N 1
ATOM 2884 C CA . GLU C 1 43 ? -20.438 -4.247 -2.142 1.00 49.13 35 GLU P CA 1
ATOM 2885 C C . GLU C 1 43 ? -20.834 -2.922 -1.481 1.00 49.18 35 GLU P C 1
ATOM 2886 O O . GLU C 1 43 ? -20.432 -2.651 -0.350 1.00 49.25 35 GLU P O 1
ATOM 2892 N N . PRO C 1 44 ? -21.622 -2.091 -2.199 1.00 49.46 36 PRO P N 1
ATOM 2893 C CA . PRO C 1 44 ? -21.939 -0.706 -1.815 1.00 49.84 36 PRO P CA 1
ATOM 2894 C C . PRO C 1 44 ? -22.527 -0.537 -0.408 1.00 50.48 36 PRO P C 1
ATOM 2895 O O . PRO C 1 44 ? -22.277 0.485 0.235 1.00 50.51 36 PRO P O 1
ATOM 2899 N N . GLU C 1 45 ? -23.295 -1.526 0.053 1.00 51.00 37 GLU P N 1
ATOM 2900 C CA . GLU C 1 45 ? -23.910 -1.501 1.386 1.00 51.69 37 GLU P CA 1
ATOM 2901 C C . GLU C 1 45 ? -22.893 -1.618 2.517 1.00 51.89 37 GLU P C 1
ATOM 2902 O O . GLU C 1 45 ? -23.066 -1.012 3.575 1.00 52.22 37 GLU P O 1
ATOM 2908 N N . GLN C 1 46 ? -21.841 -2.398 2.286 1.00 52.06 38 GLN P N 1
ATOM 2909 C CA . GLN C 1 46 ? -20.848 -2.700 3.318 1.00 52.45 38 GLN P CA 1
ATOM 2910 C C . GLN C 1 46 ? -19.722 -1.659 3.399 1.00 52.22 38 GLN P C 1
ATOM 2911 O O . GLN C 1 46 ? -19.384 -1.177 4.490 1.00 52.24 38 GLN P O 1
ATOM 2917 N N . PHE C 1 47 ? -19.149 -1.337 2.239 1.00 51.80 39 PHE P N 1
ATOM 2918 C CA . PHE C 1 47 ? -18.086 -0.344 2.102 1.00 51.41 39 PHE P CA 1
ATOM 2919 C C . PHE C 1 47 ? -18.331 0.419 0.798 1.00 50.71 39 PHE P C 1
ATOM 2920 O O . PHE C 1 47 ? -18.771 -0.186 -0.180 1.00 50.99 39 PHE P O 1
ATOM 2928 N N . PRO C 1 48 ? -18.066 1.746 0.773 1.00 49.85 40 PRO P N 1
ATOM 2929 C CA . PRO C 1 48 ? -18.434 2.520 -0.426 1.00 48.96 40 PRO P CA 1
ATOM 2930 C C . PRO C 1 48 ? -17.386 2.507 -1.561 1.00 47.65 40 PRO P C 1
ATOM 2931 O O . PRO C 1 48 ? -17.617 3.108 -2.615 1.00 47.56 40 PRO P O 1
ATOM 2935 N N . GLY C 1 49 ? -16.259 1.830 -1.344 1.00 46.15 41 GLY P N 1
ATOM 2936 C CA . GLY C 1 49 ? -15.179 1.756 -2.338 1.00 44.08 41 GLY P CA 1
ATOM 2937 C C . GLY C 1 49 ? -15.050 0.385 -2.983 1.00 43.11 41 GLY P C 1
ATOM 2938 O O . GLY C 1 49 ? -15.443 -0.626 -2.395 1.00 43.37 41 GLY P O 1
ATOM 2939 N N . LEU C 1 50 ? -14.509 0.353 -4.201 1.00 41.55 42 LEU P N 1
ATOM 2940 C CA . LEU C 1 50 ? -14.341 -0.886 -4.959 1.00 39.93 42 LEU P CA 1
ATOM 2941 C C . LEU C 1 50 ? -12.899 -1.366 -4.870 1.00 38.94 42 LEU P C 1
ATOM 2942 O O . LEU C 1 50 ? -11.980 -0.587 -5.089 1.00 38.12 42 LEU P O 1
ATOM 2947 N N . VAL C 1 51 ? -12.705 -2.652 -4.584 1.00 38.21 43 VAL P N 1
ATOM 2948 C CA . VAL C 1 51 ? -11.355 -3.224 -4.491 1.00 38.45 43 VAL P CA 1
ATOM 2949 C C . VAL C 1 51 ? -11.040 -4.040 -5.742 1.00 38.65 43 VAL P C 1
ATOM 2950 O O . VAL C 1 51 ? -11.825 -4.908 -6.134 1.00 38.74 43 VAL P O 1
ATOM 2954 N N . CYS C 1 52 ? -9.903 -3.755 -6.358 1.00 38.69 44 CYS P N 1
ATOM 2955 C CA . CYS C 1 52 ? -9.422 -4.567 -7.479 1.00 39.22 44 CYS P CA 1
ATOM 2956 C C . CYS C 1 52 ? -8.027 -5.105 -7.192 1.00 39.24 44 CYS P C 1
ATOM 2957 O O . CYS C 1 52 ? -7.080 -4.341 -7.020 1.00 39.24 44 CYS P O 1
ATOM 2960 N N . ARG C 1 53 ? -7.923 -6.430 -7.138 1.00 38.81 45 ARG P N 1
ATOM 2961 C CA . ARG C 1 53 ? -6.676 -7.089 -6.809 1.00 39.28 45 ARG P CA 1
ATOM 2962 C C . ARG C 1 53 ? -6.106 -7.749 -8.048 1.00 39.07 45 ARG P C 1
ATOM 2963 O O . ARG C 1 53 ? -6.757 -8.588 -8.675 1.00 38.76 45 ARG P O 1
ATOM 2971 N N . LEU C 1 54 ? -4.901 -7.328 -8.405 1.00 38.91 46 LEU P N 1
ATOM 2972 C CA . LEU C 1 54 ? -4.130 -7.955 -9.466 1.00 39.31 46 LEU P CA 1
ATOM 2973 C C . LEU C 1 54 ? -3.245 -9.041 -8.860 1.00 39.71 46 LEU P C 1
ATOM 2974 O O . LEU C 1 54 ? -2.772 -8.907 -7.729 1.00 39.91 46 LEU P O 1
ATOM 2979 N N . SER C 1 55 ? -3.031 -10.120 -9.608 1.00 40.23 47 SER P N 1
ATOM 2980 C CA . SER C 1 55 ? -2.223 -11.240 -9.131 1.00 40.80 47 SER P CA 1
ATOM 2981 C C . SER C 1 55 ? -0.770 -11.099 -9.570 1.00 41.25 47 SER P C 1
ATOM 2982 O O . SER C 1 55 ? 0.143 -11.524 -8.865 1.00 40.71 47 SER P O 1
ATOM 2985 N N . VAL C 1 56 ? -0.572 -10.503 -10.742 1.00 41.84 48 VAL P N 1
ATOM 2986 C CA . VAL C 1 56 ? 0.767 -10.218 -11.257 1.00 42.73 48 VAL P CA 1
ATOM 2987 C C . VAL C 1 56 ? 0.779 -8.805 -11.870 1.00 43.06 48 VAL P C 1
ATOM 2988 O O . VAL C 1 56 ? 0.080 -8.544 -12.857 1.00 42.94 48 VAL P O 1
ATOM 2992 N N . PRO C 1 57 ? 1.489 -7.858 -11.216 1.00 43.30 49 PRO P N 1
ATOM 2993 C CA . PRO C 1 57 ? 2.084 -7.948 -9.865 1.00 42.98 49 PRO P CA 1
ATOM 2994 C C . PRO C 1 57 ? 1.010 -8.077 -8.784 1.00 42.54 49 PRO P C 1
ATOM 2995 O O . PRO C 1 57 ? -0.134 -7.699 -9.024 1.00 42.32 49 PRO P O 1
ATOM 2999 N N . LYS C 1 58 ? 1.377 -8.619 -7.622 1.00 42.13 50 LYS P N 1
ATOM 3000 C CA . LYS C 1 58 ? 0.463 -8.707 -6.484 1.00 42.05 50 LYS P CA 1
ATOM 3001 C C . LYS C 1 58 ? 0.163 -7.324 -5.901 1.00 41.26 50 LYS P C 1
ATOM 3002 O O . LYS C 1 58 ? 0.707 -6.942 -4.851 1.00 40.86 50 LYS P O 1
ATOM 3008 N N . VAL C 1 59 ? -0.724 -6.594 -6.581 1.00 40.45 51 VAL P N 1
ATOM 3009 C CA . VAL C 1 59 ? -1.034 -5.192 -6.271 1.00 39.36 51 VAL P CA 1
ATOM 3010 C C . VAL C 1 59 ? -2.560 -4.992 -6.184 1.00 38.98 51 VAL P C 1
ATOM 3011 O O . VAL C 1 59 ? -3.313 -5.513 -7.019 1.00 38.71 51 VAL P O 1
ATOM 3015 N N . ALA C 1 60 ? -2.998 -4.227 -5.187 1.00 38.53 52 ALA P N 1
ATOM 3016 C CA . ALA C 1 60 ? -4.420 -3.967 -4.939 1.00 38.00 52 ALA P CA 1
ATOM 3017 C C . ALA C 1 60 ? -4.751 -2.476 -5.064 1.00 37.83 52 ALA P C 1
ATOM 3018 O O . ALA C 1 60 ? -3.992 -1.628 -4.596 1.00 37.00 52 ALA P O 1
ATOM 3020 N N . LEU C 1 61 ? -5.875 -2.168 -5.719 1.00 37.63 53 LEU P N 1
ATOM 3021 C CA . LEU C 1 61 ? -6.389 -0.792 -5.802 1.00 37.95 53 LEU P CA 1
ATOM 3022 C C . LEU C 1 61 ? -7.713 -0.701 -5.081 1.00 36.99 53 LEU P C 1
ATOM 3023 O O . LEU C 1 61 ? -8.516 -1.643 -5.116 1.00 37.11 53 LEU P O 1
ATOM 3028 N N . LEU C 1 62 ? -7.923 0.418 -4.404 1.00 35.79 54 LEU P N 1
ATOM 3029 C CA . LEU C 1 62 ? -9.211 0.746 -3.809 1.00 36.21 54 LEU P CA 1
ATOM 3030 C C . LEU C 1 62 ? -9.627 1.989 -4.543 1.00 35.66 54 LEU P C 1
ATOM 3031 O O . LEU C 1 62 ? -8.852 2.947 -4.618 1.00 35.39 54 LEU P O 1
ATOM 3036 N N . ILE C 1 63 ? -10.813 1.935 -5.143 1.00 35.82 55 ILE P N 1
ATOM 3037 C CA . ILE C 1 63 ? -11.309 2.995 -6.013 1.00 35.92 55 ILE P CA 1
ATOM 3038 C C . ILE C 1 63 ? -12.632 3.542 -5.457 1.00 35.50 55 ILE P C 1
ATOM 3039 O O . ILE C 1 63 ? -13.576 2.788 -5.231 1.00 34.97 55 ILE P O 1
ATOM 3044 N N . PHE C 1 64 ? -12.679 4.850 -5.227 1.00 35.88 56 PHE P N 1
ATOM 3045 C CA . PHE C 1 64 ? -13.860 5.517 -4.686 1.00 36.39 56 PHE P CA 1
ATOM 3046 C C . PHE C 1 64 ? -14.647 6.233 -5.763 1.00 36.37 56 PHE P C 1
ATOM 3047 O O . PHE C 1 64 ? -14.123 6.506 -6.845 1.00 35.92 56 PHE P O 1
ATOM 3055 N N . ARG C 1 65 ? -15.912 6.542 -5.460 1.00 36.98 57 ARG P N 1
ATOM 3056 C CA . ARG C 1 65 ? -16.776 7.257 -6.399 1.00 37.37 57 ARG P CA 1
ATOM 3057 C C . ARG C 1 65 ? -16.233 8.653 -6.668 1.00 37.21 57 ARG P C 1
ATOM 3058 O O . ARG C 1 65 ? -16.410 9.195 -7.750 1.00 37.47 57 ARG P O 1
ATOM 3066 N N . SER C 1 66 ? -15.550 9.211 -5.677 1.00 37.14 58 SER P N 1
ATOM 3067 C CA . SER C 1 66 ? -14.935 10.527 -5.779 1.00 36.68 58 SER P CA 1
ATOM 3068 C C . SER C 1 66 ? -13.798 10.554 -6.808 1.00 36.26 58 SER P C 1
ATOM 3069 O O . SER C 1 66 ? -13.376 11.619 -7.246 1.00 36.68 58 SER P O 1
ATOM 3072 N N . GLY C 1 67 ? -13.313 9.378 -7.191 1.00 35.68 59 GLY P N 1
ATOM 3073 C CA . GLY C 1 67 ? -12.176 9.262 -8.094 1.00 35.46 59 GLY P CA 1
ATOM 3074 C C . GLY C 1 67 ? -10.869 8.996 -7.357 1.00 35.60 59 GLY P C 1
ATOM 3075 O O . GLY C 1 67 ? -9.843 8.743 -7.988 1.00 35.28 59 GLY P O 1
ATOM 3076 N N . LYS C 1 68 ? -10.905 9.066 -6.025 1.00 35.40 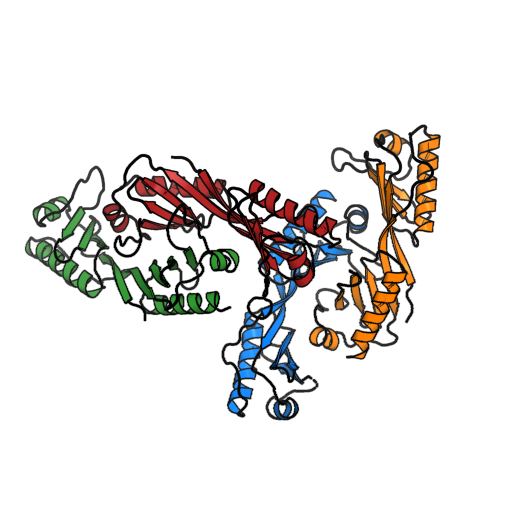60 LYS P N 1
ATOM 3077 C CA . LYS C 1 68 ? -9.727 8.732 -5.203 1.00 36.10 60 LYS P CA 1
ATOM 3078 C C . LYS C 1 68 ? -9.351 7.272 -5.392 1.00 35.73 60 LYS P C 1
ATOM 3079 O O . LYS C 1 68 ? -10.219 6.403 -5.478 1.00 35.14 60 LYS P O 1
ATOM 3085 N N . VAL C 1 69 ? -8.050 7.017 -5.480 1.00 36.21 61 VAL P N 1
ATOM 3086 C CA . VAL C 1 69 ? -7.531 5.661 -5.559 1.00 36.42 61 VAL P CA 1
ATOM 3087 C C . VAL C 1 69 ? -6.387 5.501 -4.557 1.00 37.05 61 VAL P C 1
ATOM 3088 O O . VAL C 1 69 ? -5.472 6.334 -4.492 1.00 36.85 61 VAL P O 1
ATOM 3092 N N . ASN C 1 70 ? -6.469 4.442 -3.762 1.00 37.59 62 ASN P N 1
ATOM 3093 C CA . ASN C 1 70 ? -5.352 4.027 -2.922 1.00 38.29 62 ASN P CA 1
ATOM 3094 C C . ASN C 1 70 ? -4.804 2.736 -3.509 1.00 38.32 62 ASN P C 1
ATOM 3095 O O . ASN C 1 70 ? -5.563 1.921 -4.034 1.00 38.11 62 ASN P O 1
ATOM 3100 N N . CYS C 1 71 ? -3.499 2.530 -3.400 1.00 37.86 63 CYS P N 1
ATOM 3101 C CA . CYS C 1 71 ? -2.880 1.351 -3.975 1.00 36.94 63 CYS P CA 1
ATOM 3102 C C . CYS C 1 71 ? -1.803 0.755 -3.066 1.00 36.31 63 CYS P C 1
ATOM 3103 O O . CYS C 1 71 ? -0.924 1.477 -2.597 1.00 36.10 63 CYS P O 1
ATOM 3106 N N . THR C 1 72 ? -1.882 -0.557 -2.820 1.00 35.16 64 THR P N 1
ATOM 3107 C CA . THR C 1 72 ? -0.924 -1.255 -1.936 1.00 34.30 64 THR P CA 1
ATOM 3108 C C . THR C 1 72 ? -0.295 -2.459 -2.638 1.00 33.53 64 THR P C 1
ATOM 3109 O O . THR C 1 72 ? -0.795 -2.922 -3.668 1.00 32.38 64 THR P O 1
ATOM 3113 N N . GLY C 1 73 ? 0.803 -2.960 -2.079 1.00 33.04 65 GLY P N 1
ATOM 3114 C CA . GLY C 1 73 ? 1.444 -4.166 -2.592 1.00 33.25 65 GLY P CA 1
ATOM 3115 C C . GLY C 1 73 ? 2.576 -3.958 -3.592 1.00 33.05 65 GLY P C 1
ATOM 3116 O O . GLY C 1 73 ? 3.359 -4.868 -3.808 1.00 32.75 65 GLY P O 1
ATOM 3117 N N . ALA C 1 74 ? 2.663 -2.775 -4.200 1.00 32.98 66 ALA P N 1
ATOM 3118 C CA . ALA C 1 74 ? 3.749 -2.462 -5.147 1.00 33.51 66 ALA P CA 1
ATOM 3119 C C . ALA C 1 74 ? 5.120 -2.355 -4.469 1.00 34.10 66 ALA P C 1
ATOM 3120 O O . ALA C 1 74 ? 5.203 -1.871 -3.354 1.00 35.14 66 ALA P O 1
ATOM 3122 N N . LYS C 1 75 ? 6.185 -2.762 -5.168 1.00 34.55 67 LYS P N 1
ATOM 3123 C CA . LYS C 1 75 ? 7.551 -2.670 -4.647 1.00 34.84 67 LYS P CA 1
ATOM 3124 C C . LYS C 1 75 ? 8.072 -1.240 -4.743 1.00 33.98 67 LYS P C 1
ATOM 3125 O O . LYS C 1 75 ? 8.986 -0.847 -4.030 1.00 34.23 67 LYS P O 1
ATOM 3131 N N . SER C 1 76 ? 7.486 -0.457 -5.634 1.00 33.69 68 SER P N 1
ATOM 3132 C CA . SER C 1 76 ? 8.029 0.853 -5.948 1.00 33.50 68 SER P CA 1
ATOM 3133 C C . SER C 1 76 ? 6.919 1.714 -6.498 1.00 34.23 68 SER P C 1
ATOM 3134 O O . SER C 1 76 ? 5.887 1.196 -6.935 1.00 33.59 68 SER P O 1
ATOM 3137 N N . LYS C 1 77 ? 7.138 3.027 -6.489 1.00 34.66 69 LYS P N 1
ATOM 3138 C CA . LYS C 1 77 ? 6.180 3.975 -7.055 1.00 35.36 69 LYS P CA 1
ATOM 3139 C C . LYS C 1 77 ? 5.924 3.684 -8.540 1.00 35.44 69 LYS P C 1
ATOM 3140 O O . LYS C 1 77 ? 4.808 3.847 -9.042 1.00 35.29 69 LYS P O 1
ATOM 3146 N N . GLU C 1 78 ? 6.974 3.279 -9.252 1.00 35.21 70 GLU P N 1
ATOM 3147 C CA . GLU C 1 78 ? 6.851 3.048 -10.688 1.00 35.40 70 GLU P CA 1
ATOM 3148 C C . GLU C 1 78 ? 5.999 1.832 -10.994 1.00 34.74 70 GLU P C 1
ATOM 3149 O O . GLU C 1 78 ? 5.186 1.870 -11.906 1.00 34.21 70 GLU P O 1
ATOM 3155 N N . GLU C 1 79 ? 6.192 0.756 -10.232 1.00 34.87 71 GLU P N 1
ATOM 3156 C CA . GLU C 1 79 ? 5.389 -0.448 -10.404 1.00 34.94 71 GLU P CA 1
ATOM 3157 C C . GLU C 1 79 ? 3.925 -0.142 -10.105 1.00 34.66 71 GLU P C 1
ATOM 3158 O O . GLU C 1 79 ? 3.034 -0.639 -10.802 1.00 33.93 71 GLU P O 1
ATOM 3164 N N . ALA C 1 80 ? 3.678 0.694 -9.096 1.00 34.88 72 ALA P N 1
ATOM 3165 C CA . ALA C 1 80 ? 2.317 1.114 -8.765 1.00 35.67 72 ALA P CA 1
ATOM 3166 C C . ALA C 1 80 ? 1.713 1.915 -9.908 1.00 35.73 72 ALA P C 1
ATOM 3167 O O . ALA C 1 80 ? 0.559 1.719 -10.244 1.00 36.55 72 ALA P O 1
ATOM 3169 N N . GLU C 1 81 ? 2.510 2.809 -10.495 1.00 36.15 73 GLU P N 1
ATOM 3170 C CA . GLU C 1 81 ? 2.065 3.653 -11.594 1.00 36.14 73 GLU P CA 1
ATOM 3171 C C . GLU C 1 81 ? 1.678 2.827 -12.820 1.00 35.83 73 GLU P C 1
ATOM 3172 O O . GLU C 1 81 ? 0.715 3.154 -13.514 1.00 35.41 73 GLU P O 1
ATOM 3178 N N . ILE C 1 82 ? 2.430 1.761 -13.083 1.00 35.76 74 ILE P N 1
ATOM 3179 C CA . ILE C 1 82 ? 2.150 0.879 -14.220 1.00 36.12 74 ILE P CA 1
ATOM 3180 C C . ILE C 1 82 ? 0.814 0.170 -13.985 1.00 35.78 74 ILE P C 1
ATOM 3181 O O . ILE C 1 82 ? -0.016 0.088 -14.895 1.00 34.76 74 ILE P O 1
ATOM 3186 N N . ALA C 1 83 ? 0.616 -0.307 -12.752 1.00 35.61 75 ALA P N 1
ATOM 3187 C CA . ALA C 1 83 ? -0.625 -0.976 -12.347 1.00 36.55 75 ALA P CA 1
ATOM 3188 C C . ALA C 1 83 ? -1.811 -0.063 -12.578 1.00 36.55 75 ALA P C 1
ATOM 3189 O O . ALA C 1 83 ? -2.788 -0.448 -13.207 1.00 37.31 75 ALA P O 1
ATOM 3191 N N . ILE C 1 84 ? -1.694 1.156 -12.072 1.00 37.12 76 ILE P N 1
ATOM 3192 C CA . ILE C 1 84 ? -2.752 2.158 -12.130 1.00 38.73 76 ILE P CA 1
ATOM 3193 C C . ILE C 1 84 ? -3.069 2.528 -13.580 1.00 39.23 76 ILE P C 1
ATOM 3194 O O . ILE C 1 84 ? -4.239 2.538 -13.983 1.00 39.61 76 ILE P O 1
ATOM 3199 N N . LYS C 1 85 ? -2.031 2.821 -14.361 1.00 39.39 77 LYS P N 1
ATOM 3200 C CA . LYS C 1 85 ? -2.199 3.184 -15.777 1.00 39.89 77 LYS P CA 1
ATOM 3201 C C . LYS C 1 85 ? -2.931 2.124 -16.598 1.00 39.88 77 LYS P C 1
ATOM 3202 O O . LYS C 1 85 ? -3.780 2.449 -17.443 1.00 39.24 77 LYS P O 1
ATOM 3208 N N . LYS C 1 86 ? -2.601 0.861 -16.347 1.00 40.44 78 LYS P N 1
ATOM 3209 C CA . LYS C 1 86 ? -3.293 -0.271 -16.970 1.00 41.10 78 LYS P CA 1
ATOM 3210 C C . LYS C 1 86 ? -4.784 -0.249 -16.653 1.00 40.64 78 LYS P C 1
ATOM 3211 O O . LYS C 1 86 ? -5.611 -0.404 -17.540 1.00 40.53 78 LYS P O 1
ATOM 3217 N N . ILE C 1 87 ? -5.116 -0.058 -15.382 1.00 40.96 79 ILE P N 1
ATOM 3218 C CA . ILE C 1 87 ? -6.508 -0.058 -14.941 1.00 41.18 79 ILE P CA 1
ATOM 3219 C C . ILE C 1 87 ? -7.243 1.151 -15.526 1.00 41.14 79 ILE P C 1
ATOM 3220 O O . ILE C 1 87 ? -8.349 1.011 -16.032 1.00 41.11 79 ILE P O 1
ATOM 3225 N N . ILE C 1 88 ? -6.597 2.315 -15.506 1.00 40.35 80 ILE P N 1
ATOM 3226 C CA . ILE C 1 88 ? -7.168 3.523 -16.098 1.00 39.92 80 ILE P CA 1
ATOM 3227 C C . ILE C 1 88 ? -7.499 3.344 -17.581 1.00 39.72 80 ILE P C 1
ATOM 3228 O O . ILE C 1 88 ? -8.547 3.798 -18.048 1.00 39.58 80 ILE P O 1
ATOM 3233 N N . LYS C 1 89 ? -6.602 2.692 -18.316 1.00 39.11 81 LYS P N 1
ATOM 3234 C CA . LYS C 1 89 ? -6.839 2.419 -19.716 1.00 38.76 81 LYS P CA 1
ATOM 3235 C C . LYS C 1 89 ? -8.079 1.549 -19.933 1.00 38.44 81 LYS P C 1
ATOM 3236 O O . LYS C 1 89 ? -8.861 1.816 -20.838 1.00 38.07 81 LYS P O 1
ATOM 3242 N N . GLU C 1 90 ? -8.247 0.513 -19.110 1.00 38.34 82 GLU P N 1
ATOM 3243 C CA . GLU C 1 90 ? -9.436 -0.346 -19.190 1.00 38.99 82 GLU P CA 1
ATOM 3244 C C . GLU C 1 90 ? -10.697 0.487 -18.978 1.00 37.75 82 GLU P C 1
ATOM 3245 O O . GLU C 1 90 ? -11.678 0.340 -19.706 1.00 37.92 82 GLU P O 1
ATOM 3251 N N . LEU C 1 91 ? -10.668 1.374 -17.985 1.00 36.61 83 LEU P N 1
ATOM 3252 C CA . LEU C 1 91 ? -11.828 2.226 -17.711 1.00 35.79 83 LEU P CA 1
ATOM 3253 C C . LEU C 1 91 ? -12.098 3.252 -18.837 1.00 35.62 83 LEU P C 1
ATOM 3254 O O . LEU C 1 91 ? -13.243 3.422 -19.260 1.00 35.92 83 LEU P O 1
ATOM 3259 N N . LYS C 1 92 ? -11.044 3.904 -19.335 1.00 35.45 84 LYS P N 1
ATOM 3260 C CA . LYS C 1 92 ? -11.170 4.900 -20.402 1.00 35.46 84 LYS P CA 1
ATOM 3261 C C . LYS C 1 92 ? -11.740 4.289 -21.674 1.00 35.46 84 LYS P C 1
ATOM 3262 O O . LYS C 1 92 ? -12.598 4.887 -22.335 1.00 34.66 84 LYS P O 1
ATOM 3268 N N . ASP C 1 93 ? -11.238 3.102 -22.018 1.00 35.53 85 ASP P N 1
ATOM 3269 C CA . ASP C 1 93 ? -11.638 2.398 -23.230 1.00 35.14 85 ASP P CA 1
ATOM 3270 C C . ASP C 1 93 ? -13.099 1.983 -23.184 1.00 35.03 85 ASP P C 1
ATOM 3271 O O . ASP C 1 93 ? -13.772 1.939 -24.213 1.00 34.45 85 ASP P O 1
ATOM 3276 N N . ALA C 1 94 ? -13.570 1.656 -21.984 1.00 34.68 86 ALA P N 1
ATOM 3277 C CA . ALA C 1 94 ? -14.969 1.339 -21.762 1.00 34.76 86 ALA P CA 1
ATOM 3278 C C . ALA C 1 94 ? -15.899 2.571 -21.790 1.00 34.94 86 ALA P C 1
ATOM 3279 O O . ALA C 1 94 ? -17.122 2.427 -21.885 1.00 34.61 86 ALA P O 1
ATOM 3281 N N . GLY C 1 95 ? -15.320 3.774 -21.732 1.00 35.11 87 GLY P N 1
ATOM 3282 C CA . GLY C 1 95 ? -16.096 5.015 -21.815 1.00 35.27 87 GLY P CA 1
ATOM 3283 C C . GLY C 1 95 ? -16.203 5.851 -20.538 1.00 35.35 87 GLY P C 1
ATOM 3284 O O . GLY C 1 95 ? -16.846 6.903 -20.535 1.00 35.09 87 GLY P O 1
ATOM 3285 N N . ILE C 1 96 ? -15.575 5.396 -19.457 1.00 35.97 88 ILE P N 1
ATOM 3286 C CA . ILE C 1 96 ? -15.510 6.176 -18.217 1.00 36.22 88 ILE P CA 1
ATOM 3287 C C . ILE C 1 96 ? -14.584 7.380 -18.425 1.00 36.24 88 ILE P C 1
ATOM 3288 O O . ILE C 1 96 ? -13.499 7.234 -18.974 1.00 35.71 88 ILE P O 1
ATOM 3293 N N . ASP C 1 97 ? -15.042 8.565 -18.016 1.00 36.99 89 ASP P N 1
ATOM 3294 C CA . ASP C 1 97 ? -14.243 9.797 -18.100 1.00 37.69 89 ASP P CA 1
ATOM 3295 C C . ASP C 1 97 ? -13.132 9.808 -17.044 1.00 38.16 89 ASP P C 1
ATOM 3296 O O . ASP C 1 97 ? -13.350 10.207 -15.894 1.00 38.63 89 ASP P O 1
ATOM 3301 N N . VAL C 1 98 ? -11.937 9.379 -17.435 1.00 38.73 90 VAL P N 1
ATOM 3302 C CA . VAL C 1 98 ? -10.807 9.365 -16.503 1.00 39.20 90 VAL P CA 1
ATOM 3303 C C . VAL C 1 98 ? -9.642 10.245 -16.958 1.00 40.11 90 VAL P C 1
ATOM 3304 O O . VAL C 1 98 ? -9.538 10.600 -18.138 1.00 39.88 90 VAL P O 1
ATOM 3308 N N . ILE C 1 99 ? -8.813 10.637 -15.989 1.00 40.47 91 ILE P N 1
ATOM 3309 C CA . ILE C 1 99 ? -7.557 11.338 -16.208 1.00 41.32 91 ILE P CA 1
ATOM 3310 C C . ILE C 1 99 ? -6.535 10.297 -16.685 1.00 42.44 91 ILE P C 1
ATOM 3311 O O . ILE C 1 99 ? -6.371 9.256 -16.046 1.00 42.93 91 ILE P O 1
ATOM 3316 N N . GLU C 1 100 ? -5.848 10.574 -17.793 1.00 43.50 92 GLU P N 1
ATOM 3317 C CA . GLU C 1 100 ? -4.954 9.582 -18.409 1.00 44.62 92 GLU P CA 1
ATOM 3318 C C . GLU C 1 100 ? -3.636 9.370 -17.653 1.00 44.96 92 GLU P C 1
ATOM 3319 O O . GLU C 1 100 ? -3.228 8.224 -17.400 1.00 45.05 92 GLU P O 1
ATOM 3325 N N . ASN C 1 101 ? -2.974 10.469 -17.303 1.00 44.83 93 ASN P N 1
ATOM 3326 C CA . ASN C 1 101 ? -1.763 10.412 -16.497 1.00 45.03 93 ASN P CA 1
ATOM 3327 C C . ASN C 1 101 ? -1.948 11.084 -15.137 1.00 44.56 93 ASN P C 1
ATOM 3328 O O . ASN C 1 101 ? -1.552 12.239 -14.962 1.00 44.47 93 ASN P O 1
ATOM 3333 N N . PRO C 1 102 ? -2.548 10.366 -14.163 1.00 44.14 94 PRO P N 1
ATOM 3334 C CA . PRO C 1 102 ? -2.710 10.989 -12.857 1.00 43.55 94 PRO P CA 1
ATOM 3335 C C . PRO C 1 102 ? -1.376 11.036 -12.123 1.00 42.89 94 PRO P C 1
ATOM 3336 O O . PRO C 1 102 ? -0.476 10.249 -12.431 1.00 42.99 94 PRO P O 1
ATOM 3340 N N . GLU C 1 103 ? -1.250 11.961 -11.179 1.00 41.65 95 GLU P N 1
ATOM 3341 C CA . GLU C 1 103 ? -0.051 12.028 -10.346 1.00 40.90 95 GLU P CA 1
ATOM 3342 C C . GLU C 1 103 ? -0.122 11.019 -9.207 1.00 40.15 95 GLU P C 1
ATOM 3343 O O . GLU C 1 103 ? -1.105 10.959 -8.470 1.00 39.88 95 GLU P O 1
ATOM 3349 N N . ILE C 1 104 ? 0.942 10.238 -9.071 1.00 39.65 96 ILE P N 1
ATOM 3350 C CA . ILE C 1 104 ? 1.026 9.207 -8.052 1.00 39.31 96 ILE P CA 1
ATOM 3351 C C . ILE C 1 104 ? 1.829 9.719 -6.854 1.00 39.22 96 ILE P C 1
ATOM 3352 O O . ILE C 1 104 ? 2.990 10.125 -6.993 1.00 38.92 96 ILE P O 1
ATOM 3357 N N . LYS C 1 105 ? 1.199 9.696 -5.681 1.00 38.85 97 LYS P N 1
ATOM 3358 C CA . LYS C 1 105 ? 1.814 10.218 -4.456 1.00 38.90 97 LYS P CA 1
ATOM 3359 C C . LYS C 1 105 ? 2.079 9.082 -3.481 1.00 38.45 97 LYS P C 1
ATOM 3360 O O . LYS C 1 105 ? 1.184 8.278 -3.202 1.00 37.61 97 LYS P O 1
ATOM 3366 N N . ILE C 1 106 ? 3.310 9.020 -2.972 1.00 38.07 98 ILE P N 1
ATOM 3367 C CA . ILE C 1 106 ? 3.694 8.045 -1.961 1.00 38.53 98 ILE P CA 1
ATOM 3368 C C . ILE C 1 106 ? 3.038 8.432 -0.637 1.00 38.02 98 ILE P C 1
ATOM 3369 O O . ILE C 1 106 ? 3.137 9.571 -0.189 1.00 38.24 98 ILE P O 1
ATOM 3374 N N . GLN C 1 107 ? 2.336 7.484 -0.038 1.00 38.23 99 GLN P N 1
ATOM 3375 C CA . GLN C 1 107 ? 1.674 7.712 1.247 1.00 38.04 99 GLN P CA 1
ATOM 3376 C C . GLN C 1 107 ? 2.378 6.959 2.367 1.00 37.81 99 GLN P C 1
ATOM 3377 O O . GLN C 1 107 ? 2.231 7.301 3.540 1.00 37.23 99 GLN P O 1
ATOM 3383 N N . ASN C 1 108 ? 3.105 5.907 2.006 1.00 37.52 100 ASN P N 1
ATOM 3384 C CA . ASN C 1 108 ? 3.743 5.039 2.990 1.00 37.85 100 ASN P CA 1
ATOM 3385 C C . ASN C 1 108 ? 4.737 4.119 2.297 1.00 38.34 100 ASN P C 1
ATOM 3386 O O . ASN C 1 108 ? 4.640 3.894 1.090 1.00 37.29 100 ASN P O 1
ATOM 3391 N N . MET C 1 109 ? 5.680 3.590 3.075 1.00 39.37 101 MET P N 1
ATOM 3392 C CA . MET C 1 109 ? 6.668 2.610 2.610 1.00 40.81 101 MET P CA 1
ATOM 3393 C C . MET C 1 109 ? 7.003 1.597 3.721 1.00 40.83 101 MET P C 1
ATOM 3394 O O . MET C 1 109 ? 6.766 1.850 4.910 1.00 41.05 101 MET P O 1
ATOM 3399 N N . VAL C 1 110 ? 7.519 0.443 3.316 1.00 40.34 102 VAL P N 1
ATOM 3400 C CA . VAL C 1 110 ? 8.258 -0.451 4.190 1.00 40.13 102 VAL P CA 1
ATOM 3401 C C . VAL C 1 110 ? 9.671 -0.454 3.599 1.00 40.56 102 VAL P C 1
ATOM 3402 O O . VAL C 1 110 ? 9.866 -0.847 2.429 1.00 40.25 102 VAL P O 1
ATOM 3406 N N . ALA C 1 111 ? 10.634 0.033 4.383 1.00 40.35 103 ALA P N 1
ATOM 3407 C CA . ALA C 1 111 ? 12.048 -0.017 4.025 1.00 40.28 103 ALA P CA 1
ATOM 3408 C C . ALA C 1 111 ? 12.778 -0.913 5.006 1.00 41.07 103 ALA P C 1
ATOM 3409 O O . ALA C 1 111 ? 12.409 -1.002 6.190 1.00 39.69 103 ALA P O 1
ATOM 3411 N N . THR C 1 112 ? 13.818 -1.580 4.512 1.00 41.55 104 THR P N 1
ATOM 3412 C CA . THR C 1 112 ? 14.567 -2.522 5.324 1.00 42.62 104 THR P CA 1
ATOM 3413 C C . THR C 1 112 ? 16.065 -2.187 5.321 1.00 43.37 104 THR P C 1
ATOM 3414 O O . THR C 1 112 ? 16.582 -1.515 4.406 1.00 42.67 104 THR P O 1
ATOM 3418 N N . ALA C 1 113 ? 16.735 -2.613 6.388 1.00 44.25 105 ALA P N 1
ATOM 3419 C CA . ALA C 1 113 ? 18.171 -2.429 6.556 1.00 44.99 105 ALA P CA 1
ATOM 3420 C C . ALA C 1 113 ? 18.680 -3.541 7.456 1.00 46.08 105 ALA P C 1
ATOM 3421 O O . ALA C 1 113 ? 17.901 -4.218 8.139 1.00 45.62 105 ALA P O 1
ATOM 3423 N N . ASP C 1 114 ? 19.987 -3.758 7.431 1.00 47.83 106 ASP P N 1
ATOM 3424 C CA . ASP C 1 114 ? 20.600 -4.705 8.344 1.00 49.33 106 ASP P CA 1
ATOM 3425 C C . ASP C 1 114 ? 21.660 -3.998 9.174 1.00 49.95 106 ASP P C 1
ATOM 3426 O O . ASP C 1 114 ? 22.444 -3.193 8.656 1.00 50.00 106 ASP P O 1
ATOM 3431 N N . LEU C 1 115 ? 21.657 -4.290 10.471 1.00 50.57 107 LEU P N 1
ATOM 3432 C CA . LEU C 1 115 ? 22.615 -3.690 11.389 1.00 51.19 107 LEU P CA 1
ATOM 3433 C C . LEU C 1 115 ? 24.025 -4.243 11.161 1.00 51.51 107 LEU P C 1
ATOM 3434 O O . LEU C 1 115 ? 25.002 -3.495 11.223 1.00 51.57 107 LEU P O 1
ATOM 3439 N N . GLY C 1 116 ? 24.110 -5.541 10.870 1.00 51.63 108 GLY P N 1
ATOM 3440 C CA . GLY C 1 116 ? 25.396 -6.217 10.716 1.00 52.08 108 GLY P CA 1
ATOM 3441 C C . GLY C 1 116 ? 25.756 -6.961 11.989 1.00 52.29 108 GLY P C 1
ATOM 3442 O O . GLY C 1 116 ? 26.672 -7.790 12.007 1.00 52.42 108 GLY P O 1
ATOM 3443 N N . ILE C 1 117 ? 25.013 -6.658 13.051 1.00 51.86 109 ILE P N 1
ATOM 3444 C CA . ILE C 1 117 ? 25.163 -7.301 14.350 1.00 51.31 109 ILE P CA 1
ATOM 3445 C C . ILE C 1 117 ? 23.816 -7.850 14.785 1.00 50.90 109 ILE P C 1
ATOM 3446 O O . ILE C 1 117 ? 22.772 -7.436 14.262 1.00 50.88 109 ILE P O 1
ATOM 3451 N N . GLU C 1 118 ? 23.840 -8.784 15.734 1.00 49.97 110 GLU P N 1
ATOM 3452 C CA . GLU C 1 118 ? 22.617 -9.285 16.349 1.00 49.00 110 GLU P CA 1
ATOM 3453 C C . GLU C 1 118 ? 22.411 -8.574 17.688 1.00 47.74 110 GLU P C 1
ATOM 3454 O O . GLU C 1 118 ? 23.058 -8.927 18.681 1.00 47.63 110 GLU P O 1
ATOM 3460 N N . PRO C 1 119 ? 21.491 -7.584 17.721 1.00 46.46 111 PRO P N 1
ATOM 3461 C CA . PRO C 1 119 ? 21.425 -6.606 18.805 1.00 45.37 111 PRO P CA 1
ATOM 3462 C C . PRO C 1 119 ? 20.863 -7.162 20.103 1.00 44.37 111 PRO P C 1
ATOM 3463 O O . PRO C 1 119 ? 20.084 -8.125 20.097 1.00 44.05 111 PRO P O 1
ATOM 3467 N N . ASN C 1 120 ? 21.273 -6.552 21.210 1.00 42.97 112 ASN P N 1
ATOM 3468 C CA . ASN C 1 120 ? 20.712 -6.880 22.506 1.00 41.78 112 ASN P CA 1
ATOM 3469 C C . ASN C 1 120 ? 19.489 -5.998 22.750 1.00 40.99 112 ASN P C 1
ATOM 3470 O O . ASN C 1 120 ? 19.600 -4.864 23.223 1.00 40.20 112 ASN P O 1
ATOM 3475 N N . LEU C 1 121 ? 18.323 -6.521 22.385 1.00 40.36 113 LEU P N 1
ATOM 3476 C CA . LEU C 1 121 ? 17.069 -5.773 22.507 1.00 39.77 113 LEU P CA 1
ATOM 3477 C C . LEU C 1 121 ? 16.689 -5.447 23.970 1.00 39.60 113 LEU P C 1
ATOM 3478 O O . LEU C 1 121 ? 16.113 -4.388 24.246 1.00 39.45 113 LEU P O 1
ATOM 3483 N N . ASP C 1 122 ? 17.042 -6.334 24.900 1.00 39.04 114 ASP P N 1
ATOM 3484 C CA . ASP C 1 122 ? 16.804 -6.095 26.330 1.00 38.76 114 ASP P CA 1
ATOM 3485 C C . ASP C 1 122 ? 17.547 -4.849 26.809 1.00 37.93 114 ASP P C 1
ATOM 3486 O O . ASP C 1 122 ? 16.980 -4.003 27.490 1.00 36.82 114 ASP P O 1
ATOM 3491 N N . ASP C 1 123 ? 18.827 -4.762 26.445 1.00 37.91 115 ASP P N 1
ATOM 3492 C CA . ASP C 1 123 ? 19.669 -3.602 26.735 1.00 37.76 115 ASP P CA 1
ATOM 3493 C C . ASP C 1 123 ? 19.065 -2.331 26.150 1.00 37.36 115 ASP P C 1
ATOM 3494 O O . ASP C 1 123 ? 18.904 -1.339 26.851 1.00 36.51 115 ASP P O 1
ATOM 3499 N N . ILE C 1 124 ? 18.718 -2.377 24.862 1.00 37.32 116 ILE P N 1
ATOM 3500 C CA . ILE C 1 124 ? 18.195 -1.204 24.160 1.00 37.15 116 ILE P CA 1
ATOM 3501 C C . ILE C 1 124 ? 16.901 -0.720 24.813 1.00 37.17 116 ILE P C 1
ATOM 3502 O O . ILE C 1 124 ? 16.749 0.474 25.080 1.00 37.12 116 ILE P O 1
ATOM 3507 N N . ALA C 1 125 ? 15.982 -1.646 25.086 1.00 37.06 117 ALA P N 1
ATOM 3508 C CA . ALA C 1 125 ? 14.725 -1.296 25.760 1.00 37.27 117 ALA P CA 1
ATOM 3509 C C . ALA C 1 125 ? 14.979 -0.659 27.133 1.00 37.18 117 ALA P C 1
ATOM 3510 O O . ALA C 1 125 ? 14.235 0.225 27.569 1.00 36.84 117 ALA P O 1
ATOM 3512 N N . LEU C 1 126 ? 16.050 -1.087 27.793 1.00 37.62 118 LEU P N 1
ATOM 3513 C CA . LEU C 1 126 ? 16.380 -0.584 29.113 1.00 38.26 118 LEU P CA 1
ATOM 3514 C C . LEU C 1 126 ? 17.076 0.770 29.000 1.00 39.21 118 LEU P C 1
ATOM 3515 O O . LEU C 1 126 ? 16.854 1.669 29.820 1.00 39.02 118 LEU P O 1
ATOM 3520 N N . MET C 1 127 ? 17.894 0.902 27.951 1.00 40.30 119 MET P N 1
ATOM 3521 C CA . MET C 1 127 ? 18.871 1.986 27.807 1.00 42.15 119 MET P CA 1
ATOM 3522 C C . MET C 1 127 ? 18.411 3.146 26.922 1.00 42.44 119 MET P C 1
ATOM 3523 O O . MET C 1 127 ? 18.928 4.255 27.043 1.00 42.82 119 MET P O 1
ATOM 3528 N N . VAL C 1 128 ? 17.455 2.888 26.036 1.00 43.10 120 VAL P N 1
ATOM 3529 C CA . VAL C 1 128 ? 16.978 3.903 25.098 1.00 43.80 120 VAL P CA 1
ATOM 3530 C C . VAL C 1 128 ? 15.519 4.214 25.368 1.00 44.55 120 VAL P C 1
ATOM 3531 O O . VAL C 1 128 ? 14.640 3.358 25.169 1.00 44.46 120 VAL P O 1
ATOM 3535 N N . GLU C 1 129 ? 15.269 5.442 25.822 1.00 45.43 121 GLU P N 1
ATOM 3536 C CA . GLU C 1 129 ? 13.906 5.903 26.101 1.00 46.38 121 GLU P CA 1
ATOM 3537 C C . GLU C 1 129 ? 13.070 5.955 24.825 1.00 46.06 121 GLU P C 1
ATOM 3538 O O . GLU C 1 129 ? 13.599 6.206 23.746 1.00 46.58 121 GLU P O 1
ATOM 3544 N N . GLY C 1 130 ? 11.772 5.679 24.942 1.00 45.89 122 GLY P N 1
ATOM 3545 C CA . GLY C 1 130 ? 10.871 5.730 23.788 1.00 45.19 122 GLY P CA 1
ATOM 3546 C C . GLY C 1 130 ? 10.825 4.456 22.952 1.00 44.76 122 GLY P C 1
ATOM 3547 O O . GLY C 1 130 ? 10.284 4.443 21.835 1.00 44.80 122 GLY P O 1
ATOM 3548 N N . THR C 1 131 ? 11.391 3.384 23.499 1.00 43.91 123 THR P N 1
ATOM 3549 C CA . THR C 1 131 ? 11.386 2.085 22.848 1.00 43.39 123 THR P CA 1
ATOM 3550 C C . THR C 1 131 ? 10.496 1.131 23.618 1.00 42.99 123 THR P C 1
ATOM 3551 O O . THR C 1 131 ? 10.285 1.291 24.820 1.00 43.01 123 THR P O 1
ATOM 3555 N N . GLU C 1 132 ? 9.978 0.136 22.922 1.00 42.12 124 GLU P N 1
ATOM 3556 C CA . GLU C 1 132 ? 9.142 -0.858 23.548 1.00 42.72 124 GLU P CA 1
ATOM 3557 C C . GLU C 1 132 ? 9.594 -2.200 23.046 1.00 42.31 124 GLU P C 1
ATOM 3558 O O . GLU C 1 132 ? 9.718 -2.414 21.834 1.00 41.90 124 GLU P O 1
ATOM 3564 N N . TYR C 1 133 ? 9.830 -3.102 23.988 1.00 41.94 125 TYR P N 1
ATOM 3565 C CA . TYR C 1 133 ? 10.165 -4.468 23.676 1.00 41.97 125 TYR P CA 1
ATOM 3566 C C . TYR C 1 133 ? 9.437 -5.371 24.644 1.00 42.26 125 TYR P C 1
ATOM 3567 O O . TYR C 1 133 ? 9.587 -5.250 25.864 1.00 41.65 125 TYR P O 1
ATOM 3576 N N . GLU C 1 134 ? 8.621 -6.249 24.082 1.00 42.20 126 GLU P N 1
ATOM 3577 C CA . GLU C 1 134 ? 7.948 -7.283 24.831 1.00 42.74 126 GLU P CA 1
ATOM 3578 C C . GLU C 1 134 ? 7.866 -8.501 23.928 1.00 42.38 126 GLU P C 1
ATOM 3579 O O . GLU C 1 134 ? 6.911 -8.640 23.158 1.00 42.25 126 GLU P O 1
ATOM 3585 N N . PRO C 1 135 ? 8.896 -9.373 23.990 1.00 42.80 127 PRO P N 1
ATOM 3586 C CA . PRO C 1 135 ? 9.004 -10.551 23.116 1.00 42.61 127 PRO P CA 1
ATOM 3587 C C . PRO C 1 135 ? 7.833 -11.525 23.207 1.00 42.53 127 PRO P C 1
ATOM 3588 O O . PRO C 1 135 ? 7.607 -12.284 22.267 1.00 42.60 127 PRO P O 1
ATOM 3592 N N . GLU C 1 136 ? 7.092 -11.497 24.311 1.00 42.26 128 GLU P N 1
ATOM 3593 C CA . GLU C 1 136 ? 5.898 -12.331 24.447 1.00 42.27 128 GLU P CA 1
ATOM 3594 C C . GLU C 1 136 ? 4.719 -11.823 23.618 1.00 41.99 128 GLU P C 1
ATOM 3595 O O . GLU C 1 136 ? 3.748 -12.548 23.418 1.00 41.59 128 GLU P O 1
ATOM 3601 N N . GLN C 1 137 ? 4.810 -10.578 23.137 1.00 41.73 129 GLN P N 1
ATOM 3602 C CA . GLN C 1 137 ? 3.737 -9.967 22.343 1.00 41.72 129 GLN P CA 1
ATOM 3603 C C . GLN C 1 137 ? 4.051 -9.906 20.862 1.00 41.65 129 GLN P C 1
ATOM 3604 O O . GLN C 1 137 ? 3.177 -10.122 20.023 1.00 41.56 129 GLN P O 1
ATOM 3610 N N . PHE C 1 138 ? 5.299 -9.578 20.560 1.00 41.53 130 PHE P N 1
ATOM 3611 C CA . PHE C 1 138 ? 5.733 -9.279 19.208 1.00 41.44 130 PHE P CA 1
ATOM 3612 C C . PHE C 1 138 ? 7.242 -9.437 19.187 1.00 41.54 130 PHE P C 1
ATOM 3613 O O . PHE C 1 138 ? 7.929 -9.026 20.139 1.00 41.38 130 PHE P O 1
ATOM 3621 N N . PRO C 1 139 ? 7.771 -10.070 18.128 1.00 41.69 131 PRO P N 1
ATOM 3622 C CA . PRO C 1 139 ? 9.220 -10.137 18.010 1.00 42.17 131 PRO P CA 1
ATOM 3623 C C . PRO C 1 139 ? 9.723 -8.752 17.668 1.00 42.59 131 PRO P C 1
ATOM 3624 O O . PRO C 1 139 ? 9.044 -8.006 16.966 1.00 43.31 131 PRO P O 1
ATOM 3628 N N . GLY C 1 140 ? 10.886 -8.382 18.169 1.00 42.64 132 GLY P N 1
ATOM 3629 C CA . GLY C 1 140 ? 11.403 -7.085 17.788 1.00 42.13 132 GLY P CA 1
ATOM 3630 C C . GLY C 1 140 ? 11.002 -5.927 18.674 1.00 42.02 132 GLY P C 1
ATOM 3631 O O . GLY C 1 140 ? 9.944 -5.919 19.331 1.00 42.23 132 GLY P O 1
ATOM 3632 N N . LEU C 1 141 ? 11.879 -4.938 18.675 1.00 40.98 133 LEU P N 1
ATOM 3633 C CA . LEU C 1 141 ? 11.712 -3.732 19.437 1.00 39.61 133 LEU P CA 1
ATOM 3634 C C . LEU C 1 141 ? 11.033 -2.675 18.564 1.00 38.87 133 LEU P C 1
ATOM 3635 O O . LEU C 1 141 ? 11.387 -2.504 17.403 1.00 38.18 133 LEU P O 1
ATOM 3640 N N . VAL C 1 142 ? 10.058 -1.979 19.135 1.00 38.24 134 VAL P N 1
ATOM 3641 C CA . VAL C 1 142 ? 9.373 -0.882 18.454 1.00 37.91 134 VAL P CA 1
ATOM 3642 C C . VAL C 1 142 ? 9.950 0.456 18.917 1.00 38.23 134 VAL P C 1
ATOM 3643 O O . VAL C 1 142 ? 10.074 0.714 20.133 1.00 35.93 134 VAL P O 1
ATOM 3647 N N . TYR C 1 143 ? 10.340 1.283 17.949 1.00 38.32 135 TYR P N 1
ATOM 3648 C CA . TYR C 1 143 ? 10.969 2.572 18.215 1.00 39.44 135 TYR P CA 1
ATOM 3649 C C . TYR C 1 143 ? 10.289 3.655 17.376 1.00 39.74 135 TYR P C 1
ATOM 3650 O O . TYR C 1 143 ? 10.520 3.762 16.165 1.00 40.00 135 TYR P O 1
ATOM 3659 N N . ARG C 1 144 ? 9.416 4.418 18.020 1.00 39.07 136 ARG P N 1
ATOM 3660 C CA . ARG C 1 144 ? 8.667 5.480 17.356 1.00 39.86 136 ARG P CA 1
ATOM 3661 C C . ARG C 1 144 ? 9.457 6.791 17.331 1.00 38.83 136 ARG P C 1
ATOM 3662 O O . ARG C 1 144 ? 9.877 7.277 18.387 1.00 38.31 136 ARG P O 1
ATOM 3670 N N . LEU C 1 145 ? 9.631 7.366 16.136 1.00 37.20 137 LEU P N 1
ATOM 3671 C CA . LEU C 1 145 ? 10.296 8.666 15.963 1.00 36.29 137 LEU P CA 1
ATOM 3672 C C . LEU C 1 145 ? 9.370 9.791 15.484 1.00 35.74 137 LEU P C 1
ATOM 3673 O O . LEU C 1 145 ? 8.343 9.539 14.837 1.00 34.91 137 LEU P O 1
ATOM 3678 N N . ASP C 1 146 ? 9.773 11.031 15.774 1.00 34.79 138 ASP P N 1
ATOM 3679 C CA . ASP C 1 146 ? 9.057 12.234 15.332 1.00 34.69 138 ASP P CA 1
ATOM 3680 C C . ASP C 1 146 ? 9.767 13.031 14.225 1.00 34.69 138 ASP P C 1
ATOM 3681 O O . ASP C 1 146 ? 9.123 13.740 13.440 1.00 34.55 138 ASP P O 1
ATOM 3686 N N . ASP C 1 147 ? 11.090 12.917 14.185 1.00 34.16 139 ASP P N 1
ATOM 3687 C CA . ASP C 1 147 ? 11.921 13.696 13.272 1.00 33.86 139 ASP P CA 1
ATOM 3688 C C . ASP C 1 147 ? 12.948 12.731 12.668 1.00 33.84 139 ASP P C 1
ATOM 3689 O O . ASP C 1 147 ? 14.037 12.600 13.210 1.00 34.22 139 ASP P O 1
ATOM 3694 N N . PRO C 1 148 ? 12.614 12.035 11.552 1.00 33.73 140 PRO P N 1
ATOM 3695 C CA . PRO C 1 148 ? 11.349 12.034 10.804 1.00 33.50 140 PRO P CA 1
ATOM 3696 C C . PRO C 1 148 ? 10.289 11.175 11.477 1.00 33.38 140 PRO P C 1
ATOM 3697 O O . PRO C 1 148 ? 10.619 10.306 12.281 1.00 32.67 140 PRO P O 1
ATOM 3701 N N . LYS C 1 149 ? 9.024 11.435 11.153 1.00 33.39 141 LYS P N 1
ATOM 3702 C CA . LYS C 1 149 ? 7.896 10.725 11.744 1.00 33.72 141 LYS P CA 1
ATOM 3703 C C . LYS C 1 149 ? 7.776 9.307 11.169 1.00 33.69 141 LYS P C 1
ATOM 3704 O O . LYS C 1 149 ? 7.196 9.105 10.094 1.00 34.54 141 LYS P O 1
ATOM 3710 N N . VAL C 1 150 ? 8.352 8.338 11.874 1.00 33.14 142 VAL P N 1
ATOM 3711 C CA . VAL C 1 150 ? 8.413 6.942 11.417 1.00 33.07 142 VAL P CA 1
ATOM 3712 C C . VAL C 1 150 ? 8.283 5.962 12.576 1.00 33.54 142 VAL P C 1
ATOM 3713 O O . VAL C 1 150 ? 8.457 6.332 13.754 1.00 33.82 142 VAL P O 1
ATOM 3717 N N . VAL C 1 151 ? 7.964 4.711 12.243 1.00 33.31 143 VAL P N 1
ATOM 3718 C CA . VAL C 1 151 ? 7.996 3.642 13.222 1.00 33.33 143 VAL P CA 1
ATOM 3719 C C . VAL C 1 151 ? 9.070 2.669 12.785 1.00 33.96 143 VAL P C 1
ATOM 3720 O O . VAL C 1 151 ? 9.072 2.196 11.650 1.00 33.44 143 VAL P O 1
ATOM 3724 N N . VAL C 1 152 ? 9.982 2.379 13.697 1.00 34.27 144 VAL P N 1
ATOM 3725 C CA . VAL C 1 152 ? 11.069 1.467 13.411 1.00 35.30 144 VAL P CA 1
ATOM 3726 C C . VAL C 1 152 ? 10.896 0.203 14.229 1.00 35.42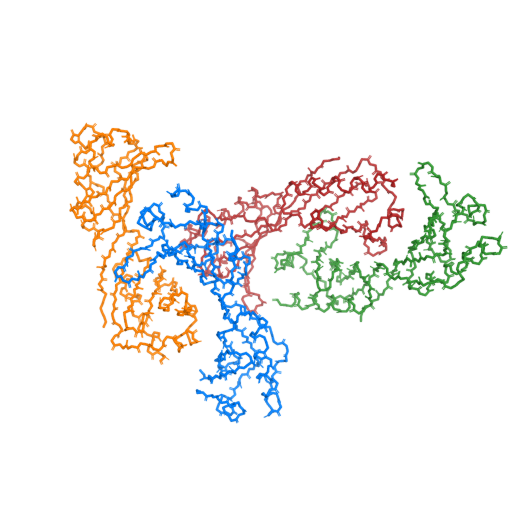 144 VAL P C 1
ATOM 3727 O O . VAL C 1 152 ? 10.580 0.264 15.434 1.00 35.72 144 VAL P O 1
ATOM 3731 N N . LEU C 1 153 ? 11.086 -0.934 13.562 1.00 35.85 145 LEU P N 1
ATOM 3732 C CA . LEU C 1 153 ? 11.102 -2.244 14.217 1.00 35.82 145 LEU P CA 1
ATOM 3733 C C . LEU C 1 153 ? 12.494 -2.841 14.087 1.00 35.72 145 LEU P C 1
ATOM 3734 O O . LEU C 1 153 ? 13.047 -2.934 12.988 1.00 35.27 145 LEU P O 1
ATOM 3739 N N . ILE C 1 154 ? 13.063 -3.230 15.219 1.00 35.97 146 ILE P N 1
ATOM 3740 C CA . ILE C 1 154 ? 14.392 -3.829 15.248 1.00 35.90 146 ILE P CA 1
ATOM 3741 C C . ILE C 1 154 ? 14.320 -5.261 15.778 1.00 36.21 146 ILE P C 1
ATOM 3742 O O . ILE C 1 154 ? 13.792 -5.506 16.860 1.00 35.66 146 ILE P O 1
ATOM 3747 N N . PHE C 1 155 ? 14.872 -6.197 15.003 1.00 36.31 147 PHE P N 1
ATOM 3748 C CA . PHE C 1 155 ? 14.783 -7.626 15.298 1.00 36.67 147 PHE P CA 1
ATOM 3749 C C . PHE C 1 155 ? 16.102 -8.212 15.803 1.00 36.43 147 PHE P C 1
ATOM 3750 O O . PHE C 1 155 ? 17.176 -7.689 15.501 1.00 36.86 147 PHE P O 1
ATOM 3758 N N . GLY C 1 156 ? 16.005 -9.303 16.562 1.00 36.02 148 GLY P N 1
ATOM 3759 C CA . GLY C 1 156 ? 17.171 -9.983 17.133 1.00 35.79 148 GLY P CA 1
ATOM 3760 C C . GLY C 1 156 ? 18.226 -10.365 16.110 1.00 35.42 148 GLY P C 1
ATOM 3761 O O . GLY C 1 156 ? 19.399 -10.416 16.430 1.00 35.46 148 GLY P O 1
ATOM 3762 N N . SER C 1 157 ? 17.803 -10.610 14.869 1.00 35.48 149 SER P N 1
ATOM 3763 C CA . SER C 1 157 ? 18.717 -10.916 13.772 1.00 34.97 149 SER P CA 1
ATOM 3764 C C . SER C 1 157 ? 19.558 -9.714 13.330 1.00 35.13 149 SER P C 1
ATOM 3765 O O . SER C 1 157 ? 20.564 -9.888 12.653 1.00 34.81 149 SER P O 1
ATOM 3768 N N . GLY C 1 158 ? 19.133 -8.502 13.683 1.00 34.75 150 GLY P N 1
ATOM 3769 C CA . GLY C 1 158 ? 19.788 -7.286 13.187 1.00 34.71 150 GLY P CA 1
ATOM 3770 C C . GLY C 1 158 ? 19.000 -6.632 12.064 1.00 34.51 150 GLY P C 1
ATOM 3771 O O . GLY C 1 158 ? 19.334 -5.538 11.594 1.00 34.40 150 GLY P O 1
ATOM 3772 N N . LYS C 1 159 ? 17.951 -7.309 11.618 1.00 34.93 151 LYS P N 1
ATOM 3773 C CA . LYS C 1 159 ? 17.068 -6.742 10.615 1.00 35.27 151 LYS P CA 1
ATOM 3774 C C . LYS C 1 159 ? 16.343 -5.530 11.196 1.00 35.28 151 LYS P C 1
ATOM 3775 O O . LYS C 1 159 ? 15.890 -5.560 12.340 1.00 35.00 151 LYS P O 1
ATOM 3781 N N . VAL C 1 160 ? 16.244 -4.467 10.400 1.00 34.93 152 VAL P N 1
ATOM 3782 C CA . VAL C 1 160 ? 15.524 -3.267 10.790 1.00 34.81 152 VAL P CA 1
ATOM 3783 C C . VAL C 1 160 ? 14.474 -2.991 9.719 1.00 34.38 152 VAL P C 1
ATOM 3784 O O . VAL C 1 160 ? 14.784 -3.046 8.533 1.00 33.92 152 VAL P O 1
ATOM 3788 N N . VAL C 1 161 ? 13.235 -2.739 10.134 1.00 34.37 153 VAL P N 1
ATOM 3789 C CA . VAL C 1 161 ? 12.167 -2.361 9.192 1.00 34.31 153 VAL P CA 1
ATOM 3790 C C . VAL C 1 161 ? 11.722 -0.939 9.528 1.00 34.67 153 VAL P C 1
ATOM 3791 O O . VAL C 1 161 ? 11.482 -0.608 10.697 1.00 34.58 153 VAL P O 1
ATOM 3795 N N . ILE C 1 162 ? 11.651 -0.081 8.517 1.00 33.83 154 ILE P N 1
ATOM 3796 C CA . ILE C 1 162 ? 11.240 1.291 8.758 1.00 34.59 154 ILE P CA 1
ATOM 3797 C C . ILE C 1 162 ? 9.934 1.537 8.029 1.00 34.31 154 ILE P C 1
ATOM 3798 O O . ILE C 1 162 ? 9.833 1.275 6.828 1.00 34.06 154 ILE P O 1
ATOM 3803 N N . THR C 1 163 ? 8.932 1.984 8.783 1.00 34.66 155 THR P N 1
ATOM 3804 C CA . THR C 1 163 ? 7.589 2.180 8.245 1.00 35.03 155 THR P CA 1
ATOM 3805 C C . THR C 1 163 ? 7.116 3.606 8.508 1.00 35.45 155 THR P C 1
ATOM 3806 O O . THR C 1 163 ? 7.692 4.322 9.343 1.00 34.47 155 THR P O 1
ATOM 3810 N N . GLY C 1 164 ? 6.058 4.004 7.799 1.00 35.70 156 GLY P N 1
ATOM 3811 C CA . GLY C 1 164 ? 5.490 5.348 7.911 1.00 37.01 156 GLY P CA 1
ATOM 3812 C C . GLY C 1 164 ? 6.218 6.383 7.077 1.00 37.47 156 GLY P C 1
ATOM 3813 O O . GLY C 1 164 ? 5.953 7.577 7.188 1.00 38.76 156 GLY P O 1
ATOM 3814 N N . LEU C 1 165 ? 7.137 5.930 6.239 1.00 38.13 157 LEU P N 1
ATOM 3815 C CA . LEU C 1 165 ? 7.993 6.817 5.451 1.00 38.60 157 LEU P CA 1
ATOM 3816 C C . LEU C 1 165 ? 7.260 7.444 4.287 1.00 39.17 157 LEU P C 1
ATOM 3817 O O . LEU C 1 165 ? 6.398 6.812 3.688 1.00 39.13 157 LEU P O 1
ATOM 3822 N N . LYS C 1 166 ? 7.653 8.666 3.941 1.00 40.01 158 LYS P N 1
ATOM 3823 C CA . LYS C 1 166 ? 7.096 9.365 2.786 1.00 41.12 158 LYS P CA 1
ATOM 3824 C C . LYS C 1 166 ? 8.115 9.534 1.639 1.00 41.69 158 LYS P C 1
ATOM 3825 O O . LYS C 1 166 ? 7.776 10.022 0.553 1.00 41.33 158 LYS P O 1
ATOM 3831 N N . SER C 1 167 ? 9.361 9.133 1.888 1.00 42.46 159 SER P N 1
ATOM 3832 C CA . SER C 1 167 ? 10.436 9.235 0.892 1.00 42.74 159 SER P CA 1
ATOM 3833 C C . SER C 1 167 ? 11.614 8.356 1.289 1.00 43.25 159 SER P C 1
ATOM 3834 O O . SER C 1 167 ? 11.752 7.978 2.455 1.00 43.03 159 SER P O 1
ATOM 3837 N N . GLU C 1 168 ? 12.475 8.052 0.319 1.00 43.78 160 GLU P N 1
ATOM 3838 C CA . GLU C 1 168 ? 13.669 7.251 0.577 1.00 44.52 160 GLU P CA 1
ATOM 3839 C C . GLU C 1 168 ? 14.709 8.018 1.393 1.00 44.45 160 GLU P C 1
ATOM 3840 O O . GLU C 1 168 ? 15.504 7.414 2.116 1.00 44.99 160 GLU P O 1
ATOM 3846 N N . GLU C 1 169 ? 14.698 9.343 1.289 1.00 44.22 161 GLU P N 1
ATOM 3847 C CA . GLU C 1 169 ? 15.646 10.181 2.033 1.00 44.08 161 GLU P CA 1
ATOM 3848 C C . GLU C 1 169 ? 15.305 10.297 3.532 1.00 43.72 161 GLU P C 1
ATOM 3849 O O . GLU C 1 169 ? 16.202 10.368 4.376 1.00 43.19 161 GLU P O 1
ATOM 3855 N N . ASP C 1 170 ? 14.014 10.301 3.862 1.00 43.11 162 ASP P N 1
ATOM 3856 C CA . ASP C 1 170 ? 13.599 10.240 5.264 1.00 42.85 162 ASP P CA 1
ATOM 3857 C C . ASP C 1 170 ? 14.011 8.919 5.895 1.00 42.59 162 ASP P C 1
ATOM 3858 O O . ASP C 1 170 ? 14.355 8.876 7.075 1.00 42.69 162 ASP P O 1
ATOM 3863 N N . ALA C 1 171 ? 14.006 7.853 5.097 1.00 42.45 163 ALA P N 1
ATOM 3864 C CA . ALA C 1 171 ? 14.502 6.542 5.537 1.00 42.63 163 ALA P CA 1
ATOM 3865 C C . ALA C 1 171 ? 15.951 6.622 6.016 1.00 42.43 163 ALA P C 1
ATOM 3866 O O . ALA C 1 171 ? 16.293 6.066 7.058 1.00 42.49 163 ALA P O 1
ATOM 3868 N N . LYS C 1 172 ? 16.788 7.320 5.249 1.00 42.02 164 LYS P N 1
ATOM 3869 C CA . LYS C 1 172 ? 18.202 7.487 5.584 1.00 42.12 164 LYS P CA 1
ATOM 3870 C C . LYS C 1 172 ? 18.429 8.371 6.814 1.00 41.72 164 LYS P C 1
ATOM 3871 O O . LYS C 1 172 ? 19.323 8.094 7.604 1.00 41.94 164 LYS P O 1
ATOM 3877 N N . ARG C 1 173 ? 17.621 9.422 6.970 1.00 41.28 165 ARG P N 1
ATOM 3878 C CA . ARG C 1 173 ? 17.607 10.225 8.194 1.00 40.85 165 ARG P CA 1
ATOM 3879 C C . ARG C 1 173 ? 17.242 9.339 9.389 1.00 40.34 165 ARG P C 1
ATOM 3880 O O . ARG C 1 173 ? 17.893 9.388 10.433 1.00 39.62 165 ARG P O 1
ATOM 3888 N N . ALA C 1 174 ? 16.176 8.550 9.224 1.00 39.92 166 ALA P N 1
ATOM 3889 C CA . ALA C 1 174 ? 15.687 7.650 10.260 1.00 39.98 166 ALA P CA 1
ATOM 3890 C C . ALA C 1 174 ? 16.778 6.667 10.645 1.00 40.13 166 ALA P C 1
ATOM 3891 O O . ALA C 1 174 ? 17.130 6.577 11.812 1.00 40.34 166 ALA P O 1
ATOM 3893 N N . LEU C 1 175 ? 17.323 5.955 9.658 1.00 40.66 167 LEU P N 1
ATOM 3894 C CA . LEU C 1 175 ? 18.392 4.974 9.898 1.00 41.21 167 LEU P CA 1
ATOM 3895 C C . LEU C 1 175 ? 19.615 5.559 10.611 1.00 41.36 167 LEU P C 1
ATOM 3896 O O . LEU C 1 175 ? 20.194 4.907 11.480 1.00 41.59 167 LEU P O 1
ATOM 3901 N N . LYS C 1 176 ? 19.997 6.783 10.248 1.00 41.67 168 LYS P N 1
ATOM 3902 C CA . LYS C 1 176 ? 21.118 7.459 10.901 1.00 42.06 168 LYS P CA 1
ATOM 3903 C C . LYS C 1 176 ? 20.820 7.697 12.376 1.00 42.07 168 LYS P C 1
ATOM 3904 O O . LYS C 1 176 ? 21.621 7.339 13.235 1.00 41.57 168 LYS P O 1
ATOM 3910 N N . LYS C 1 177 ? 19.661 8.292 12.655 1.00 42.41 169 LYS P N 1
ATOM 3911 C CA . LYS C 1 177 ? 19.222 8.560 14.031 1.00 42.94 169 LYS P CA 1
ATOM 3912 C C . LYS C 1 177 ? 19.152 7.296 14.882 1.00 43.13 169 LYS P C 1
ATOM 3913 O O . LYS C 1 177 ? 19.514 7.322 16.055 1.00 42.82 169 LYS P O 1
ATOM 3919 N N . ILE C 1 178 ? 18.677 6.205 14.281 1.00 43.47 170 ILE P N 1
ATOM 3920 C CA . ILE C 1 178 ? 18.694 4.875 14.894 1.00 44.26 170 ILE P CA 1
ATOM 3921 C C . ILE C 1 178 ? 20.115 4.486 15.309 1.00 44.78 170 ILE P C 1
ATOM 3922 O O . ILE C 1 178 ? 20.366 4.201 16.486 1.00 44.20 170 ILE P O 1
ATOM 3927 N N . LEU C 1 179 ? 21.038 4.499 14.348 1.00 45.52 171 LEU P N 1
ATOM 3928 C CA . LEU C 1 179 ? 22.414 4.081 14.598 1.00 46.27 171 LEU P CA 1
ATOM 3929 C C . LEU C 1 179 ? 23.094 4.953 15.648 1.00 46.40 171 LEU P C 1
ATOM 3930 O O . LEU C 1 179 ? 23.711 4.428 16.569 1.00 46.07 171 LEU P O 1
ATOM 3935 N N . ASP C 1 180 ? 22.941 6.271 15.521 1.00 47.12 172 ASP P N 1
ATOM 3936 C CA . ASP C 1 180 ? 23.485 7.222 16.495 1.00 48.27 172 ASP P CA 1
ATOM 3937 C C . ASP C 1 180 ? 22.966 6.972 17.902 1.00 49.11 172 ASP P C 1
ATOM 3938 O O . ASP C 1 180 ? 23.739 6.990 18.849 1.00 48.96 172 ASP P O 1
ATOM 3943 N N . THR C 1 181 ? 21.660 6.740 18.034 1.00 50.25 173 THR P N 1
ATOM 3944 C CA . THR C 1 181 ? 21.052 6.551 19.354 1.00 51.77 173 THR P CA 1
ATOM 3945 C C . THR C 1 181 ? 21.569 5.278 20.030 1.00 52.80 173 THR P C 1
ATOM 3946 O O . THR C 1 181 ? 21.977 5.313 21.195 1.00 53.05 173 THR P O 1
ATOM 3950 N N . ILE C 1 182 ? 21.584 4.175 19.285 1.00 54.06 174 ILE P N 1
ATOM 3951 C CA . ILE C 1 182 ? 22.132 2.910 19.781 1.00 55.52 174 ILE P CA 1
ATOM 3952 C C . ILE C 1 182 ? 23.630 3.005 20.150 1.00 56.28 174 ILE P C 1
ATOM 3953 O O . ILE C 1 182 ? 24.090 2.304 21.059 1.00 56.70 174 ILE P O 1
ATOM 3958 N N . LYS C 1 183 ? 24.378 3.880 19.470 1.00 57.07 175 LYS P N 1
ATOM 3959 C CA . LYS C 1 183 ? 25.747 4.219 19.891 1.00 58.00 175 LYS P CA 1
ATOM 3960 C C . LYS C 1 183 ? 25.750 5.070 21.165 1.00 58.63 175 LYS P C 1
ATOM 3961 O O . LYS C 1 183 ? 26.376 4.704 22.168 1.00 58.81 175 LYS P O 1
ATOM 3967 N N . GLU C 1 184 ? 25.056 6.209 21.104 1.00 59.30 176 GLU P N 1
ATOM 3968 C CA . GLU C 1 184 ? 25.050 7.216 22.172 1.00 60.12 176 GLU P CA 1
ATOM 3969 C C . GLU C 1 184 ? 24.427 6.728 23.478 1.00 60.13 176 GLU P C 1
ATOM 3970 O O . GLU C 1 184 ? 24.797 7.191 24.562 1.00 60.37 176 GLU P O 1
ATOM 3976 N N . PRO D 1 11 ? -12.479 -7.686 23.906 1.00 39.91 3 PRO Q N 1
ATOM 3977 C CA . PRO D 1 11 ? -12.831 -6.291 23.514 1.00 39.80 3 PRO Q CA 1
ATOM 3978 C C . PRO D 1 11 ? -12.480 -5.312 24.646 1.00 39.91 3 PRO Q C 1
ATOM 3979 O O . PRO D 1 11 ? -13.033 -4.207 24.712 1.00 40.25 3 PRO Q O 1
ATOM 3983 N N . GLU D 1 12 ? -11.557 -5.726 25.516 1.00 39.49 4 GLU Q N 1
ATOM 3984 C CA . GLU D 1 12 ? -11.162 -4.946 26.689 1.00 39.40 4 GLU Q CA 1
ATOM 3985 C C . GLU D 1 12 ? -9.648 -4.944 26.873 1.00 38.90 4 GLU Q C 1
ATOM 3986 O O . GLU D 1 12 ? -8.979 -5.957 26.637 1.00 39.13 4 GLU Q O 1
ATOM 3992 N N . ILE D 1 13 ? -9.127 -3.809 27.335 1.00 38.46 5 ILE Q N 1
ATOM 3993 C CA . ILE D 1 13 ? -7.701 -3.626 27.623 1.00 37.80 5 ILE Q CA 1
ATOM 3994 C C . ILE D 1 13 ? -7.181 -4.504 28.766 1.00 37.28 5 ILE Q C 1
ATOM 3995 O O . ILE D 1 13 ? -7.797 -4.593 29.843 1.00 37.28 5 ILE Q O 1
ATOM 4000 N N . LYS D 1 14 ? -6.046 -5.157 28.510 1.00 35.79 6 LYS Q N 1
ATOM 4001 C CA . LYS D 1 14 ? -5.261 -5.794 29.559 1.00 35.67 6 LYS Q CA 1
ATOM 4002 C C . LYS D 1 14 ? -3.869 -5.189 29.496 1.00 34.88 6 LYS Q C 1
ATOM 4003 O O . LYS D 1 14 ? -3.200 -5.311 28.470 1.00 34.21 6 LYS Q O 1
ATOM 4009 N N . ILE D 1 15 ? -3.445 -4.518 30.569 1.00 34.36 7 ILE Q N 1
ATOM 4010 C CA . ILE D 1 15 ? -2.061 -4.049 30.684 1.00 34.39 7 ILE Q CA 1
ATOM 4011 C C . ILE D 1 15 ? -1.192 -5.277 30.966 1.00 34.33 7 ILE Q C 1
ATOM 4012 O O . ILE D 1 15 ? -1.460 -6.026 31.914 1.00 33.51 7 ILE Q O 1
ATOM 4017 N N . VAL D 1 16 ? -0.172 -5.493 30.139 1.00 33.51 8 VAL Q N 1
ATOM 4018 C CA . VAL D 1 16 ? 0.672 -6.689 30.253 1.00 34.23 8 VAL Q CA 1
ATOM 4019 C C . VAL D 1 16 ? 2.104 -6.382 30.701 1.00 34.69 8 VAL Q C 1
ATOM 4020 O O . VAL D 1 16 ? 2.793 -7.250 31.240 1.00 34.50 8 VAL Q O 1
ATOM 4024 N N . ASN D 1 17 ? 2.549 -5.149 30.488 1.00 35.05 9 ASN Q N 1
ATOM 4025 C CA . ASN D 1 17 ? 3.889 -4.748 30.908 1.00 36.23 9 ASN Q CA 1
ATOM 4026 C C . ASN D 1 17 ? 3.989 -3.226 30.999 1.00 35.43 9 ASN Q C 1
ATOM 4027 O O . ASN D 1 17 ? 3.215 -2.502 30.367 1.00 34.97 9 ASN Q O 1
ATOM 4032 N N . VAL D 1 18 ? 4.872 -2.738 31.855 1.00 34.87 10 VAL Q N 1
ATOM 4033 C CA . VAL D 1 18 ? 5.089 -1.317 31.968 1.00 35.42 10 VAL Q CA 1
ATOM 4034 C C . VAL D 1 18 ? 6.594 -1.076 31.957 1.00 35.38 10 VAL Q C 1
ATOM 4035 O O . VAL D 1 18 ? 7.380 -1.990 32.229 1.00 35.52 10 VAL Q O 1
ATOM 4039 N N . VAL D 1 19 ? 6.986 0.144 31.624 1.00 34.29 11 VAL Q N 1
ATOM 4040 C CA . VAL D 1 19 ? 8.359 0.564 31.788 1.00 34.23 11 VAL Q CA 1
ATOM 4041 C C . VAL D 1 19 ? 8.249 1.767 32.728 1.00 33.73 11 VAL Q C 1
ATOM 4042 O O . VAL D 1 19 ? 7.394 2.644 32.543 1.00 33.39 11 VAL Q O 1
ATOM 4046 N N . VAL D 1 20 ? 9.077 1.783 33.758 1.00 34.26 12 VAL Q N 1
ATOM 4047 C CA . VAL D 1 20 ? 9.038 2.871 34.733 1.00 34.50 12 VAL Q CA 1
ATOM 4048 C C . VAL D 1 20 ? 10.435 3.501 34.934 1.00 34.62 12 VAL Q C 1
ATOM 4049 O O . VAL D 1 20 ? 11.465 2.864 34.653 1.00 34.01 12 VAL Q O 1
ATOM 4053 N N . SER D 1 21 ? 10.442 4.780 35.312 1.00 34.58 13 SER Q N 1
ATOM 4054 C CA . SER D 1 21 ? 11.654 5.474 35.748 1.00 36.50 13 SER Q CA 1
ATOM 4055 C C . SER D 1 21 ? 11.476 5.896 37.177 1.00 35.52 13 SER Q C 1
ATOM 4056 O O . SER D 1 21 ? 10.347 6.138 37.638 1.00 36.41 13 SER Q O 1
ATOM 4059 N N . THR D 1 22 ? 12.600 6.065 37.865 1.00 35.35 14 THR Q N 1
ATOM 4060 C CA . THR D 1 22 ? 12.582 6.550 39.235 1.00 34.70 14 THR Q CA 1
ATOM 4061 C C . THR D 1 22 ? 13.961 7.101 39.586 1.00 34.26 14 THR Q C 1
ATOM 4062 O O . THR D 1 22 ? 14.836 7.179 38.733 1.00 34.26 14 THR Q O 1
ATOM 4066 N N . LYS D 1 23 ? 14.135 7.530 40.827 1.00 33.86 15 LYS Q N 1
ATOM 4067 C CA . LYS D 1 23 ? 15.422 7.960 41.342 1.00 33.62 15 LYS Q CA 1
ATOM 4068 C C . LYS D 1 23 ? 15.441 7.491 42.790 1.00 34.16 15 LYS Q C 1
ATOM 4069 O O . LYS D 1 23 ? 14.502 7.775 43.548 1.00 34.25 15 LYS Q O 1
ATOM 4075 N N . ILE D 1 24 ? 16.489 6.755 43.155 1.00 34.10 16 ILE Q N 1
ATOM 4076 C CA . ILE D 1 24 ? 16.517 6.017 44.413 1.00 34.79 16 ILE Q CA 1
ATOM 4077 C C . ILE D 1 24 ? 17.597 6.544 45.342 1.00 34.90 16 ILE Q C 1
ATOM 4078 O O . ILE D 1 24 ? 17.755 6.071 46.465 1.00 34.74 16 ILE Q O 1
ATOM 4083 N N . GLY D 1 25 ? 18.331 7.539 44.870 1.00 35.59 17 GLY Q N 1
ATOM 4084 C CA . GLY D 1 25 ? 19.409 8.134 45.658 1.00 35.99 17 GLY Q CA 1
ATOM 4085 C C . GLY D 1 25 ? 20.119 9.150 44.800 1.00 36.55 17 GLY Q C 1
ATOM 4086 O O . GLY D 1 25 ? 19.629 9.548 43.740 1.00 34.19 17 GLY Q O 1
ATOM 4087 N N . ASP D 1 26 ? 21.278 9.586 45.266 1.00 36.86 18 ASP Q N 1
ATOM 4088 C CA . ASP D 1 26 ? 22.039 10.566 44.517 1.00 38.46 18 ASP Q CA 1
ATOM 4089 C C . ASP D 1 26 ? 23.513 10.269 44.645 1.00 38.89 18 ASP Q C 1
ATOM 4090 O O . ASP D 1 26 ? 23.995 9.925 45.736 1.00 39.10 18 ASP Q O 1
ATOM 4095 N N . ASN D 1 27 ? 24.224 10.409 43.530 1.00 39.20 19 ASN Q N 1
ATOM 4096 C CA . ASN D 1 27 ? 25.654 10.124 43.461 1.00 40.21 19 ASN Q CA 1
ATOM 4097 C C . ASN D 1 27 ? 25.989 8.783 44.103 1.00 40.12 19 ASN Q C 1
ATOM 4098 O O . ASN D 1 27 ? 26.782 8.713 45.051 1.00 40.13 19 ASN Q O 1
ATOM 4103 N N . ILE D 1 28 ? 25.360 7.734 43.586 1.00 38.14 20 ILE Q N 1
ATOM 4104 C CA . ILE D 1 28 ? 25.537 6.362 44.092 1.00 38.37 20 ILE Q CA 1
ATOM 4105 C C . ILE D 1 28 ? 26.850 5.737 43.603 1.00 36.84 20 ILE Q C 1
ATOM 4106 O O . ILE D 1 28 ? 27.212 5.860 42.433 1.00 36.14 20 ILE Q O 1
ATOM 4111 N N . ASP D 1 29 ? 27.531 5.037 44.512 1.00 35.79 21 ASP Q N 1
ATOM 4112 C CA . ASP D 1 29 ? 28.773 4.330 44.212 1.00 34.30 21 ASP Q CA 1
ATOM 4113 C C . ASP D 1 29 ? 28.418 2.988 43.581 1.00 33.13 21 ASP Q C 1
ATOM 4114 O O . ASP D 1 29 ? 28.098 2.026 44.279 1.00 31.91 21 ASP Q O 1
ATOM 4119 N N . LEU D 1 30 ? 28.477 2.932 42.258 1.00 32.72 22 LEU Q N 1
ATOM 4120 C CA . LEU D 1 30 ? 28.030 1.743 41.519 1.00 32.64 22 LEU Q CA 1
ATOM 4121 C C . LEU D 1 30 ? 28.936 0.530 41.717 1.00 32.02 22 LEU Q C 1
ATOM 4122 O O . LEU D 1 30 ? 28.497 -0.610 41.571 1.00 31.91 22 LEU Q O 1
ATOM 4127 N N . GLU D 1 31 ? 30.207 0.787 42.000 1.00 32.14 23 GLU Q N 1
ATOM 4128 C CA . GLU D 1 31 ? 31.128 -0.277 42.353 1.00 32.27 23 GLU Q CA 1
ATOM 4129 C C . GLU D 1 31 ? 30.656 -0.988 43.641 1.00 32.37 23 GLU Q C 1
ATOM 4130 O O . GLU D 1 31 ? 30.692 -2.220 43.707 1.00 32.53 23 GLU Q O 1
ATOM 4136 N N . GLU D 1 32 ? 30.197 -0.218 44.634 1.00 32.30 24 GLU Q N 1
ATOM 4137 C CA . GLU D 1 32 ? 29.638 -0.782 45.877 1.00 33.06 24 GLU Q CA 1
ATOM 4138 C C . GLU D 1 32 ? 28.285 -1.445 45.654 1.00 32.73 24 GLU Q C 1
ATOM 4139 O O . GLU D 1 32 ? 28.014 -2.531 46.197 1.00 32.74 24 GLU Q O 1
ATOM 4145 N N . VAL D 1 33 ? 27.423 -0.788 44.877 1.00 33.40 25 VAL Q N 1
ATOM 4146 C CA . VAL D 1 33 ? 26.120 -1.362 44.525 1.00 33.77 25 VAL Q CA 1
ATOM 4147 C C . VAL D 1 33 ? 26.262 -2.746 43.878 1.00 33.98 25 VAL Q C 1
ATOM 4148 O O . VAL D 1 33 ? 25.551 -3.680 44.250 1.00 33.66 25 VAL Q O 1
ATOM 4152 N N . ALA D 1 34 ? 27.179 -2.860 42.914 1.00 34.44 26 ALA Q N 1
ATOM 4153 C CA . ALA D 1 34 ? 27.461 -4.115 42.206 1.00 35.31 26 ALA Q CA 1
ATOM 4154 C C . ALA D 1 34 ? 27.899 -5.228 43.152 1.00 36.10 26 ALA Q C 1
ATOM 4155 O O . ALA D 1 34 ? 27.790 -6.421 42.827 1.00 36.38 26 ALA Q O 1
ATOM 4157 N N . MET D 1 35 ? 28.424 -4.847 44.313 1.00 36.05 27 MET Q N 1
ATOM 4158 C CA . MET D 1 35 ? 28.828 -5.836 45.298 1.00 36.97 27 MET Q CA 1
ATOM 4159 C C . MET D 1 35 ? 27.652 -6.289 46.152 1.00 37.16 27 MET Q C 1
ATOM 4160 O O . MET D 1 35 ? 27.636 -7.416 46.651 1.00 36.82 27 MET Q O 1
ATOM 4165 N N . ILE D 1 36 ? 26.675 -5.408 46.321 1.00 37.61 28 ILE Q N 1
ATOM 4166 C CA . ILE D 1 36 ? 25.559 -5.660 47.232 1.00 38.27 28 ILE Q CA 1
ATOM 4167 C C . ILE D 1 36 ? 24.493 -6.483 46.523 1.00 39.38 28 ILE Q C 1
ATOM 4168 O O . ILE D 1 36 ? 24.021 -7.504 47.040 1.00 39.50 28 ILE Q O 1
ATOM 4173 N N . LEU D 1 37 ? 24.130 -6.018 45.332 1.00 40.26 29 LEU Q N 1
ATOM 4174 C CA . LEU D 1 37 ? 23.019 -6.554 44.558 1.00 41.41 29 LEU Q CA 1
ATOM 4175 C C . LEU D 1 37 ? 23.350 -7.853 43.842 1.00 42.61 29 LEU Q C 1
ATOM 4176 O O . LEU D 1 37 ? 24.514 -8.138 43.550 1.00 42.83 29 LEU Q O 1
ATOM 4181 N N . GLU D 1 38 ? 22.303 -8.629 43.554 1.00 44.22 30 GLU Q N 1
ATOM 4182 C CA . GLU D 1 38 ? 22.446 -9.923 42.882 1.00 45.04 30 GLU Q CA 1
ATOM 4183 C C . GLU D 1 38 ? 22.229 -9.765 41.382 1.00 45.12 30 GLU Q C 1
ATOM 4184 O O . GLU D 1 38 ? 21.433 -8.920 40.947 1.00 45.47 30 GLU Q O 1
ATOM 4190 N N . ASN D 1 39 ? 22.932 -10.588 40.603 1.00 45.24 31 ASN Q N 1
ATOM 4191 C CA . ASN D 1 39 ? 22.929 -10.514 39.139 1.00 45.43 31 ASN Q CA 1
ATOM 4192 C C . ASN D 1 39 ? 23.207 -9.102 38.638 1.00 45.22 31 ASN Q C 1
ATOM 4193 O O . ASN D 1 39 ? 22.543 -8.626 37.708 1.00 45.54 31 ASN Q O 1
ATOM 4198 N N . ALA D 1 40 ? 24.169 -8.433 39.273 1.00 44.53 32 ALA Q N 1
ATOM 4199 C CA . ALA D 1 40 ? 24.491 -7.057 38.922 1.00 44.35 32 ALA Q CA 1
ATOM 4200 C C . ALA D 1 40 ? 25.633 -7.030 37.917 1.00 44.48 32 ALA Q C 1
ATOM 4201 O O . ALA D 1 40 ? 26.737 -7.491 38.207 1.00 44.28 32 ALA Q O 1
ATOM 4203 N N . GLU D 1 41 ? 25.342 -6.518 36.725 1.00 44.46 33 GLU Q N 1
ATOM 4204 C CA . GLU D 1 41 ? 26.338 -6.370 35.669 1.00 45.28 33 GLU Q CA 1
ATOM 4205 C C . GLU D 1 41 ? 26.870 -4.930 35.649 1.00 45.03 33 GLU Q C 1
ATOM 4206 O O . GLU D 1 41 ? 26.133 -3.991 35.338 1.00 44.45 33 GLU Q O 1
ATOM 4212 N N . TYR D 1 42 ? 28.142 -4.765 35.995 1.00 45.25 34 TYR Q N 1
ATOM 4213 C CA . TYR D 1 42 ? 28.757 -3.438 36.001 1.00 45.63 34 TYR Q CA 1
ATOM 4214 C C . TYR D 1 42 ? 30.152 -3.408 35.370 1.00 46.21 34 TYR Q C 1
ATOM 4215 O O . TYR D 1 42 ? 31.109 -3.958 35.918 1.00 45.99 34 TYR Q O 1
ATOM 4224 N N . GLU D 1 43 ? 30.250 -2.754 34.218 1.00 46.95 35 GLU Q N 1
ATOM 4225 C CA . GLU D 1 43 ? 31.517 -2.610 33.512 1.00 48.02 35 GLU Q CA 1
ATOM 4226 C C . GLU D 1 43 ? 31.690 -1.157 33.083 1.00 48.45 35 GLU Q C 1
ATOM 4227 O O . GLU D 1 43 ? 31.309 -0.792 31.970 1.00 48.49 35 GLU Q O 1
ATOM 4233 N N . PRO D 1 44 ? 32.261 -0.320 33.973 1.00 48.99 36 PRO Q N 1
ATOM 4234 C CA . PRO D 1 44 ? 32.296 1.124 33.757 1.00 49.59 36 PRO Q CA 1
ATOM 4235 C C . PRO D 1 44 ? 33.097 1.550 32.517 1.00 50.28 36 PRO Q C 1
ATOM 4236 O O . PRO D 1 44 ? 32.841 2.633 31.974 1.00 50.90 36 PRO Q O 1
ATOM 4240 N N . GLU D 1 45 ? 34.033 0.707 32.069 1.00 50.53 37 GLU Q N 1
ATOM 4241 C CA . GLU D 1 45 ? 34.813 0.986 30.851 1.00 51.09 37 GLU Q CA 1
ATOM 4242 C C . GLU D 1 45 ? 33.972 0.791 29.584 1.00 51.01 37 GLU Q C 1
ATOM 4243 O O . GLU D 1 45 ? 34.275 1.367 28.535 1.00 51.11 37 GLU Q O 1
ATOM 4249 N N . GLN D 1 46 ? 32.925 -0.025 29.683 1.00 50.94 38 GLN Q N 1
ATOM 4250 C CA . GLN D 1 46 ? 32.120 -0.380 28.513 1.00 50.85 38 GLN Q CA 1
ATOM 4251 C C . GLN D 1 46 ? 30.763 0.333 28.476 1.00 50.69 38 GLN Q C 1
ATOM 4252 O O . GLN D 1 46 ? 30.296 0.721 27.403 1.00 50.74 38 GLN Q O 1
ATOM 4258 N N . PHE D 1 47 ? 30.145 0.501 29.647 1.00 50.22 39 PHE Q N 1
ATOM 4259 C CA . PHE D 1 47 ? 28.867 1.212 29.787 1.00 49.85 39 PHE Q CA 1
ATOM 4260 C C . PHE D 1 47 ? 28.804 1.958 31.134 1.00 49.00 39 PHE Q C 1
ATOM 4261 O O . PHE D 1 47 ? 29.378 1.487 32.122 1.00 48.79 39 PHE Q O 1
ATOM 4269 N N . PRO D 1 48 ? 28.144 3.140 31.170 1.00 48.22 40 PRO Q N 1
ATOM 4270 C CA . PRO D 1 48 ? 28.032 3.906 32.420 1.00 47.45 40 PRO Q CA 1
ATOM 4271 C C . PRO D 1 48 ? 27.123 3.295 33.509 1.00 46.14 40 PRO Q C 1
ATOM 4272 O O . PRO D 1 48 ? 27.413 3.440 34.701 1.00 46.65 40 PRO Q O 1
ATOM 4276 N N . GLY D 1 49 ? 26.045 2.623 33.115 1.00 44.70 41 GLY Q N 1
ATOM 4277 C CA . GLY D 1 49 ? 25.072 2.125 34.082 1.00 42.49 41 GLY Q CA 1
ATOM 4278 C C . GLY D 1 49 ? 25.344 0.718 34.584 1.00 41.38 41 GLY Q C 1
ATOM 4279 O O . GLY D 1 49 ? 26.165 -0.017 34.017 1.00 41.58 41 GLY Q O 1
ATOM 4280 N N . LEU D 1 50 ? 24.657 0.366 35.662 1.00 39.64 42 LEU Q N 1
ATOM 4281 C CA . LEU D 1 50 ? 24.683 -0.965 36.248 1.00 38.78 42 LEU Q CA 1
ATOM 4282 C C . LEU D 1 50 ? 23.343 -1.647 35.964 1.00 38.90 42 LEU Q C 1
ATOM 4283 O O . LEU D 1 50 ? 22.286 -1.077 36.222 1.00 37.43 42 LEU Q O 1
ATOM 4288 N N . VAL D 1 51 ? 23.389 -2.872 35.456 1.00 39.21 43 VAL Q N 1
ATOM 4289 C CA . VAL D 1 51 ? 22.161 -3.613 35.180 1.00 39.69 43 VAL Q CA 1
ATOM 4290 C C . VAL D 1 51 ? 21.993 -4.713 36.217 1.00 40.12 43 VAL Q C 1
ATOM 4291 O O . VAL D 1 51 ? 22.895 -5.509 36.415 1.00 39.83 43 VAL Q O 1
ATOM 4295 N N . CYS D 1 52 ? 20.835 -4.723 36.873 1.00 41.64 44 CYS Q N 1
ATOM 4296 C CA . CYS D 1 52 ? 20.470 -5.702 37.894 1.00 42.11 44 CYS Q CA 1
ATOM 4297 C C . CYS D 1 52 ? 19.237 -6.448 37.390 1.00 42.43 44 CYS Q C 1
ATOM 4298 O O . CYS D 1 52 ? 18.194 -5.833 37.159 1.00 42.83 44 CYS Q O 1
ATOM 4301 N N . ARG D 1 53 ? 19.350 -7.756 37.211 1.00 42.20 45 ARG Q N 1
ATOM 4302 C CA . ARG D 1 53 ? 18.200 -8.545 36.819 1.00 42.50 45 ARG Q CA 1
ATOM 4303 C C . ARG D 1 53 ? 17.638 -9.309 38.012 1.00 42.63 45 ARG Q C 1
ATOM 4304 O O . ARG D 1 53 ? 18.228 -10.290 38.463 1.00 41.70 45 ARG Q O 1
ATOM 4312 N N . LEU D 1 54 ? 16.511 -8.826 38.531 1.00 42.64 46 LEU Q N 1
ATOM 4313 C CA . LEU D 1 54 ? 15.818 -9.494 39.624 1.00 43.98 46 LEU Q CA 1
ATOM 4314 C C . LEU D 1 54 ? 15.105 -10.756 39.165 1.00 43.93 46 LEU Q C 1
ATOM 4315 O O . LEU D 1 54 ? 14.496 -10.800 38.093 1.00 43.71 46 LEU Q O 1
ATOM 4320 N N . SER D 1 55 ? 15.203 -11.787 39.993 1.00 44.48 47 SER Q N 1
ATOM 4321 C CA . SER D 1 55 ? 14.518 -13.052 39.767 1.00 44.56 47 SER Q CA 1
ATOM 4322 C C . SER D 1 55 ? 13.055 -12.955 40.236 1.00 44.34 47 SER Q C 1
ATOM 4323 O O . SER D 1 55 ? 12.148 -13.507 39.597 1.00 44.03 47 SER Q O 1
ATOM 4326 N N . VAL D 1 56 ? 12.837 -12.223 41.334 1.00 43.64 48 VAL Q N 1
ATOM 4327 C CA . VAL D 1 56 ? 11.511 -12.060 41.937 1.00 43.43 48 VAL Q CA 1
ATOM 4328 C C . VAL D 1 56 ? 11.323 -10.631 42.460 1.00 42.91 48 VAL Q C 1
ATOM 4329 O O . VAL D 1 56 ? 12.015 -10.220 43.397 1.00 42.80 48 VAL Q O 1
ATOM 4333 N N . PRO D 1 57 ? 10.453 -9.834 41.802 1.00 42.46 49 PRO Q N 1
ATOM 4334 C CA . PRO D 1 57 ? 9.730 -10.146 40.564 1.00 42.10 49 PRO Q CA 1
ATOM 4335 C C . PRO D 1 57 ? 10.694 -10.183 39.366 1.00 41.74 49 PRO Q C 1
ATOM 4336 O O . PRO D 1 57 ? 11.854 -9.787 39.495 1.00 41.67 49 PRO Q O 1
ATOM 4340 N N . LYS D 1 58 ? 10.195 -10.643 38.222 1.00 41.33 50 LYS Q N 1
ATOM 4341 C CA . LYS D 1 58 ? 10.997 -10.863 37.024 1.00 41.69 50 LYS Q CA 1
ATOM 4342 C C . LYS D 1 58 ? 11.242 -9.551 36.273 1.00 41.14 50 LYS Q C 1
ATOM 4343 O O . LYS D 1 58 ? 10.641 -9.293 35.231 1.00 40.37 50 LYS Q O 1
ATOM 4349 N N . VAL D 1 59 ? 12.131 -8.718 36.807 1.00 40.72 51 VAL Q N 1
ATOM 4350 C CA . VAL D 1 59 ? 12.352 -7.399 36.204 1.00 41.02 51 VAL Q CA 1
ATOM 4351 C C . VAL D 1 59 ? 13.844 -7.157 35.959 1.00 40.95 51 VAL Q C 1
ATOM 4352 O O . VAL D 1 59 ? 14.691 -7.846 36.547 1.00 41.40 51 VAL Q O 1
ATOM 4356 N N . ALA D 1 60 ? 14.151 -6.227 35.056 1.00 40.24 52 ALA Q N 1
ATOM 4357 C CA . ALA D 1 60 ? 15.509 -5.734 34.876 1.00 39.62 52 ALA Q CA 1
ATOM 4358 C C . ALA D 1 60 ? 15.542 -4.261 35.250 1.00 39.21 52 ALA Q C 1
ATOM 4359 O O . ALA D 1 60 ? 14.634 -3.503 34.905 1.00 38.88 52 ALA Q O 1
ATOM 4361 N N . LEU D 1 61 ? 16.583 -3.863 35.979 1.00 39.04 53 LEU Q N 1
ATOM 4362 C CA . LEU D 1 61 ? 16.772 -2.481 36.404 1.00 38.68 53 LEU Q CA 1
ATOM 4363 C C . LEU D 1 61 ? 18.125 -1.979 35.932 1.00 38.33 53 LEU Q C 1
ATOM 4364 O O . LEU D 1 61 ? 19.113 -2.696 36.030 1.00 38.43 53 LEU Q O 1
ATOM 4369 N N . LEU D 1 62 ? 18.151 -0.760 35.407 1.00 37.23 54 LEU Q N 1
ATOM 4370 C CA . LEU D 1 62 ? 19.399 -0.071 35.053 1.00 36.73 54 LEU Q CA 1
ATOM 4371 C C . LEU D 1 62 ? 19.559 1.098 35.998 1.00 36.73 54 LEU Q C 1
ATOM 4372 O O . LEU D 1 62 ? 18.694 1.971 36.045 1.00 36.65 54 LEU Q O 1
ATOM 4377 N N . ILE D 1 63 ? 20.651 1.077 36.767 1.00 35.57 55 ILE Q N 1
ATOM 4378 C CA . ILE D 1 63 ? 20.936 2.058 37.808 1.00 34.74 55 ILE Q CA 1
ATOM 4379 C C . ILE D 1 63 ? 22.162 2.887 37.400 1.00 34.79 55 ILE Q C 1
ATOM 4380 O O . ILE D 1 63 ? 23.220 2.322 37.095 1.00 33.03 55 ILE Q O 1
ATOM 4385 N N . PHE D 1 64 ? 21.994 4.213 37.396 1.00 34.70 56 PHE Q N 1
ATOM 4386 C CA . PHE D 1 64 ? 23.044 5.159 37.021 1.00 35.21 56 PHE Q CA 1
ATOM 4387 C C . PHE D 1 64 ? 23.646 5.768 38.282 1.00 34.96 56 PHE Q C 1
ATOM 4388 O O . PHE D 1 64 ? 23.017 5.747 39.361 1.00 33.63 56 PHE Q O 1
ATOM 4396 N N . ARG D 1 65 ? 24.855 6.318 38.142 1.00 35.88 57 ARG Q N 1
ATOM 4397 C CA . ARG D 1 65 ? 25.555 6.990 39.243 1.00 36.48 57 ARG Q CA 1
ATOM 4398 C C . ARG D 1 65 ? 24.694 8.114 39.809 1.00 35.58 57 ARG Q C 1
ATOM 4399 O O . ARG D 1 65 ? 24.775 8.429 40.985 1.00 35.47 57 ARG Q O 1
ATOM 4407 N N . SER D 1 66 ? 23.889 8.734 38.952 1.00 34.76 58 SER Q N 1
ATOM 4408 C CA . SER D 1 66 ? 23.025 9.838 39.361 1.00 34.33 58 SER Q CA 1
ATOM 4409 C C . SER D 1 66 ? 21.955 9.357 40.340 1.00 34.61 58 SER Q C 1
ATOM 4410 O O . SER D 1 66 ? 21.321 10.161 41.017 1.00 35.66 58 SER Q O 1
ATOM 4413 N N . GLY D 1 67 ? 21.769 8.046 40.417 1.00 33.99 59 GLY Q N 1
ATOM 4414 C CA . GLY D 1 67 ? 20.682 7.466 41.209 1.00 35.11 59 GLY Q CA 1
ATOM 4415 C C . GLY D 1 67 ? 19.395 7.241 40.416 1.00 34.48 59 GLY Q C 1
ATOM 4416 O O . GLY D 1 67 ? 18.425 6.655 40.928 1.00 35.34 59 GLY Q O 1
ATOM 4417 N N . LYS D 1 68 ? 19.378 7.690 39.173 1.00 34.52 60 LYS Q N 1
ATOM 4418 C CA . LYS D 1 68 ? 18.239 7.423 38.292 1.00 34.53 60 LYS Q CA 1
ATOM 4419 C C . LYS D 1 68 ? 18.213 5.947 37.953 1.00 34.48 60 LYS Q C 1
ATOM 4420 O O . LYS D 1 68 ? 19.256 5.310 37.834 1.00 34.25 60 LYS Q O 1
ATOM 4426 N N . VAL D 1 69 ? 17.004 5.399 37.851 1.00 34.80 61 VAL Q N 1
ATOM 4427 C CA . VAL D 1 69 ? 16.788 3.975 37.591 1.00 34.64 61 VAL Q CA 1
ATOM 4428 C C . VAL D 1 69 ? 15.761 3.850 36.458 1.00 35.79 61 VAL Q C 1
ATOM 4429 O O . VAL D 1 69 ? 14.751 4.593 36.430 1.00 36.19 61 VAL Q O 1
ATOM 4433 N N . ASN D 1 70 ? 16.051 2.977 35.491 1.00 35.39 62 ASN Q N 1
ATOM 4434 C CA . ASN D 1 70 ? 15.022 2.521 34.526 1.00 36.18 62 ASN Q CA 1
ATOM 4435 C C . ASN D 1 70 ? 14.692 1.063 34.818 1.00 35.78 62 ASN Q C 1
ATOM 4436 O O . ASN D 1 70 ? 15.597 0.293 35.121 1.00 35.75 62 ASN Q O 1
ATOM 4441 N N . CYS D 1 71 ? 13.415 0.692 34.728 1.00 36.10 63 CYS Q N 1
ATOM 4442 C CA . CYS D 1 71 ? 12.971 -0.686 35.032 1.00 35.12 63 CYS Q CA 1
ATOM 4443 C C . CYS D 1 71 ? 12.055 -1.230 33.951 1.00 34.90 63 CYS Q C 1
ATOM 4444 O O . CYS D 1 71 ? 11.041 -0.604 33.641 1.00 34.25 63 CYS Q O 1
ATOM 4447 N N . THR D 1 72 ? 12.395 -2.412 33.420 1.00 33.82 64 THR Q N 1
ATOM 4448 C CA . THR D 1 72 ? 11.588 -3.097 32.413 1.00 34.81 64 THR Q CA 1
ATOM 4449 C C . THR D 1 72 ? 11.167 -4.489 32.906 1.00 33.65 64 THR Q C 1
ATOM 4450 O O . THR D 1 72 ? 11.717 -5.007 33.878 1.00 33.48 64 THR Q O 1
ATOM 4454 N N . GLY D 1 73 ? 10.170 -5.077 32.261 1.00 33.57 65 GLY Q N 1
ATOM 4455 C CA . GLY D 1 73 ? 9.743 -6.421 32.629 1.00 33.36 65 GLY Q CA 1
ATOM 4456 C C . GLY D 1 73 ? 8.540 -6.532 33.546 1.00 33.31 65 GLY Q C 1
ATOM 4457 O O . GLY D 1 73 ? 7.871 -7.559 33.533 1.00 33.59 65 GLY Q O 1
ATOM 4458 N N . ALA D 1 74 ? 8.236 -5.498 34.339 1.00 32.60 66 ALA Q N 1
ATOM 4459 C CA . ALA D 1 74 ? 7.130 -5.610 35.310 1.00 32.49 66 ALA Q CA 1
ATOM 4460 C C . ALA D 1 74 ? 5.793 -5.624 34.592 1.00 32.27 66 ALA Q C 1
ATOM 4461 O O . ALA D 1 74 ? 5.658 -4.988 33.557 1.00 31.48 66 ALA Q O 1
ATOM 4463 N N . LYS D 1 75 ? 4.803 -6.298 35.165 1.00 32.16 67 LYS Q N 1
ATOM 4464 C CA . LYS D 1 75 ? 3.492 -6.443 34.512 1.00 33.86 67 LYS Q CA 1
ATOM 4465 C C . LYS D 1 75 ? 2.629 -5.232 34.802 1.00 32.89 67 LYS Q C 1
ATOM 4466 O O . LYS D 1 75 ? 1.651 -4.972 34.112 1.00 34.08 67 LYS Q O 1
ATOM 4472 N N . SER D 1 76 ? 3.008 -4.494 35.833 1.00 32.81 68 SER Q N 1
ATOM 4473 C CA . SER D 1 76 ? 2.248 -3.341 36.309 1.00 32.31 68 SER Q CA 1
ATOM 4474 C C . SER D 1 76 ? 3.158 -2.409 37.062 1.00 32.44 68 SER Q C 1
ATOM 4475 O O . SER D 1 76 ? 4.264 -2.782 37.463 1.00 32.42 68 SER Q O 1
ATOM 4478 N N . LYS D 1 77 ? 2.674 -1.198 37.302 1.00 33.36 69 LYS Q N 1
ATOM 4479 C CA . LYS D 1 77 ? 3.366 -0.266 38.157 1.00 34.73 69 LYS Q CA 1
ATOM 4480 C C . LYS D 1 77 ? 3.627 -0.799 39.573 1.00 34.44 69 LYS Q C 1
ATOM 4481 O O . LYS D 1 77 ? 4.709 -0.588 40.117 1.00 34.54 69 LYS Q O 1
ATOM 4487 N N . GLU D 1 78 ? 2.635 -1.469 40.162 1.00 33.93 70 GLU Q N 1
ATOM 4488 C CA . GLU D 1 78 ? 2.777 -2.029 41.504 1.00 33.64 70 GLU Q CA 1
ATOM 4489 C C . GLU D 1 78 ? 3.893 -3.075 41.540 1.00 33.31 70 GLU Q C 1
ATOM 4490 O O . GLU D 1 78 ? 4.703 -3.121 42.487 1.00 32.75 70 GLU Q O 1
ATOM 4496 N N . GLU D 1 79 ? 3.948 -3.926 40.524 1.00 32.61 71 GLU Q N 1
ATOM 4497 C CA . GLU D 1 79 ? 5.021 -4.910 40.469 1.00 34.08 71 GLU Q CA 1
ATOM 4498 C C . GLU D 1 79 ? 6.422 -4.259 40.315 1.00 33.60 71 GLU Q C 1
ATOM 4499 O O . GLU D 1 79 ? 7.390 -4.691 40.973 1.00 33.20 71 GLU Q O 1
ATOM 4505 N N . ALA D 1 80 ? 6.513 -3.205 39.506 1.00 33.27 72 ALA Q N 1
ATOM 4506 C CA . ALA D 1 80 ? 7.753 -2.426 39.397 1.00 33.86 72 ALA Q CA 1
ATOM 4507 C C . ALA D 1 80 ? 8.119 -1.824 40.739 1.00 34.32 72 ALA Q C 1
ATOM 4508 O O . ALA D 1 80 ? 9.307 -1.790 41.103 1.00 34.73 72 ALA Q O 1
ATOM 4510 N N . GLU D 1 81 ? 7.090 -1.368 41.468 1.00 33.10 73 GLU Q N 1
ATOM 4511 C CA . GLU D 1 81 ? 7.274 -0.770 42.782 1.00 32.41 73 GLU Q CA 1
ATOM 4512 C C . GLU D 1 81 ? 7.894 -1.760 43.766 1.00 32.54 73 GLU Q C 1
ATOM 4513 O O . GLU D 1 81 ? 8.797 -1.398 44.536 1.00 32.63 73 GLU Q O 1
ATOM 4519 N N . ILE D 1 82 ? 7.405 -3.001 43.768 1.00 32.03 74 ILE Q N 1
ATOM 4520 C CA . ILE D 1 82 ? 7.994 -4.020 44.638 1.00 31.96 74 ILE Q CA 1
ATOM 4521 C C . ILE D 1 82 ? 9.475 -4.230 44.286 1.00 32.44 74 ILE Q C 1
ATOM 4522 O O . ILE D 1 82 ? 10.335 -4.243 45.171 1.00 31.86 74 ILE Q O 1
ATOM 4527 N N . ALA D 1 83 ? 9.755 -4.400 43.007 1.00 31.48 75 ALA Q N 1
ATOM 4528 C CA . ALA D 1 83 ? 11.121 -4.603 42.550 1.00 33.63 75 ALA Q CA 1
ATOM 4529 C C . ALA D 1 83 ? 12.044 -3.483 43.022 1.00 33.65 75 ALA Q C 1
ATOM 4530 O O . ALA D 1 83 ? 13.120 -3.733 43.597 1.00 34.46 75 ALA Q O 1
ATOM 4532 N N . ILE D 1 84 ? 11.611 -2.249 42.779 1.00 34.13 76 ILE Q N 1
ATOM 4533 C CA . ILE D 1 84 ? 12.391 -1.075 43.135 1.00 34.77 76 ILE Q CA 1
ATOM 4534 C C . ILE D 1 84 ? 12.609 -0.980 44.647 1.00 35.22 76 ILE Q C 1
ATOM 4535 O O . ILE D 1 84 ? 13.725 -0.702 45.114 1.00 33.70 76 ILE Q O 1
ATOM 4540 N N . LYS D 1 85 ? 11.542 -1.196 45.413 1.00 33.48 77 LYS Q N 1
ATOM 4541 C CA . LYS D 1 85 ? 11.660 -1.071 46.846 1.00 33.89 77 LYS Q CA 1
ATOM 4542 C C . LYS D 1 85 ? 12.462 -2.194 47.466 1.00 34.39 77 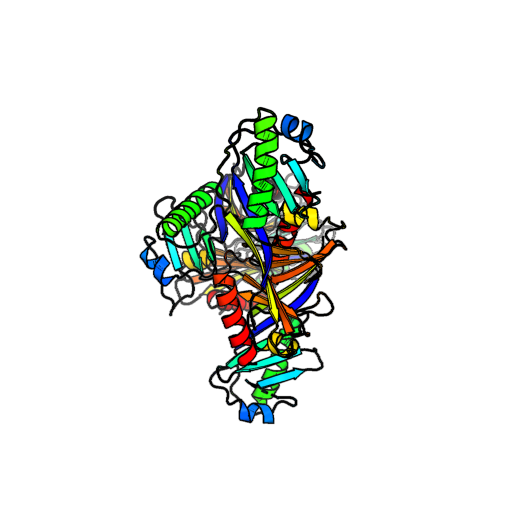LYS Q C 1
ATOM 4543 O O . LYS D 1 85 ? 13.136 -1.985 48.474 1.00 33.95 77 LYS Q O 1
ATOM 4549 N N . LYS D 1 86 ? 12.406 -3.377 46.856 1.00 34.28 78 LYS Q N 1
ATOM 4550 C CA . LYS D 1 86 ? 13.274 -4.474 47.297 1.00 35.36 78 LYS Q CA 1
ATOM 4551 C C . LYS D 1 86 ? 14.741 -4.087 47.168 1.00 35.52 78 LYS Q C 1
ATOM 4552 O O . LYS D 1 86 ? 15.518 -4.316 48.099 1.00 35.41 78 LYS Q O 1
ATOM 4558 N N . ILE D 1 87 ? 15.117 -3.504 46.031 1.00 35.96 79 ILE Q N 1
ATOM 4559 C CA . ILE D 1 87 ? 16.517 -3.093 45.858 1.00 36.87 79 ILE Q CA 1
ATOM 4560 C C . ILE D 1 87 ? 16.890 -1.905 46.756 1.00 35.63 79 ILE Q C 1
ATOM 4561 O O . ILE D 1 87 ? 18.000 -1.877 47.274 1.00 35.43 79 ILE Q O 1
ATOM 4566 N N . ILE D 1 88 ? 15.973 -0.942 46.931 1.00 34.91 80 ILE Q N 1
ATOM 4567 C CA . ILE D 1 88 ? 16.189 0.175 47.880 1.00 34.18 80 ILE Q CA 1
ATOM 4568 C C . ILE D 1 88 ? 16.499 -0.354 49.294 1.00 33.63 80 ILE Q C 1
ATOM 4569 O O . ILE D 1 88 ? 17.460 0.107 49.931 1.00 32.75 80 ILE Q O 1
ATOM 4574 N N . LYS D 1 89 ? 15.713 -1.331 49.770 1.00 34.00 81 LYS Q N 1
ATOM 4575 C CA . LYS D 1 89 ? 15.971 -1.941 51.089 1.00 34.47 81 LYS Q CA 1
ATOM 4576 C C . LYS D 1 89 ? 17.345 -2.588 51.155 1.00 34.84 81 LYS Q C 1
ATOM 4577 O O . LYS D 1 89 ? 18.036 -2.456 52.151 1.00 34.51 81 LYS Q O 1
ATOM 4583 N N . GLU D 1 90 ? 17.739 -3.297 50.098 1.00 35.65 82 GLU Q N 1
ATOM 4584 C CA . GLU D 1 90 ? 19.059 -3.933 50.083 1.00 36.48 82 GLU Q CA 1
ATOM 4585 C C . GLU D 1 90 ? 20.154 -2.884 50.245 1.00 36.13 82 GLU Q C 1
ATOM 4586 O O . GLU D 1 90 ? 21.078 -3.062 51.023 1.00 35.16 82 GLU Q O 1
ATOM 4592 N N . LEU D 1 91 ? 20.026 -1.778 49.516 1.00 36.11 83 LEU Q N 1
ATOM 4593 C CA . LEU D 1 91 ? 21.040 -0.712 49.534 1.00 35.85 83 LEU Q CA 1
ATOM 4594 C C . LEU D 1 91 ? 21.040 0.058 50.857 1.00 35.18 83 LEU Q C 1
ATOM 4595 O O . LEU D 1 91 ? 22.103 0.329 51.423 1.00 34.72 83 LEU Q O 1
ATOM 4600 N N . LYS D 1 92 ? 19.850 0.391 51.349 1.00 34.88 84 LYS Q N 1
ATOM 4601 C CA . LYS D 1 92 ? 19.701 1.010 52.656 1.00 35.59 84 LYS Q CA 1
ATOM 4602 C C . LYS D 1 92 ? 20.372 0.164 53.732 1.00 35.71 84 LYS Q C 1
ATOM 4603 O O . LYS D 1 92 ? 21.159 0.682 54.540 1.00 35.85 84 LYS Q O 1
ATOM 4609 N N . ASP D 1 93 ? 20.066 -1.134 53.737 1.00 35.84 85 ASP Q N 1
ATOM 4610 C CA . ASP D 1 93 ? 20.593 -2.049 54.756 1.00 36.97 85 ASP Q CA 1
ATOM 4611 C C . ASP D 1 93 ? 22.108 -2.125 54.707 1.00 37.04 85 ASP Q C 1
ATOM 4612 O O . ASP D 1 93 ? 22.763 -2.364 55.730 1.00 37.65 85 ASP Q O 1
ATOM 4617 N N . ALA D 1 94 ? 22.648 -1.906 53.515 1.00 37.32 86 ALA Q N 1
ATOM 4618 C CA . ALA D 1 94 ? 24.082 -1.845 53.295 1.00 37.45 86 ALA Q CA 1
ATOM 4619 C C . ALA D 1 94 ? 24.652 -0.435 53.473 1.00 37.57 86 ALA Q C 1
ATOM 4620 O O . ALA D 1 94 ? 25.801 -0.192 53.141 1.00 38.85 86 ALA Q O 1
ATOM 4622 N N . GLY D 1 95 ? 23.851 0.494 53.981 1.00 37.44 87 GLY Q N 1
ATOM 4623 C CA . GLY D 1 95 ? 24.366 1.810 54.355 1.00 37.98 87 GLY Q CA 1
ATOM 4624 C C . GLY D 1 95 ? 24.444 2.846 53.251 1.00 38.65 87 GLY Q C 1
ATOM 4625 O O . GLY D 1 95 ? 25.113 3.871 53.396 1.00 38.30 87 GLY Q O 1
ATOM 4626 N N . ILE D 1 96 ? 23.772 2.578 52.135 1.00 38.89 88 ILE Q N 1
ATOM 4627 C CA . ILE D 1 96 ? 23.654 3.571 51.085 1.00 39.47 88 ILE Q CA 1
ATOM 4628 C C . ILE D 1 96 ? 22.506 4.514 51.440 1.00 39.44 88 ILE Q C 1
ATOM 4629 O O . ILE D 1 96 ? 21.485 4.093 51.992 1.00 38.21 88 ILE Q O 1
ATOM 4634 N N . ASP D 1 97 ? 22.732 5.802 51.206 1.00 40.56 89 ASP Q N 1
ATOM 4635 C CA . ASP D 1 97 ? 21.715 6.823 51.386 1.00 42.69 89 ASP Q CA 1
ATOM 4636 C C . ASP D 1 97 ? 20.734 6.659 50.228 1.00 42.59 89 ASP Q C 1
ATOM 4637 O O . ASP D 1 97 ? 21.133 6.790 49.084 1.00 43.45 89 ASP Q O 1
ATOM 4642 N N . VAL D 1 98 ? 19.474 6.339 50.530 1.00 42.61 90 VAL Q N 1
ATOM 4643 C CA . VAL D 1 98 ? 18.453 6.098 49.504 1.00 42.65 90 VAL Q CA 1
ATOM 4644 C C . VAL D 1 98 ? 17.242 7.005 49.692 1.00 43.22 90 VAL Q C 1
ATOM 4645 O O . VAL D 1 98 ? 17.018 7.530 50.785 1.00 43.14 90 VAL Q O 1
ATOM 4649 N N . ILE D 1 99 ? 16.492 7.198 48.610 1.00 43.54 91 ILE Q N 1
ATOM 4650 C CA . ILE D 1 99 ? 15.144 7.757 48.651 1.00 44.19 91 ILE Q CA 1
ATOM 4651 C C . ILE D 1 99 ? 14.194 6.577 48.918 1.00 44.82 91 ILE Q C 1
ATOM 4652 O O . ILE D 1 99 ? 14.075 5.658 48.102 1.00 45.53 91 ILE Q O 1
ATOM 4657 N N . GLU D 1 100 ? 13.524 6.610 50.062 1.00 45.67 92 GLU Q N 1
ATOM 4658 C CA . GLU D 1 100 ? 12.856 5.420 50.610 1.00 46.18 92 GLU Q CA 1
ATOM 4659 C C . GLU D 1 100 ? 11.462 5.176 50.019 1.00 46.15 92 GLU Q C 1
ATOM 4660 O O . GLU D 1 100 ? 11.012 4.021 49.872 1.00 47.20 92 GLU Q O 1
ATOM 4666 N N . ASN D 1 101 ? 10.777 6.255 49.664 1.00 44.79 93 ASN Q N 1
ATOM 4667 C CA . ASN D 1 101 ? 9.557 6.112 48.894 1.00 43.58 93 ASN Q CA 1
ATOM 4668 C C . ASN D 1 101 ? 9.644 6.922 47.611 1.00 41.97 93 ASN Q C 1
ATOM 4669 O O . ASN D 1 101 ? 9.138 8.042 47.527 1.00 41.34 93 ASN Q O 1
ATOM 4674 N N . PRO D 1 102 ? 10.284 6.336 46.591 1.00 40.77 94 PRO Q N 1
ATOM 4675 C CA . PRO D 1 102 ? 10.579 7.089 45.382 1.00 39.78 94 PRO Q CA 1
ATOM 4676 C C . PRO D 1 102 ? 9.333 7.356 44.540 1.00 39.68 94 PRO Q C 1
ATOM 4677 O O . PRO D 1 102 ? 8.317 6.671 44.694 1.00 38.54 94 PRO Q O 1
ATOM 4681 N N . GLU D 1 103 ? 9.406 8.351 43.663 1.00 39.14 95 GLU Q N 1
ATOM 4682 C CA . GLU D 1 103 ? 8.364 8.542 42.679 1.00 39.20 95 GLU Q CA 1
ATOM 4683 C C . GLU D 1 103 ? 8.600 7.559 41.557 1.00 39.33 95 GLU Q C 1
ATOM 4684 O O . GLU D 1 103 ? 9.679 7.535 40.958 1.00 39.85 95 GLU Q O 1
ATOM 4690 N N . ILE D 1 104 ? 7.579 6.759 41.269 1.00 38.86 96 ILE Q N 1
ATOM 4691 C CA . ILE D 1 104 ? 7.646 5.778 40.184 1.00 38.82 96 ILE Q CA 1
ATOM 4692 C C . ILE D 1 104 ? 6.809 6.275 39.020 1.00 38.27 96 ILE Q C 1
ATOM 4693 O O . ILE D 1 104 ? 5.583 6.349 39.101 1.00 37.81 96 ILE Q O 1
ATOM 4698 N N . LYS D 1 105 ? 7.502 6.671 37.957 1.00 36.82 97 LYS Q N 1
ATOM 4699 C CA . LYS D 1 105 ? 6.877 7.310 36.816 1.00 37.17 97 LYS Q CA 1
ATOM 4700 C C . LYS D 1 105 ? 6.735 6.289 35.710 1.00 35.96 97 LYS Q C 1
ATOM 4701 O O . LYS D 1 105 ? 7.695 5.607 35.367 1.00 35.36 97 LYS Q O 1
ATOM 4707 N N . ILE D 1 106 ? 5.525 6.182 35.171 1.00 33.85 98 ILE Q N 1
ATOM 4708 C CA . ILE D 1 106 ? 5.286 5.359 34.000 1.00 32.24 98 ILE Q CA 1
ATOM 4709 C C . ILE D 1 106 ? 5.896 6.011 32.767 1.00 31.54 98 ILE Q C 1
ATOM 4710 O O . ILE D 1 106 ? 5.605 7.166 32.460 1.00 30.86 98 ILE Q O 1
ATOM 4715 N N . GLN D 1 107 ? 6.754 5.277 32.079 1.00 30.64 99 GLN Q N 1
ATOM 4716 C CA . GLN D 1 107 ? 7.336 5.768 30.834 1.00 31.08 99 GLN Q CA 1
ATOM 4717 C C . GLN D 1 107 ? 6.600 5.191 29.624 1.00 30.93 99 GLN Q C 1
ATOM 4718 O O . GLN D 1 107 ? 6.420 5.871 28.606 1.00 30.78 99 GLN Q O 1
ATOM 4724 N N . ASN D 1 108 ? 6.228 3.920 29.737 1.00 30.59 100 ASN Q N 1
ATOM 4725 C CA . ASN D 1 108 ? 5.548 3.186 28.669 1.00 31.08 100 ASN Q CA 1
ATOM 4726 C C . ASN D 1 108 ? 4.668 2.124 29.289 1.00 30.68 100 ASN Q C 1
ATOM 4727 O O . ASN D 1 108 ? 5.025 1.560 30.342 1.00 28.77 100 ASN Q O 1
ATOM 4732 N N . MET D 1 109 ? 3.531 1.860 28.641 1.00 30.69 101 MET Q N 1
ATOM 4733 C CA . MET D 1 109 ? 2.667 0.727 28.994 1.00 32.29 101 MET Q CA 1
ATOM 4734 C C . MET D 1 109 ? 2.354 -0.032 27.708 1.00 31.48 101 MET Q C 1
ATOM 4735 O O . MET D 1 109 ? 2.275 0.564 26.617 1.00 30.41 101 MET Q O 1
ATOM 4740 N N . VAL D 1 110 ? 2.213 -1.346 27.840 1.00 30.76 102 VAL Q N 1
ATOM 4741 C CA . VAL D 1 110 ? 1.827 -2.209 26.722 1.00 30.95 102 VAL Q CA 1
ATOM 4742 C C . VAL D 1 110 ? 0.531 -2.870 27.120 1.00 30.88 102 VAL Q C 1
ATOM 4743 O O . VAL D 1 110 ? 0.457 -3.488 28.197 1.00 30.60 102 VAL Q O 1
ATOM 4747 N N . ALA D 1 111 ? -0.480 -2.726 26.263 1.00 30.58 103 ALA Q N 1
ATOM 4748 C CA . ALA D 1 111 ? -1.805 -3.301 26.505 1.00 30.81 103 ALA Q CA 1
ATOM 4749 C C . ALA D 1 111 ? -2.147 -4.274 25.394 1.00 31.35 103 ALA Q C 1
ATOM 4750 O O . ALA D 1 111 ? -1.682 -4.115 24.260 1.00 29.99 103 ALA Q O 1
ATOM 4752 N N . THR D 1 112 ? -2.932 -5.299 25.727 1.00 32.60 104 THR Q N 1
ATOM 4753 C CA . THR D 1 112 ? -3.475 -6.203 24.711 1.00 33.48 104 THR Q CA 1
ATOM 4754 C C . THR D 1 112 ? -5.006 -6.175 24.719 1.00 34.73 104 THR Q C 1
ATOM 4755 O O . THR D 1 112 ? -5.642 -5.841 25.729 1.00 33.79 104 THR Q O 1
ATOM 4759 N N . ALA D 1 113 ? -5.586 -6.506 23.570 1.00 35.86 105 ALA Q N 1
ATOM 4760 C CA . ALA D 1 113 ? -7.014 -6.786 23.474 1.00 37.30 105 ALA Q CA 1
ATOM 4761 C C . ALA D 1 113 ? -7.188 -7.857 22.404 1.00 38.66 105 ALA Q C 1
ATOM 4762 O O . ALA D 1 113 ? -6.279 -8.107 21.617 1.00 37.57 105 ALA Q O 1
ATOM 4764 N N . ASP D 1 114 ? -8.346 -8.505 22.399 1.00 40.61 106 ASP Q N 1
ATOM 4765 C CA . ASP D 1 114 ? -8.682 -9.447 21.345 1.00 42.82 106 ASP Q CA 1
ATOM 4766 C C . ASP D 1 114 ? -9.955 -8.924 20.698 1.00 43.23 106 ASP Q C 1
ATOM 4767 O O . ASP D 1 114 ? -10.971 -8.758 21.377 1.00 43.42 106 ASP Q O 1
ATOM 4772 N N . LEU D 1 115 ? -9.889 -8.633 19.397 1.00 43.84 107 LEU Q N 1
ATOM 4773 C CA . LEU D 1 115 ? -11.012 -8.012 18.674 1.00 45.03 107 LEU Q CA 1
ATOM 4774 C C . LEU D 1 115 ? -12.247 -8.913 18.586 1.00 45.55 107 LEU Q C 1
ATOM 4775 O O . LEU D 1 115 ? -13.335 -8.438 18.255 1.00 45.84 107 LEU Q O 1
ATOM 4780 N N . GLY D 1 116 ? -12.063 -10.203 18.860 1.00 46.37 108 GLY Q N 1
ATOM 4781 C CA . GLY D 1 116 ? -13.164 -11.160 18.890 1.00 47.70 108 GLY Q CA 1
ATOM 4782 C C . GLY D 1 116 ? -13.496 -11.696 17.514 1.00 48.57 108 GLY Q C 1
ATOM 4783 O O . GLY D 1 116 ? -14.361 -12.568 17.365 1.00 48.54 108 GLY Q O 1
ATOM 4784 N N . ILE D 1 117 ? -12.806 -11.161 16.509 1.00 48.87 109 ILE Q N 1
ATOM 4785 C CA . ILE D 1 117 ? -12.952 -11.600 15.123 1.00 49.19 109 ILE Q CA 1
ATOM 4786 C C . ILE D 1 117 ? -11.577 -11.642 14.477 1.00 48.95 109 ILE Q C 1
ATOM 4787 O O . ILE D 1 117 ? -10.667 -10.936 14.912 1.00 48.92 109 ILE Q O 1
ATOM 4792 N N . GLU D 1 118 ? -11.415 -12.482 13.459 1.00 48.47 110 GLU Q N 1
ATOM 4793 C CA . GLU D 1 118 ? -10.150 -12.536 12.734 1.00 48.48 110 GLU Q CA 1
ATOM 4794 C C . GLU D 1 118 ? -10.199 -11.558 11.560 1.00 47.24 110 GLU Q C 1
ATOM 4795 O O . GLU D 1 118 ? -10.939 -11.785 10.596 1.00 47.25 110 GLU Q O 1
ATOM 4801 N N . PRO D 1 119 ? -9.417 -10.457 11.643 1.00 45.84 111 PRO Q N 1
ATOM 4802 C CA . PRO D 1 119 ? -9.520 -9.377 10.666 1.00 44.62 111 PRO Q CA 1
ATOM 4803 C C . PRO D 1 119 ? -8.756 -9.705 9.382 1.00 43.60 111 PRO Q C 1
ATOM 4804 O O . PRO D 1 119 ? -7.849 -10.533 9.415 1.00 43.29 111 PRO Q O 1
ATOM 4808 N N . ASN D 1 120 ? -9.133 -9.068 8.272 1.00 42.33 112 ASN Q N 1
ATOM 4809 C CA . ASN D 1 120 ? -8.424 -9.218 6.997 1.00 41.56 112 ASN Q CA 1
ATOM 4810 C C . ASN D 1 120 ? -7.375 -8.106 6.868 1.00 40.80 112 ASN Q C 1
ATOM 4811 O O . ASN D 1 120 ? -7.692 -6.978 6.487 1.00 40.22 112 ASN Q O 1
ATOM 4816 N N . LEU D 1 121 ? -6.127 -8.433 7.185 1.00 39.84 113 LEU Q N 1
ATOM 4817 C CA . LEU D 1 121 ? -5.078 -7.409 7.293 1.00 39.42 113 LEU Q CA 1
ATOM 4818 C C . LEU D 1 121 ? -4.735 -6.750 5.939 1.00 39.44 113 LEU Q C 1
ATOM 4819 O O . LEU D 1 121 ? -4.350 -5.583 5.892 1.00 39.96 113 LEU Q O 1
ATOM 4824 N N . ASP D 1 122 ? -4.884 -7.501 4.852 1.00 39.38 114 ASP Q N 1
ATOM 4825 C CA . ASP D 1 122 ? -4.756 -6.948 3.495 1.00 39.16 114 ASP Q CA 1
ATOM 4826 C C . ASP D 1 122 ? -5.802 -5.860 3.213 1.00 37.99 114 ASP Q C 1
ATOM 4827 O O . ASP D 1 122 ? -5.484 -4.816 2.653 1.00 37.48 114 ASP Q O 1
ATOM 4832 N N . ASP D 1 123 ? -7.042 -6.103 3.624 1.00 36.79 115 ASP Q N 1
ATOM 4833 C CA . ASP D 1 123 ? -8.105 -5.109 3.470 1.00 36.25 115 ASP Q CA 1
ATOM 4834 C C . ASP D 1 123 ? -7.864 -3.884 4.356 1.00 35.06 115 ASP Q C 1
ATOM 4835 O O . ASP D 1 123 ? -8.020 -2.764 3.911 1.00 34.67 115 ASP Q O 1
ATOM 4840 N N . ILE D 1 124 ? -7.493 -4.102 5.613 1.00 34.84 116 ILE Q N 1
ATOM 4841 C CA . ILE D 1 124 ? -7.152 -3.000 6.516 1.00 34.26 116 ILE Q CA 1
ATOM 4842 C C . ILE D 1 124 ? -6.000 -2.166 5.930 1.00 34.05 116 ILE Q C 1
ATOM 4843 O O . ILE D 1 124 ? -6.083 -0.931 5.861 1.00 33.49 116 ILE Q O 1
ATOM 4848 N N . ALA D 1 125 ? -4.950 -2.853 5.483 1.00 33.74 117 ALA Q N 1
ATOM 4849 C CA . ALA D 1 125 ? -3.761 -2.181 4.939 1.00 34.74 117 ALA Q CA 1
ATOM 4850 C C . ALA D 1 125 ? -4.104 -1.290 3.751 1.00 35.17 117 ALA Q C 1
ATOM 4851 O O . ALA D 1 125 ? -3.468 -0.253 3.543 1.00 36.60 117 ALA Q O 1
ATOM 4853 N N . LEU D 1 126 ? -5.128 -1.687 2.988 1.00 35.43 118 LEU Q N 1
ATOM 4854 C CA . LEU D 1 126 ? -5.553 -0.948 1.802 1.00 34.57 118 LEU Q CA 1
ATOM 4855 C C . LEU D 1 126 ? -6.583 0.139 2.114 1.00 35.47 118 LEU Q C 1
ATOM 4856 O O . LEU D 1 126 ? -6.647 1.155 1.422 1.00 34.55 118 LEU Q O 1
ATOM 4861 N N . MET D 1 127 ? -7.381 -0.090 3.156 1.00 36.23 119 MET Q N 1
ATOM 4862 C CA . MET D 1 127 ? -8.568 0.718 3.437 1.00 37.98 119 MET Q CA 1
ATOM 4863 C C . MET D 1 127 ? -8.433 1.668 4.627 1.00 38.09 119 MET Q C 1
ATOM 4864 O O . MET D 1 127 ? -9.297 2.524 4.845 1.00 38.15 119 MET Q O 1
ATOM 4869 N N . VAL D 1 128 ? -7.372 1.504 5.408 1.00 38.55 120 VAL Q N 1
ATOM 4870 C CA . VAL D 1 128 ? -7.137 2.358 6.571 1.00 38.98 120 VAL Q CA 1
ATOM 4871 C C . VAL D 1 128 ? -5.822 3.080 6.336 1.00 39.77 120 VAL Q C 1
ATOM 4872 O O . VAL D 1 128 ? -4.789 2.448 6.140 1.00 38.99 120 VAL Q O 1
ATOM 4876 N N . GLU D 1 129 ? -5.860 4.404 6.360 1.00 40.84 121 GLU Q N 1
ATOM 4877 C CA . GLU D 1 129 ? -4.649 5.185 6.149 1.00 42.14 121 GLU Q CA 1
ATOM 4878 C C . GLU D 1 129 ? -3.711 5.111 7.363 1.00 42.12 121 GLU Q C 1
ATOM 4879 O O . GLU D 1 129 ? -4.155 4.889 8.488 1.00 42.32 121 GLU Q O 1
ATOM 4885 N N . GLY D 1 130 ? -2.406 5.232 7.114 1.00 41.99 122 GLY Q N 1
ATOM 4886 C CA . GLY D 1 130 ? -1.391 5.214 8.169 1.00 41.43 122 GLY Q CA 1
ATOM 4887 C C . GLY D 1 130 ? -1.086 3.836 8.746 1.00 41.12 122 GLY Q C 1
ATOM 4888 O O . GLY D 1 130 ? -0.617 3.718 9.886 1.00 41.81 122 GLY Q O 1
ATOM 4889 N N . THR D 1 131 ? -1.387 2.797 7.969 1.00 40.06 123 THR Q N 1
ATOM 4890 C CA . THR D 1 131 ? -1.099 1.407 8.337 1.00 38.42 123 THR Q CA 1
ATOM 4891 C C . THR D 1 131 ? -0.054 0.859 7.389 1.00 38.55 123 THR Q C 1
ATOM 4892 O O . THR D 1 131 ? 0.041 1.305 6.244 1.00 38.26 123 THR Q O 1
ATOM 4896 N N . GLU D 1 132 ? 0.731 -0.106 7.860 1.00 38.62 124 GLU Q N 1
ATOM 4897 C CA . GLU D 1 132 ? 1.590 -0.906 6.973 1.00 38.38 124 GLU Q CA 1
ATOM 4898 C C . GLU D 1 132 ? 1.543 -2.386 7.364 1.00 38.93 124 GLU Q C 1
ATOM 4899 O O . GLU D 1 132 ? 1.168 -2.740 8.496 1.00 38.45 124 GLU Q O 1
ATOM 4905 N N . TYR D 1 133 ? 1.930 -3.235 6.415 1.00 38.56 125 TYR Q N 1
ATOM 4906 C CA . TYR D 1 133 ? 1.734 -4.666 6.484 1.00 38.70 125 TYR Q CA 1
ATOM 4907 C C . TYR D 1 133 ? 2.620 -5.268 5.413 1.00 39.04 125 TYR Q C 1
ATOM 4908 O O . TYR D 1 133 ? 2.517 -4.913 4.246 1.00 38.26 125 TYR Q O 1
ATOM 4917 N N . GLU D 1 134 ? 3.491 -6.178 5.820 1.00 39.19 126 GLU Q N 1
ATOM 4918 C CA . GLU D 1 134 ? 4.389 -6.868 4.904 1.00 39.61 126 GLU Q CA 1
ATOM 4919 C C . GLU D 1 134 ? 4.729 -8.186 5.590 1.00 40.27 126 GLU Q C 1
ATOM 4920 O O . GLU D 1 134 ? 5.727 -8.271 6.308 1.00 40.13 126 GLU Q O 1
ATOM 4926 N N . PRO D 1 135 ? 3.871 -9.210 5.398 1.00 40.95 127 PRO Q N 1
ATOM 4927 C CA . PRO D 1 135 ? 3.952 -10.512 6.092 1.00 41.44 127 PRO Q CA 1
ATOM 4928 C C . PRO D 1 135 ? 5.333 -11.171 6.012 1.00 41.81 127 PRO Q C 1
ATOM 4929 O O . PRO D 1 135 ? 5.679 -11.991 6.870 1.00 41.71 127 PRO Q O 1
ATOM 4933 N N . GLU D 1 136 ? 6.105 -10.789 4.994 1.00 41.92 128 GLU Q N 1
ATOM 4934 C CA . GLU D 1 136 ? 7.441 -11.327 4.734 1.00 42.17 128 GLU Q CA 1
ATOM 4935 C C . GLU D 1 136 ? 8.501 -10.751 5.664 1.00 41.99 128 GLU Q C 1
ATOM 4936 O O . GLU D 1 136 ? 9.541 -11.372 5.888 1.00 42.11 128 GLU Q O 1
ATOM 4942 N N . GLN D 1 137 ? 8.248 -9.553 6.175 1.00 41.53 129 GLN Q N 1
ATOM 4943 C CA . GLN D 1 137 ? 9.248 -8.808 6.924 1.00 41.47 129 GLN Q CA 1
ATOM 4944 C C . GLN D 1 137 ? 8.969 -8.800 8.420 1.00 40.86 129 GLN Q C 1
ATOM 4945 O O . GLN D 1 137 ? 9.900 -8.772 9.224 1.00 41.02 129 GLN Q O 1
ATOM 4951 N N . PHE D 1 138 ? 7.688 -8.820 8.784 1.00 40.06 130 PHE Q N 1
ATOM 4952 C CA . PHE D 1 138 ? 7.280 -8.851 10.188 1.00 39.28 130 PHE Q CA 1
ATOM 4953 C C . PHE D 1 138 ? 5.846 -9.375 10.299 1.00 39.08 130 PHE Q C 1
ATOM 4954 O O . PHE D 1 138 ? 5.066 -9.229 9.350 1.00 38.55 130 PHE Q O 1
ATOM 4962 N N . PRO D 1 139 ? 5.483 -9.978 11.454 1.00 38.67 131 PRO Q N 1
ATOM 4963 C CA . PRO D 1 139 ? 4.095 -10.434 11.602 1.00 38.61 131 PRO Q CA 1
ATOM 4964 C C . PRO D 1 139 ? 3.142 -9.286 11.915 1.00 38.35 131 PRO Q C 1
ATOM 4965 O O . PRO D 1 139 ? 3.504 -8.370 12.653 1.00 38.16 131 PRO Q O 1
ATOM 4969 N N . GLY D 1 140 ? 1.940 -9.324 11.341 1.00 38.29 132 GLY Q N 1
ATOM 4970 C CA . GLY D 1 140 ? 0.879 -8.393 11.741 1.00 38.40 132 GLY Q CA 1
ATOM 4971 C C . GLY D 1 140 ? 0.918 -7.013 11.099 1.00 38.20 132 GLY Q C 1
ATOM 4972 O O . GLY D 1 140 ? 1.818 -6.695 10.338 1.00 37.96 132 GLY Q O 1
ATOM 4973 N N . LEU D 1 141 ? -0.070 -6.189 11.415 1.00 38.21 133 LEU Q N 1
ATOM 4974 C CA . LEU D 1 141 ? -0.192 -4.878 10.784 1.00 38.16 133 LEU Q CA 1
ATOM 4975 C C . LEU D 1 141 ? 0.160 -3.788 11.772 1.00 38.57 133 LEU Q C 1
ATOM 4976 O O . LEU D 1 141 ? -0.266 -3.850 12.932 1.00 38.89 133 LEU Q O 1
ATOM 4981 N N . VAL D 1 142 ? 0.944 -2.810 11.308 1.00 38.43 134 VAL Q N 1
ATOM 4982 C CA . VAL D 1 142 ? 1.416 -1.686 12.133 1.00 39.24 134 VAL Q CA 1
ATOM 4983 C C . VAL D 1 142 ? 0.521 -0.479 11.865 1.00 39.17 134 VAL Q C 1
ATOM 4984 O O . VAL D 1 142 ? 0.217 -0.177 10.726 1.00 38.25 134 VAL Q O 1
ATOM 4988 N N . TYR D 1 143 ? 0.069 0.179 12.926 1.00 39.79 135 TYR Q N 1
ATOM 4989 C CA . TYR D 1 143 ? -0.881 1.265 12.818 1.00 40.34 135 TYR Q CA 1
ATOM 4990 C C . TYR D 1 143 ? -0.535 2.318 13.877 1.00 40.99 135 TYR Q C 1
ATOM 4991 O O . TYR D 1 143 ? -0.662 2.061 15.067 1.00 40.64 135 TYR Q O 1
ATOM 5000 N N . ARG D 1 144 ? -0.090 3.493 13.442 1.00 40.46 136 ARG Q N 1
ATOM 5001 C CA . ARG D 1 144 ? 0.308 4.540 14.361 1.00 40.38 136 ARG Q CA 1
ATOM 5002 C C . ARG D 1 144 ? -0.840 5.514 14.584 1.00 40.16 136 ARG Q C 1
ATOM 5003 O O . ARG D 1 144 ? -1.434 5.993 13.618 1.00 39.95 136 ARG Q O 1
ATOM 5011 N N . LEU D 1 145 ? -1.133 5.800 15.854 1.00 39.64 137 LEU Q N 1
ATOM 5012 C CA . LEU D 1 145 ? -2.130 6.795 16.236 1.00 39.56 137 LEU Q CA 1
ATOM 5013 C C . LEU D 1 145 ? -1.491 8.086 16.763 1.00 39.56 137 LEU Q C 1
ATOM 5014 O O . LEU D 1 145 ? -0.437 8.061 17.407 1.00 39.22 137 LEU Q O 1
ATOM 5019 N N . ASP D 1 146 ? -2.132 9.213 16.481 1.00 39.52 138 ASP Q N 1
ATOM 5020 C CA . ASP D 1 146 ? -1.629 10.507 16.926 1.00 40.28 138 ASP Q CA 1
ATOM 5021 C C . ASP D 1 146 ? -2.191 10.929 18.290 1.00 40.16 138 ASP Q C 1
ATOM 5022 O O . ASP D 1 146 ? -1.536 11.665 19.031 1.00 40.57 138 ASP Q O 1
ATOM 5027 N N . ASP D 1 147 ? -3.399 10.461 18.612 1.00 40.07 139 ASP Q N 1
ATOM 5028 C CA . ASP D 1 147 ? -4.061 10.779 19.881 1.00 39.85 139 ASP Q CA 1
ATOM 5029 C C . ASP D 1 147 ? -4.940 9.620 20.366 1.00 39.10 139 ASP Q C 1
ATOM 5030 O O . ASP D 1 147 ? -6.000 9.375 19.786 1.00 39.23 139 ASP Q O 1
ATOM 5035 N N . PRO D 1 148 ? -4.492 8.890 21.412 1.00 38.38 140 PRO Q N 1
ATOM 5036 C CA . PRO D 1 148 ? -3.218 9.096 22.106 1.00 37.84 140 PRO Q CA 1
ATOM 5037 C C . PRO D 1 148 ? -2.057 8.677 21.212 1.00 37.41 140 PRO Q C 1
ATOM 5038 O O . PRO D 1 148 ? -2.271 7.968 20.229 1.00 37.21 140 PRO Q O 1
ATOM 5042 N N . LYS D 1 149 ? -0.845 9.107 21.552 1.00 36.97 141 LYS Q N 1
ATOM 5043 C CA . LYS D 1 149 ? 0.339 8.822 20.728 1.00 37.22 141 LYS Q CA 1
ATOM 5044 C C . LYS D 1 149 ? 0.812 7.391 20.968 1.00 36.08 141 LYS Q C 1
ATOM 5045 O O . LYS D 1 149 ? 1.629 7.134 21.861 1.00 36.84 141 LYS Q O 1
ATOM 5051 N N . VAL D 1 150 ? 0.271 6.457 20.194 1.00 35.06 142 VAL Q N 1
ATOM 5052 C CA . VAL D 1 150 ? 0.581 5.022 20.357 1.00 34.16 142 VAL Q CA 1
ATOM 5053 C C . VAL D 1 150 ? 0.916 4.325 19.041 1.00 33.84 142 VAL Q C 1
ATOM 5054 O O . VAL D 1 150 ? 0.596 4.831 17.944 1.00 33.21 142 VAL Q O 1
ATOM 5058 N N . VAL D 1 151 ? 1.554 3.158 19.147 1.00 33.00 143 VAL Q N 1
ATOM 5059 C CA . VAL D 1 151 ? 1.727 2.301 17.976 1.00 34.19 143 VAL Q CA 1
ATOM 5060 C C . VAL D 1 151 ? 0.911 1.059 18.227 1.00 34.30 143 VAL Q C 1
ATOM 5061 O O . VAL D 1 151 ? 1.010 0.459 19.291 1.00 35.49 143 VAL Q O 1
ATOM 5065 N N . VAL D 1 152 ? 0.095 0.692 17.248 1.00 34.21 144 VAL Q N 1
ATOM 5066 C CA . VAL D 1 152 ? -0.839 -0.415 17.380 1.00 35.29 144 VAL Q CA 1
ATOM 5067 C C . VAL D 1 152 ? -0.419 -1.531 16.430 1.00 36.26 144 VAL Q C 1
ATOM 5068 O O . VAL D 1 152 ? -0.114 -1.263 15.266 1.00 36.30 144 VAL Q O 1
ATOM 5072 N N . LEU D 1 153 ? -0.391 -2.765 16.933 1.00 36.46 145 LEU Q N 1
ATOM 5073 C CA . LEU D 1 153 ? -0.105 -3.938 16.103 1.00 36.41 145 LEU Q CA 1
ATOM 5074 C C . LEU D 1 153 ? -1.339 -4.835 16.107 1.00 35.98 145 LEU Q C 1
ATOM 5075 O O . LEU D 1 153 ? -1.865 -5.176 17.163 1.00 35.40 145 LEU Q O 1
ATOM 5080 N N . ILE D 1 154 ? -1.820 -5.167 14.918 1.00 36.00 146 ILE Q N 1
ATOM 5081 C CA . ILE D 1 154 ? -3.009 -5.982 14.780 1.00 36.29 146 ILE Q CA 1
ATOM 5082 C C . ILE D 1 154 ? -2.614 -7.262 14.059 1.00 36.42 146 ILE Q C 1
ATOM 5083 O O . ILE D 1 154 ? -2.011 -7.227 12.986 1.00 35.71 146 ILE Q O 1
ATOM 5088 N N . PHE D 1 155 ? -2.960 -8.390 14.663 1.00 36.48 147 PHE Q N 1
ATOM 5089 C CA . PHE D 1 155 ? -2.548 -9.693 14.163 1.00 37.12 147 PHE Q CA 1
ATOM 5090 C C . PHE D 1 155 ? -3.741 -10.435 13.580 1.00 37.13 147 PHE Q C 1
ATOM 5091 O O . PHE D 1 155 ? -4.892 -10.112 13.891 1.00 36.84 147 PHE Q O 1
ATOM 5099 N N . GLY D 1 156 ? -3.458 -11.420 12.728 1.00 37.25 148 GLY Q N 1
ATOM 5100 C CA . GLY D 1 156 ? -4.491 -12.193 12.019 1.00 37.89 148 GLY Q CA 1
ATOM 5101 C C . GLY D 1 156 ? -5.446 -12.949 12.920 1.00 37.59 148 GLY Q C 1
ATOM 5102 O O . GLY D 1 156 ? -6.575 -13.251 12.521 1.00 38.11 148 GLY Q O 1
ATOM 5103 N N . SER D 1 157 ? -4.969 -13.257 14.124 1.00 37.42 149 SER Q N 1
ATOM 5104 C CA . SER D 1 157 ? -5.735 -13.907 15.182 1.00 37.23 149 SER Q CA 1
ATOM 5105 C C . SER D 1 157 ? -6.832 -13.006 15.748 1.00 36.95 149 SER Q C 1
ATOM 5106 O O . SER D 1 157 ? -7.783 -13.482 16.376 1.00 36.02 149 SER Q O 1
ATOM 5109 N N . GLY D 1 158 ? -6.676 -11.700 15.552 1.00 36.41 150 GLY Q N 1
ATOM 5110 C CA . GLY D 1 158 ? -7.567 -10.716 16.157 1.00 36.20 150 GLY Q CA 1
ATOM 5111 C C . GLY D 1 158 ? -6.941 -10.076 17.387 1.00 35.60 150 GLY Q C 1
ATOM 5112 O O . GLY D 1 158 ? -7.523 -9.177 17.994 1.00 35.22 150 GLY Q O 1
ATOM 5113 N N . LYS D 1 159 ? -5.770 -10.563 17.777 1.00 35.83 151 LYS Q N 1
ATOM 5114 C CA . LYS D 1 159 ? -5.053 -9.966 18.892 1.00 36.32 151 LYS Q CA 1
ATOM 5115 C C . LYS D 1 159 ? -4.554 -8.601 18.477 1.00 36.31 151 LYS Q C 1
ATOM 5116 O O . LYS D 1 159 ? -4.188 -8.383 17.314 1.00 35.97 151 LYS Q O 1
ATOM 5122 N N . VAL D 1 160 ? -4.571 -7.679 19.433 1.00 35.67 152 VAL Q N 1
ATOM 5123 C CA . VAL D 1 160 ? -4.140 -6.305 19.206 1.00 35.93 152 VAL Q CA 1
ATOM 5124 C C . VAL D 1 160 ? -3.141 -5.994 20.322 1.00 35.35 152 VAL Q C 1
ATOM 5125 O O . VAL D 1 160 ? -3.352 -6.393 21.468 1.00 35.62 152 VAL Q O 1
ATOM 5129 N N . VAL D 1 161 ? -2.054 -5.315 19.976 1.00 35.91 153 VAL Q N 1
ATOM 5130 C CA . VAL D 1 161 ? -1.069 -4.875 20.948 1.00 35.30 153 VAL Q CA 1
ATOM 5131 C C . VAL D 1 161 ? -0.916 -3.361 20.796 1.00 35.11 153 VAL Q C 1
ATOM 5132 O O . VAL D 1 161 ? -0.639 -2.871 19.708 1.00 34.46 153 VAL Q O 1
ATOM 5136 N N . ILE D 1 162 ? -1.105 -2.631 21.887 1.00 34.23 154 ILE Q N 1
ATOM 5137 C CA . ILE D 1 162 ? -0.951 -1.184 21.878 1.00 34.23 154 ILE Q CA 1
ATOM 5138 C C . ILE D 1 162 ? 0.274 -0.824 22.702 1.00 33.43 154 ILE Q C 1
ATOM 5139 O O . ILE D 1 162 ? 0.373 -1.201 23.874 1.00 32.97 154 ILE Q O 1
ATOM 5144 N N . THR D 1 163 ? 1.206 -0.104 22.083 1.00 34.08 155 THR Q N 1
ATOM 5145 C CA . THR D 1 163 ? 2.451 0.272 22.735 1.00 34.69 155 THR Q CA 1
ATOM 5146 C C . THR D 1 163 ? 2.612 1.791 22.735 1.00 34.21 155 THR Q C 1
ATOM 5147 O O . THR D 1 163 ? 1.945 2.493 21.972 1.00 33.68 155 THR Q O 1
ATOM 5151 N N . GLY D 1 164 ? 3.492 2.294 23.593 1.00 33.56 156 GLY Q N 1
ATOM 5152 C CA . GLY D 1 164 ? 3.704 3.732 23.706 1.00 33.95 156 GLY Q CA 1
ATOM 5153 C C . GLY D 1 164 ? 2.779 4.412 24.711 1.00 33.93 156 GLY Q C 1
ATOM 5154 O O . GLY D 1 164 ? 2.900 5.611 24.936 1.00 34.51 156 GLY Q O 1
ATOM 5155 N N . LEU D 1 165 ? 1.869 3.657 25.324 1.00 34.05 157 LEU Q N 1
ATOM 5156 C CA . LEU D 1 165 ? 0.868 4.225 26.242 1.00 33.94 157 LEU Q CA 1
ATOM 5157 C C . LEU D 1 165 ? 1.420 4.821 27.552 1.00 34.41 157 LEU Q C 1
ATOM 5158 O O . LEU D 1 165 ? 2.383 4.318 28.115 1.00 33.81 157 LEU Q O 1
ATOM 5163 N N . LYS D 1 166 ? 0.736 5.852 28.047 1.00 34.39 158 LYS Q N 1
ATOM 5164 C CA . LYS D 1 166 ? 1.099 6.555 29.261 1.00 35.41 158 LYS Q CA 1
ATOM 5165 C C . LYS D 1 166 ? 0.144 6.215 30.415 1.00 35.42 158 LYS Q C 1
ATOM 5166 O O . LYS D 1 166 ? 0.490 6.386 31.590 1.00 34.72 158 LYS Q O 1
ATOM 5172 N N . SER D 1 167 ? -1.052 5.736 30.072 1.00 35.31 159 SER Q N 1
ATOM 5173 C CA . SER D 1 167 ? -2.074 5.403 31.079 1.00 35.73 159 SER Q CA 1
ATOM 5174 C C . SER D 1 167 ? -3.039 4.337 30.577 1.00 35.94 159 SER Q C 1
ATOM 5175 O O . SER D 1 167 ? -3.097 4.068 29.379 1.00 35.78 159 SER Q O 1
ATOM 5178 N N . GLU D 1 168 ? -3.788 3.731 31.503 1.00 37.11 160 GLU Q N 1
ATOM 5179 C CA . GLU D 1 168 ? -4.846 2.770 31.173 1.00 37.98 160 GLU Q CA 1
ATOM 5180 C C . GLU D 1 168 ? -5.994 3.484 30.478 1.00 37.80 160 GLU Q C 1
ATOM 5181 O O . GLU D 1 168 ? -6.635 2.906 29.613 1.00 37.91 160 GLU Q O 1
ATOM 5187 N N . GLU D 1 169 ? -6.259 4.734 30.868 1.00 37.84 161 GLU Q N 1
ATOM 5188 C CA . GLU D 1 169 ? -7.313 5.539 30.229 1.00 38.28 161 GLU Q CA 1
ATOM 5189 C C . GLU D 1 169 ? -7.023 5.776 28.753 1.00 37.93 161 GLU Q C 1
ATOM 5190 O O . GLU D 1 169 ? -7.916 5.650 27.915 1.00 37.63 161 GLU Q O 1
ATOM 5196 N N . ASP D 1 170 ? -5.773 6.118 28.448 1.00 37.62 162 ASP Q N 1
ATOM 5197 C CA . ASP D 1 170 ? -5.320 6.241 27.065 1.00 37.59 162 ASP Q CA 1
ATOM 5198 C C . ASP D 1 170 ? -5.446 4.913 26.336 1.00 37.54 162 ASP Q C 1
ATOM 5199 O O . ASP D 1 170 ? -5.737 4.885 25.139 1.00 36.90 162 ASP Q O 1
ATOM 5204 N N . ALA D 1 171 ? -5.214 3.811 27.050 1.00 37.71 163 ALA Q N 1
ATOM 5205 C CA . ALA D 1 171 ? -5.357 2.485 26.438 1.00 38.19 163 ALA Q CA 1
ATOM 5206 C C . ALA D 1 171 ? -6.802 2.265 25.995 1.00 37.87 163 ALA Q C 1
ATOM 5207 O O . ALA D 1 171 ? -7.054 1.762 24.901 1.00 37.74 163 ALA Q O 1
ATOM 5209 N N . LYS D 1 172 ? -7.741 2.692 26.834 1.00 38.14 164 LYS Q N 1
ATOM 5210 C CA . LYS D 1 172 ? -9.169 2.613 26.530 1.00 37.97 164 LYS Q CA 1
ATOM 5211 C C . LYS D 1 172 ? -9.541 3.493 25.343 1.00 37.76 164 LYS Q C 1
ATOM 5212 O O . LYS D 1 172 ? -10.230 3.046 24.432 1.00 37.13 164 LYS Q O 1
ATOM 5218 N N . ARG D 1 173 ? -9.063 4.735 25.351 1.00 38.08 165 ARG Q N 1
ATOM 5219 C CA . ARG D 1 173 ? -9.268 5.650 24.221 1.00 38.93 165 ARG Q CA 1
ATOM 5220 C C . ARG D 1 173 ? -8.701 5.072 22.907 1.00 38.57 165 ARG Q C 1
ATOM 5221 O O . ARG D 1 173 ? -9.377 5.072 21.871 1.00 38.58 165 ARG Q O 1
ATOM 5229 N N . ALA D 1 174 ? -7.476 4.552 22.971 1.00 38.57 166 ALA Q N 1
ATOM 5230 C CA . ALA D 1 174 ? -6.840 3.868 21.844 1.00 38.45 166 ALA Q CA 1
ATOM 5231 C C . ALA D 1 174 ? -7.730 2.780 21.255 1.00 38.99 166 ALA Q C 1
ATOM 5232 O O . ALA D 1 174 ? -7.982 2.774 20.051 1.00 38.55 166 ALA Q O 1
ATOM 5234 N N . LEU D 1 175 ? -8.206 1.875 22.112 1.00 39.33 167 LEU Q N 1
ATOM 5235 C CA . LEU D 1 175 ? -9.036 0.744 21.688 1.00 40.21 167 LEU Q CA 1
ATOM 5236 C C . LEU D 1 175 ? -10.330 1.186 20.974 1.00 40.62 167 LEU Q C 1
ATOM 5237 O O . LEU D 1 175 ? -10.661 0.651 19.905 1.00 40.68 167 LEU Q O 1
ATOM 5242 N N . LYS D 1 176 ? -11.039 2.166 21.543 1.00 40.69 168 LYS Q N 1
ATOM 5243 C CA . LYS D 1 176 ? -12.218 2.739 20.875 1.00 41.10 168 LYS Q CA 1
ATOM 5244 C C . LYS D 1 176 ? -11.894 3.154 19.437 1.00 41.38 168 LYS Q C 1
ATOM 5245 O O . LYS D 1 176 ? -12.600 2.769 18.509 1.00 41.27 168 LYS Q O 1
ATOM 5251 N N . LYS D 1 177 ? -10.825 3.935 19.272 1.00 41.38 169 LYS Q N 1
ATOM 5252 C CA . LYS D 1 177 ? -10.397 4.430 17.965 1.00 42.09 169 LYS Q CA 1
ATOM 5253 C C . LYS D 1 177 ? -10.048 3.289 17.010 1.00 42.04 169 LYS Q C 1
ATOM 5254 O O . LYS D 1 177 ? -10.424 3.315 15.833 1.00 41.79 169 LYS Q O 1
ATOM 5260 N N . ILE D 1 178 ? -9.347 2.284 17.528 1.00 42.29 170 ILE Q N 1
ATOM 5261 C CA . ILE D 1 178 ? -9.001 1.103 16.742 1.00 42.62 170 ILE Q CA 1
ATOM 5262 C C . ILE D 1 178 ? -10.275 0.404 16.288 1.00 43.22 170 ILE Q C 1
ATOM 5263 O O . ILE D 1 178 ? -10.460 0.167 15.094 1.00 43.16 170 ILE Q O 1
ATOM 5268 N N . LEU D 1 179 ? -11.158 0.115 17.245 1.00 43.80 171 LEU Q N 1
ATOM 5269 C CA . LEU D 1 179 ? -12.421 -0.569 16.985 1.00 44.40 171 LEU Q CA 1
ATOM 5270 C C . LEU D 1 179 ? -13.348 0.193 16.048 1.00 44.64 171 LEU Q C 1
ATOM 5271 O O . LEU D 1 179 ? -14.032 -0.419 15.227 1.00 44.44 171 LEU Q O 1
ATOM 5276 N N . ASP D 1 180 ? -13.393 1.518 16.187 1.00 45.31 172 ASP Q N 1
ATOM 5277 C CA . ASP D 1 180 ? -14.196 2.348 15.285 1.00 46.05 172 ASP Q CA 1
ATOM 5278 C C . ASP D 1 180 ? -13.620 2.375 13.868 1.00 46.65 172 ASP Q C 1
ATOM 5279 O O . ASP D 1 180 ? -14.380 2.402 12.903 1.00 46.55 172 ASP Q O 1
ATOM 5284 N N . THR D 1 181 ? -12.290 2.359 13.736 1.00 47.65 173 THR Q N 1
ATOM 5285 C CA . THR D 1 181 ? -11.663 2.351 12.402 1.00 48.44 173 THR Q CA 1
ATOM 5286 C C . THR D 1 181 ? -11.813 1.007 11.694 1.00 48.91 173 THR Q C 1
ATOM 5287 O O . THR D 1 181 ? -12.014 0.964 10.483 1.00 49.00 173 THR Q O 1
ATOM 5291 N N . ILE D 1 182 ? -11.700 -0.083 12.448 1.00 49.60 174 ILE Q N 1
ATOM 5292 C CA . ILE D 1 182 ? -11.869 -1.426 11.889 1.00 50.64 174 ILE Q CA 1
ATOM 5293 C C . ILE D 1 182 ? -13.329 -1.699 11.507 1.00 51.18 174 ILE Q C 1
ATOM 5294 O O . ILE D 1 182 ? -13.587 -2.433 10.551 1.00 51.17 174 ILE Q O 1
ATOM 5299 N N . LYS D 1 183 ? -14.266 -1.088 12.239 1.00 51.52 175 LYS Q N 1
ATOM 5300 C CA . LYS D 1 183 ? -15.703 -1.293 12.023 1.00 52.34 175 LYS Q CA 1
ATOM 5301 C C . LYS D 1 183 ? -16.149 -1.144 10.565 1.00 52.92 175 LYS Q C 1
ATOM 5302 O O . LYS D 1 183 ? -16.900 -1.988 10.067 1.00 53.26 175 LYS Q O 1
ATOM 5308 N N . GLU D 1 184 ? -15.695 -0.093 9.877 1.00 53.80 176 GLU Q N 1
ATOM 5309 C CA . GLU D 1 184 ? -16.042 0.083 8.451 1.00 54.73 176 GLU Q CA 1
ATOM 5310 C C . GLU D 1 184 ? -15.642 -1.161 7.659 1.00 54.98 176 GLU Q C 1
ATOM 5311 O O . GLU D 1 184 ? -16.481 -1.779 6.998 1.00 55.07 176 GLU Q O 1
ATOM 5317 N N . VAL D 1 185 ? -14.362 -1.521 7.751 1.00 55.18 177 VAL Q N 1
ATOM 5318 C CA . VAL D 1 185 ? -13.866 -2.810 7.280 1.00 55.55 177 VAL Q CA 1
ATOM 5319 C C . VAL D 1 185 ? -14.430 -3.881 8.218 1.00 55.57 177 VAL Q C 1
ATOM 5320 O O . VAL D 1 185 ? -14.490 -5.065 7.891 1.00 55.80 177 VAL Q O 1
#

Foldseek 3Di:
DDKAWAWFKKKWFWDAQADCVVLCVQAPQWPVTWHADVQPGKIWNQDSGRMIMIIDDSDPVSVQVVVQVSSVRCVVVPHDTDRRIDMFTQKTKMKDALVAQADQVLCCVQPPQKDDDCVVPAFIWHADVVVGWIWGAHRRRMIIIMRDRDPVSVVVVSVVVSVSRVVRD/DDKAWAWFKKKWFWDAQWDVVLLVVFADQKDDDCVVPQWIKHADVVPGKIWIAHRRRMIIMIDHSDQVRRVVVVLVSSVRCVVSVIDTDNDIDIFTQKIKMKDFLPAQAPLVVCCPPPPQKDDDCVVDAFIWHADVQVGWIWTAHSRRMIIIMRDRDPVSVVVVVVVVNVSSVVD/DKFWAWFKKKWAWDAADDVVVLVVQADQKADDCVPDQWIWHADVVVRKIWTAHRRRMIMIINHSDQVSRQVVVLVSSVSCVVVPHDTDNRIDMFTQKTKMKDFQVAQDDVVCCCVPPPQKDDDCVVPAFIWHADVQVGWIWTAHRRRMIIIMRDRDPVSVVVVVVVVVVRVVD/DAKAWFWFKKKWFWAAQDDVVVLQVQAPPWDDDVVVDQWIWGQDVVPGKIWTAHSGRMIIITDASDQVSVQVVVQVSSVSCVVVPGDTDNRIDIATQKIKIKDAQVDQADQVCCCVQPPQKDDDVVPDAFIWHADVVVGWIWGAHRRRMIMIMRDRDSVSVVVVVVVVNVSRVVD

B-factor: mean 39.65, std 6.25, range [19.54, 82.92]

Sequence (692 aa):
PEIKIVNVVVSTKIGDNIDLEEVAMILENAEGLVCRLSVPKVALLIFRSGKVNCTGAKSKEEAEIAIKKIIKELKDAGIDVIENPEIKIQNMVATADLGIEPNLDDIALMVEGTEYEPEQFPGLVYRLDDPKVVVLIFGSGKVVITGLKSEEDAKRALKKILDTIKEVQPEIKIVNVVVSTKIGDNIDLEEVAMILENAEYEPEQFPGLVCRLSVPKVALLIFRSGKVNCTGAKSKEEAEIAIKKIIKELKDAGIDVIENPEIKIQNMVATADLGIEPNLDDIALMVEGTEYEPEQFPGLVYRLDDPKVVVLIFGSGKVVITGLKSEEDAKRALKKILDTIKEVEIKIVNVVVSTKIGDNIDLEEVAMILENAEYEPEQFPGLVCRLSVPKVALLIFRSGKVNCTGAKSKEEAEIAIKKIIKELKDAGIDVIENPEIKIQNMVATADLGIEPNLDDIALMVEGTEYEPEQFPGLVYRLDDPKVVVLIFGSGKVVITGLKSEEDAKRALKKILDTIKEPEIKIVNVVVSTKIGDNIDLEEVAMILENAEYEPEQFPGLVCRLSVPKVALLIFRSGKVNCTGAKSKEEAEIAIKKIIKELKDAGIDVIENPEIKIQNMVATADLGIEPNLDDIALMVEGTEYEPEQFPGLVYRLDDPKVVVLIFGSGKVVITGLKSEEDAKRALKKILDTIKEV

Radius of gyration: 32.3 Å; Cα contacts (8 Å, |Δi|>4): 1520; chains: 4; bounding box: 72×55×106 Å